Protein AF-0000000084723838 (afdb_homodimer)

InterPro domains:
  IPR000847 LysR, HTH, N-terminal domain [PF00126] (9-66)
  IPR000847 LysR, HTH, N-terminal domain [PS50931] (5-62)
  IPR005119 LysR, substrate-binding [PF03466] (92-296)
  IPR036388 Winged helix-like DNA-binding domain superfamily [G3DSA:1.10.10.10] (6-90)
  IPR036390 Winged helix DNA-binding domain superfamily [SSF46785] (5-115)
  IPR058163 LysR-type transcriptional regulator, proteobacterial-type [PTHR30537] (4-300)

Nearest PDB structures (foldseek):
  3t1b-assembly1_A  TM=6.513E-01  e=4.127E-28  Vibrio cholerae
  7trw-assembly1_A-2  TM=9.222E-01  e=1.776E-21  Yersinia pestis CO92
  3mz1-assembly1_A  TM=8.954E-01  e=2.046E-19  Sinorhizobium meliloti 1021
  3mz1-assembly2_C  TM=8.686E-01  e=3.165E-18  Sinorhizobium meliloti 1021
  5y2v-assembly1_C  TM=5.008E-01  e=2.067E-18  Synechocystis sp. PCC 6803 substr. Kazusa

Structure (mmCIF, N/CA/C/O backbone):
data_AF-0000000084723838-model_v1
#
loop_
_entity.id
_entity.type
_entity.pdbx_description
1 polymer 'Transcriptional regulator, LysR family'
#
loop_
_atom_site.group_PDB
_atom_site.id
_atom_site.type_symbol
_atom_site.label_atom_id
_atom_site.label_alt_id
_atom_site.label_comp_id
_atom_site.label_asym_id
_atom_site.label_entity_id
_atom_site.label_seq_id
_atom_site.pdbx_PDB_ins_code
_atom_site.Cartn_x
_atom_site.Cartn_y
_atom_site.Cartn_z
_atom_site.occupancy
_atom_site.B_iso_or_equiv
_atom_site.auth_seq_id
_atom_site.auth_comp_id
_atom_site.auth_asym_id
_atom_site.auth_atom_id
_atom_site.pdbx_PDB_model_num
ATOM 1 N N . MET A 1 1 ? 4.133 -41.188 24.719 1 34.5 1 MET A N 1
ATOM 2 C CA . MET A 1 1 ? 3.717 -40.125 23.828 1 34.5 1 MET A CA 1
ATOM 3 C C . MET A 1 1 ? 4.914 -39.531 23.094 1 34.5 1 MET A C 1
ATOM 5 O O . MET A 1 1 ? 5.98 -39.344 23.672 1 34.5 1 MET A O 1
ATOM 9 N N . SER A 1 2 ? 4.934 -39.719 21.906 1 41.41 2 SER A N 1
ATOM 10 C CA . SER A 1 2 ? 6.137 -39.312 21.188 1 41.41 2 SER A CA 1
ATOM 11 C C . SER A 1 2 ? 6.57 -37.906 21.562 1 41.41 2 SER A C 1
ATOM 13 O O . SER A 1 2 ? 5.73 -37.062 21.859 1 41.41 2 SER A O 1
ATOM 15 N N . LYS A 1 3 ? 7.719 -37.719 22.078 1 55.84 3 LYS A N 1
ATOM 16 C CA . LYS A 1 3 ? 8.375 -36.5 22.484 1 55.84 3 LYS A CA 1
ATOM 17 C C . LYS A 1 3 ? 8.492 -35.531 21.312 1 55.84 3 LYS A C 1
ATOM 19 O O . LYS A 1 3 ? 8.898 -34.375 21.5 1 55.84 3 LYS A O 1
ATOM 24 N N . LEU A 1 4 ? 8.078 -35.969 20.219 1 55.62 4 LEU A N 1
ATOM 25 C CA . LEU A 1 4 ? 8.188 -35.125 19.031 1 55.62 4 LEU A CA 1
ATOM 26 C C . LEU A 1 4 ? 6.965 -34.25 18.891 1 55.62 4 LEU A C 1
ATOM 28 O O . LEU A 1 4 ? 5.844 -34.656 19.188 1 55.62 4 LEU A O 1
ATOM 32 N N . PRO A 1 5 ? 7.238 -33.031 18.594 1 62.19 5 PRO A N 1
ATOM 33 C CA . PRO A 1 5 ? 6.07 -32.188 18.328 1 62.19 5 PRO A CA 1
ATOM 34 C C . PRO A 1 5 ? 5.125 -32.781 17.297 1 62.19 5 PRO A C 1
ATOM 36 O O . PRO A 1 5 ? 5.547 -33.594 16.469 1 62.19 5 PRO A O 1
ATOM 39 N N . ASP A 1 6 ? 3.865 -32.625 17.5 1 75.62 6 ASP A N 1
ATOM 40 C CA . ASP A 1 6 ? 2.852 -33.125 16.578 1 75.62 6 ASP A CA 1
ATOM 41 C C . ASP A 1 6 ? 2.867 -32.375 15.258 1 75.62 6 ASP A C 1
ATOM 43 O O . ASP A 1 6 ? 1.945 -31.609 14.961 1 75.62 6 ASP A O 1
ATOM 47 N N . PHE A 1 7 ? 3.85 -32.719 14.422 1 74.31 7 PHE A N 1
ATOM 48 C CA . PHE A 1 7 ? 4.035 -32.031 13.148 1 74.31 7 PHE A CA 1
ATOM 49 C C . PHE A 1 7 ? 2.834 -32.25 12.234 1 74.31 7 PHE A C 1
ATOM 51 O O . PHE A 1 7 ? 2.402 -31.312 11.531 1 74.31 7 PHE A O 1
ATOM 58 N N . GLU A 1 8 ? 2.396 -33.406 12.305 1 76.81 8 GLU A N 1
ATOM 59 C CA . GLU A 1 8 ? 1.246 -33.75 11.461 1 76.81 8 GLU A CA 1
ATOM 60 C C . GLU A 1 8 ? 0.014 -32.938 11.883 1 76.81 8 GLU A C 1
ATOM 62 O O . GLU A 1 8 ? -0.711 -32.406 11.047 1 76.81 8 GLU A O 1
ATOM 67 N N . GLY A 1 9 ? -0.14 -32.906 13.164 1 83.12 9 GLY A N 1
ATOM 68 C CA . GLY A 1 9 ? -1.238 -32.094 13.672 1 83.12 9 GLY A CA 1
ATOM 69 C C . GLY A 1 9 ? -1.115 -30.641 13.32 1 83.12 9 GLY A C 1
ATOM 70 O O . GLY A 1 9 ? -2.1 -30 12.938 1 83.12 9 GLY A O 1
ATOM 71 N N . LEU A 1 10 ? 0.065 -30.141 13.398 1 80 10 LEU A N 1
ATOM 72 C CA . LEU A 1 10 ? 0.323 -28.75 13.055 1 80 10 LEU A CA 1
ATOM 73 C C . LEU A 1 10 ? 0.057 -28.5 11.57 1 80 10 LEU A C 1
ATOM 75 O O . LEU A 1 10 ? -0.521 -27.484 11.203 1 80 10 LEU A O 1
ATOM 79 N N . ALA A 1 11 ? 0.495 -29.422 10.766 1 80.94 11 ALA A N 1
ATOM 80 C CA . ALA A 1 11 ? 0.275 -29.312 9.32 1 80.94 11 ALA A CA 1
ATOM 81 C C . ALA A 1 11 ? -1.215 -29.312 8.992 1 80.94 11 ALA A C 1
ATOM 83 O O . ALA A 1 11 ? -1.687 -28.5 8.203 1 80.94 11 ALA A O 1
ATOM 84 N N . MET A 1 12 ? -1.892 -30.219 9.594 1 85.88 12 MET A N 1
ATOM 85 C CA . MET A 1 12 ? -3.326 -30.344 9.359 1 85.88 12 MET A CA 1
ATOM 86 C C . MET A 1 12 ? -4.066 -29.094 9.844 1 85.88 12 MET A C 1
ATOM 88 O O . MET A 1 12 ? -4.93 -28.562 9.141 1 85.88 12 MET A O 1
ATOM 92 N N . PHE A 1 13 ? -3.639 -28.594 10.984 1 87.38 13 PHE A N 1
ATOM 93 C CA . PHE A 1 13 ? -4.23 -27.375 11.531 1 87.38 13 PHE A CA 1
ATOM 94 C C . PHE A 1 13 ? -3.963 -26.188 10.609 1 87.38 13 PHE A C 1
ATOM 96 O O . PHE A 1 13 ? -4.875 -25.422 10.312 1 87.38 13 PHE A O 1
ATOM 103 N N . ALA A 1 14 ? -2.742 -26.094 10.242 1 83.75 14 ALA A N 1
ATOM 104 C CA . ALA A 1 14 ? -2.369 -25 9.359 1 83.75 14 ALA A CA 1
ATOM 105 C C . ALA A 1 14 ? -3.217 -25.016 8.086 1 83.75 14 ALA A C 1
ATOM 107 O O . ALA A 1 14 ? -3.686 -23.969 7.637 1 83.75 14 ALA A O 1
ATOM 108 N N . LYS A 1 15 ? -3.41 -26.141 7.578 1 85 15 LYS A N 1
ATOM 109 C CA . LYS A 1 15 ? -4.16 -26.266 6.332 1 85 15 LYS A CA 1
ATOM 110 C C . LYS A 1 15 ? -5.637 -25.969 6.547 1 85 15 LYS A C 1
ATOM 112 O O . LYS A 1 15 ? -6.273 -25.328 5.699 1 85 15 LYS A O 1
ATOM 117 N N . VAL A 1 16 ? -6.18 -26.422 7.645 1 85.69 16 VAL A N 1
ATOM 118 C CA . VAL A 1 16 ? -7.574 -26.125 7.957 1 85.69 16 VAL A CA 1
ATOM 119 C C . VAL A 1 16 ? -7.746 -24.609 8.156 1 85.69 16 VAL A C 1
ATOM 121 O O . VAL A 1 16 ? -8.727 -24.031 7.688 1 85.69 16 VAL A O 1
ATOM 124 N N . ALA A 1 17 ? -6.824 -24.062 8.836 1 82.62 17 ALA A N 1
ATOM 125 C CA . ALA A 1 17 ? -6.867 -22.625 9.078 1 82.62 17 ALA A CA 1
ATOM 126 C C . ALA A 1 17 ? -6.789 -21.844 7.766 1 82.62 17 ALA A C 1
ATOM 128 O O . ALA A 1 17 ? -7.477 -20.828 7.598 1 82.62 17 ALA A O 1
ATOM 129 N N . GLU A 1 18 ? -5.945 -22.312 6.922 1 77.31 18 GLU A N 1
ATOM 130 C CA . GLU A 1 18 ? -5.754 -21.703 5.613 1 77.31 18 GLU A CA 1
ATOM 131 C C . GLU A 1 18 ? -7.012 -21.828 4.758 1 77.31 18 GLU A C 1
ATOM 133 O O . GLU A 1 18 ? -7.461 -20.844 4.16 1 77.31 18 GLU A O 1
ATOM 138 N N . GLU A 1 19 ? -7.594 -23.047 4.762 1 73.62 19 GLU A N 1
ATOM 139 C CA . GLU A 1 19 ? -8.734 -23.359 3.908 1 73.62 19 GLU A CA 1
ATOM 140 C C . GLU A 1 19 ? -10.047 -22.969 4.57 1 73.62 19 GLU A C 1
ATOM 142 O O . GLU A 1 19 ? -11.094 -22.938 3.916 1 73.62 19 GLU A O 1
ATOM 147 N N . ARG A 1 20 ? -9.977 -22.75 5.805 1 75.88 20 ARG A N 1
ATOM 148 C CA . ARG A 1 20 ? -11.117 -22.406 6.656 1 75.88 20 ARG A CA 1
ATOM 149 C C . ARG A 1 20 ? -12.211 -23.469 6.551 1 75.88 20 ARG A C 1
ATOM 151 O O . ARG A 1 20 ? -13.398 -23.156 6.594 1 75.88 20 ARG A O 1
ATOM 158 N N . SER A 1 21 ? -11.789 -24.594 6.215 1 81.56 21 SER A N 1
ATOM 159 C CA . SER A 1 21 ? -12.68 -25.734 6.07 1 81.56 21 SER A CA 1
ATOM 160 C C . SER A 1 21 ? -11.93 -27.047 6.273 1 81.56 21 SER A C 1
ATOM 162 O O . SER A 1 21 ? -10.859 -27.25 5.691 1 81.56 21 SER A O 1
ATOM 164 N N . PHE A 1 22 ? -12.508 -27.922 7.059 1 85.88 22 PHE A N 1
ATOM 165 C CA . PHE A 1 22 ? -11.914 -29.25 7.258 1 85.88 22 PHE A CA 1
ATOM 166 C C . PHE A 1 22 ? -11.992 -30.078 5.98 1 85.88 22 PHE A C 1
ATOM 168 O O . PHE A 1 22 ? -11.031 -30.766 5.625 1 85.88 22 PHE A O 1
ATOM 175 N N . ALA A 1 23 ? -13.125 -29.875 5.324 1 85.25 23 ALA A N 1
ATOM 176 C CA . ALA A 1 23 ? -13.312 -30.625 4.09 1 85.25 23 ALA A CA 1
ATOM 177 C C . ALA A 1 23 ? -12.344 -30.156 3.006 1 85.25 23 ALA A C 1
ATOM 179 O O . ALA A 1 23 ? -11.727 -30.984 2.318 1 85.25 23 ALA A O 1
ATOM 180 N N . ALA A 1 24 ? -12.211 -28.891 2.932 1 81.5 24 ALA A N 1
ATOM 181 C CA . ALA A 1 24 ? -11.305 -28.328 1.931 1 81.5 24 ALA A CA 1
ATOM 182 C C . ALA A 1 24 ? -9.852 -28.656 2.244 1 81.5 24 ALA A C 1
ATOM 184 O O . ALA A 1 24 ? -9.078 -29 1.344 1 81.5 24 ALA A O 1
ATOM 185 N N . ALA A 1 25 ? -9.562 -28.609 3.459 1 85.81 25 ALA A N 1
ATOM 186 C CA . ALA A 1 25 ? -8.219 -28.969 3.891 1 85.81 25 ALA A CA 1
ATOM 187 C C . ALA A 1 25 ? -7.93 -30.438 3.6 1 85.81 25 ALA A C 1
ATOM 189 O O . ALA A 1 25 ? -6.852 -30.781 3.104 1 85.81 25 ALA A O 1
ATOM 190 N N . ALA A 1 26 ? -8.836 -31.266 3.859 1 84.94 26 ALA A N 1
ATOM 191 C CA . ALA A 1 26 ? -8.688 -32.688 3.604 1 84.94 26 ALA A CA 1
ATOM 192 C C . ALA A 1 26 ? -8.453 -32.969 2.121 1 84.94 26 ALA A C 1
ATOM 194 O O . ALA A 1 26 ? -7.547 -33.719 1.758 1 84.94 26 ALA A O 1
ATOM 195 N N . ARG A 1 27 ? -9.195 -32.312 1.343 1 80.5 27 ARG A N 1
ATOM 196 C CA . ARG A 1 27 ? -9.055 -32.438 -0.103 1 80.5 27 ARG A CA 1
ATOM 197 C C . ARG A 1 27 ? -7.676 -31.969 -0.562 1 80.5 27 ARG A C 1
ATOM 199 O O . ARG A 1 27 ? -7.008 -32.656 -1.338 1 80.5 27 ARG A O 1
ATOM 206 N N . ALA A 1 28 ? -7.27 -30.938 0.01 1 78.75 28 ALA A N 1
ATOM 207 C CA . ALA A 1 28 ? -5.992 -30.344 -0.377 1 78.75 28 ALA A CA 1
ATOM 208 C C . ALA A 1 28 ? -4.824 -31.234 0.045 1 78.75 28 ALA A C 1
ATOM 210 O O . ALA A 1 28 ? -3.799 -31.281 -0.639 1 78.75 28 ALA A O 1
ATOM 211 N N . MET A 1 29 ? -5.008 -31.938 1.078 1 79.31 29 MET A N 1
ATOM 212 C CA . MET A 1 29 ? -3.928 -32.75 1.645 1 79.31 29 MET A CA 1
ATOM 213 C C . MET A 1 29 ? -4.027 -34.188 1.185 1 79.31 29 MET A C 1
ATOM 215 O O . MET A 1 29 ? -3.133 -35 1.449 1 79.31 29 MET A O 1
ATOM 219 N N . GLY A 1 30 ? -5.145 -34.469 0.504 1 82.25 30 GLY A N 1
ATOM 220 C CA . GLY A 1 30 ? -5.363 -35.844 0.097 1 82.25 30 GLY A CA 1
ATOM 221 C C . GLY A 1 30 ? -5.652 -36.75 1.263 1 82.25 30 GLY A C 1
ATOM 222 O O . GLY A 1 30 ? -5.188 -37.906 1.284 1 82.25 30 GLY A O 1
ATOM 223 N N . LEU A 1 31 ? -6.293 -36.219 2.234 1 83.81 31 LEU A N 1
ATOM 224 C CA . LEU A 1 31 ? -6.648 -37 3.43 1 83.81 31 LEU A CA 1
ATOM 225 C C . LEU A 1 31 ? -8.156 -37 3.646 1 83.81 31 LEU A C 1
ATOM 227 O O . LEU A 1 31 ? -8.883 -36.219 2.988 1 83.81 31 LEU A O 1
ATOM 231 N N . SER A 1 32 ? -8.617 -37.875 4.387 1 86.44 32 SER A N 1
ATOM 232 C CA . SER A 1 32 ? -10.023 -37.844 4.77 1 86.44 32 SER A CA 1
ATOM 233 C C . SER A 1 32 ? -10.305 -36.75 5.785 1 86.44 32 SER A C 1
ATOM 235 O O . SER A 1 32 ? -9.422 -36.344 6.555 1 86.44 32 SER A O 1
ATOM 237 N N . VAL A 1 33 ? -11.492 -36.312 5.77 1 89.56 33 VAL A N 1
ATOM 238 C CA . VAL A 1 33 ? -11.922 -35.312 6.738 1 89.56 33 VAL A CA 1
ATOM 239 C C . VAL A 1 33 ? -11.742 -35.844 8.156 1 89.56 33 VAL A C 1
ATOM 241 O O . VAL A 1 33 ? -11.344 -35.094 9.062 1 89.56 33 VAL A O 1
ATOM 244 N N . ALA A 1 34 ? -12 -37.062 8.297 1 89.25 34 ALA A N 1
ATOM 245 C CA . ALA A 1 34 ? -11.859 -37.719 9.602 1 89.25 34 ALA A CA 1
ATOM 246 C C . ALA A 1 34 ? -10.414 -37.656 10.086 1 89.25 34 ALA A C 1
ATOM 248 O O . ALA A 1 34 ? -10.156 -37.406 11.258 1 89.25 34 ALA A O 1
ATOM 249 N N . THR A 1 35 ? -9.516 -37.969 9.211 1 85.62 35 THR A N 1
ATOM 250 C CA . THR A 1 35 ? -8.094 -37.938 9.531 1 85.62 35 THR A CA 1
ATOM 251 C C . THR A 1 35 ? -7.656 -36.531 9.93 1 85.62 35 THR A C 1
ATOM 253 O O . THR A 1 35 ? -6.953 -36.344 10.93 1 85.62 35 THR A O 1
ATOM 256 N N . VAL A 1 36 ? -8.094 -35.531 9.172 1 90.88 36 VAL A N 1
ATOM 257 C CA . VAL A 1 36 ? -7.742 -34.156 9.445 1 90.88 36 VAL A CA 1
ATOM 258 C C . VAL A 1 36 ? -8.352 -33.719 10.773 1 90.88 36 VAL A C 1
ATOM 260 O O . VAL A 1 36 ? -7.684 -33.094 11.602 1 90.88 36 VAL A O 1
ATOM 263 N N . SER A 1 37 ? -9.562 -34.062 11 1 90.19 37 SER A N 1
ATOM 264 C CA . SER A 1 37 ? -10.266 -33.688 12.227 1 90.19 37 SER A CA 1
ATOM 265 C C . SER A 1 37 ? -9.586 -34.312 13.445 1 90.19 37 SER A C 1
ATOM 267 O O . SER A 1 37 ? -9.375 -33.625 14.453 1 90.19 37 SER A O 1
ATOM 269 N N . ARG A 1 38 ? -9.211 -35.5 13.305 1 88 38 ARG A N 1
ATOM 270 C CA . ARG A 1 38 ? -8.523 -36.188 14.406 1 88 38 ARG A CA 1
ATOM 271 C C . ARG A 1 38 ? -7.168 -35.562 14.68 1 88 38 ARG A C 1
ATOM 273 O O . ARG A 1 38 ? -6.762 -35.438 15.836 1 88 38 ARG A O 1
ATOM 280 N N . GLY A 1 39 ? -6.516 -35.344 13.586 1 88.62 39 GLY A N 1
ATOM 281 C CA . GLY A 1 39 ? -5.223 -34.688 13.727 1 88.62 39 GLY A CA 1
ATOM 282 C C . GLY A 1 39 ? -5.301 -33.344 14.453 1 88.62 39 GLY A C 1
ATOM 283 O O . GLY A 1 39 ? -4.484 -33.062 15.328 1 88.62 39 GLY A O 1
ATOM 284 N N . VAL A 1 40 ? -6.289 -32.531 14.148 1 89.81 40 VAL A N 1
ATOM 285 C CA . VAL A 1 40 ? -6.473 -31.234 14.773 1 89.81 40 VAL A CA 1
ATOM 286 C C . VAL A 1 40 ? -6.871 -31.406 16.234 1 89.81 40 VAL A C 1
ATOM 288 O O . VAL A 1 40 ? -6.371 -30.703 17.109 1 89.81 40 VAL A O 1
ATOM 291 N N . SER A 1 41 ? -7.723 -32.344 16.453 1 89.69 41 SER A N 1
ATOM 292 C CA . SER A 1 41 ? -8.148 -32.625 17.828 1 89.69 41 SER A CA 1
ATOM 293 C C . SER A 1 41 ? -6.969 -33.094 18.688 1 89.69 41 SER A C 1
ATOM 295 O O . SER A 1 41 ? -6.84 -32.688 19.844 1 89.69 41 SER A O 1
ATOM 297 N N . ARG A 1 42 ? -6.219 -33.938 18.109 1 84.38 42 ARG A N 1
ATOM 298 C CA . ARG A 1 42 ? -5.016 -34.406 18.781 1 84.38 42 ARG A CA 1
ATOM 299 C C . ARG A 1 42 ? -4.09 -33.25 19.125 1 84.38 42 ARG A C 1
ATOM 301 O O . ARG A 1 42 ? -3.545 -33.188 20.234 1 84.38 42 ARG A O 1
ATOM 308 N N . LEU A 1 43 ? -3.934 -32.375 18.203 1 86.06 43 LEU A N 1
ATOM 309 C CA . LEU A 1 43 ? -3.1 -31.219 18.422 1 86.06 43 LEU A CA 1
ATOM 310 C C . LEU A 1 43 ? -3.666 -30.344 19.547 1 86.06 43 LEU A C 1
ATOM 312 O O . LEU A 1 43 ? -2.92 -29.859 20.391 1 86.06 43 LEU A O 1
ATOM 316 N N . GLU A 1 44 ? -4.953 -30.109 19.531 1 89.44 44 GLU A N 1
ATOM 317 C CA . GLU A 1 44 ? -5.617 -29.328 20.562 1 89.44 44 GLU A CA 1
ATOM 318 C C . GLU A 1 44 ? -5.414 -29.953 21.938 1 89.44 44 GLU A C 1
ATOM 320 O O . GLU A 1 44 ? -5.164 -29.25 22.922 1 89.44 44 GLU A O 1
ATOM 325 N N . GLU A 1 45 ? -5.535 -31.25 21.953 1 84.25 45 GLU A N 1
ATOM 326 C CA . GLU A 1 45 ? -5.32 -31.969 23.203 1 84.25 45 GLU A CA 1
ATOM 327 C C . GLU A 1 45 ? -3.889 -31.797 23.703 1 84.25 45 GLU A C 1
ATOM 329 O O . GLU A 1 45 ? -3.664 -31.562 24.891 1 84.25 45 GLU A O 1
ATOM 334 N N . ARG A 1 46 ? -3.037 -31.906 22.766 1 79.81 46 ARG A N 1
ATOM 335 C CA . ARG A 1 46 ? -1.628 -31.766 23.125 1 79.81 46 ARG A CA 1
ATOM 336 C C . ARG A 1 46 ? -1.324 -30.359 23.641 1 79.81 46 ARG A C 1
ATOM 338 O O . ARG A 1 46 ? -0.563 -30.188 24.594 1 79.81 46 ARG A O 1
ATOM 345 N N . LEU A 1 47 ? -1.914 -29.359 22.969 1 81.5 47 LEU A N 1
ATOM 346 C CA . LEU A 1 47 ? -1.66 -27.969 23.297 1 81.5 47 LEU A CA 1
ATOM 347 C C . LEU A 1 47 ? -2.496 -27.531 24.5 1 81.5 47 LEU A C 1
ATOM 349 O O . LEU A 1 47 ? -2.219 -26.5 25.125 1 81.5 47 LEU A O 1
ATOM 353 N N . GLY A 1 48 ? -3.51 -28.328 24.812 1 83.12 48 GLY A N 1
ATOM 354 C CA . GLY A 1 48 ? -4.363 -28.062 25.969 1 83.12 48 GLY A CA 1
ATOM 355 C C . GLY A 1 48 ? -5.344 -26.922 25.719 1 83.12 48 GLY A C 1
ATOM 356 O O . GLY A 1 48 ? -5.809 -26.281 26.672 1 83.12 48 GLY A O 1
ATOM 357 N N . ALA A 1 49 ? -5.512 -26.578 24.5 1 84.06 49 ALA A N 1
ATOM 358 C CA . ALA A 1 49 ? -6.426 -25.5 24.156 1 84.06 49 ALA A CA 1
ATOM 359 C C . ALA A 1 49 ? -7.086 -25.75 22.797 1 84.06 49 ALA A C 1
ATOM 361 O O . ALA A 1 49 ? -6.531 -26.469 21.953 1 84.06 49 ALA A O 1
ATOM 362 N N . ARG A 1 50 ? -8.227 -25.172 22.656 1 87.25 50 ARG A N 1
ATOM 363 C CA . ARG A 1 50 ? -8.922 -25.234 21.375 1 87.25 50 ARG A CA 1
ATOM 364 C C . ARG A 1 50 ? -8.344 -24.234 20.375 1 87.25 50 ARG A C 1
ATOM 366 O O . ARG A 1 50 ? -7.984 -23.125 20.75 1 87.25 50 ARG A O 1
ATOM 373 N N . LEU A 1 51 ? -8.266 -24.766 19.156 1 88.25 51 LEU A N 1
ATOM 374 C CA . LEU A 1 51 ? -7.742 -23.906 18.094 1 88.25 51 LEU A CA 1
ATOM 375 C C . LEU A 1 51 ? -8.875 -23.312 17.266 1 88.25 51 LEU A C 1
ATOM 377 O O . LEU A 1 51 ? -8.719 -22.25 16.672 1 88.25 51 LEU A O 1
ATOM 381 N N . PHE A 1 52 ? -9.977 -24 17.234 1 88 52 PHE A N 1
ATOM 382 C CA . PHE A 1 52 ? -11.172 -23.547 16.531 1 88 52 PHE A CA 1
ATOM 383 C C . PHE A 1 52 ? -12.359 -23.469 17.484 1 88 52 PHE A C 1
ATOM 385 O O . PHE A 1 52 ? -12.445 -24.234 18.438 1 88 52 PHE A O 1
ATOM 392 N N . ASN A 1 53 ? -13.156 -22.312 17.25 1 77.81 53 ASN A N 1
ATOM 393 C CA . ASN A 1 53 ? -14.422 -22.234 17.969 1 77.81 53 ASN A CA 1
ATOM 394 C C . ASN A 1 53 ? -15.477 -23.141 17.328 1 77.81 53 ASN A C 1
ATOM 396 O O . ASN A 1 53 ? -15.641 -23.141 16.109 1 77.81 53 ASN A O 1
ATOM 400 N N . ARG A 1 54 ? -15.883 -24.125 18 1 61.59 54 ARG A N 1
ATOM 401 C CA . ARG A 1 54 ? -16.828 -25.109 17.5 1 61.59 54 ARG A CA 1
ATOM 402 C C . ARG A 1 54 ? -18.25 -24.547 17.484 1 61.59 54 ARG A C 1
ATOM 404 O O . ARG A 1 54 ? -19.172 -25.172 16.938 1 61.59 54 ARG A O 1
ATOM 411 N N . THR A 1 55 ? -18.578 -23.625 18.109 1 53.34 55 THR A N 1
ATOM 412 C CA . THR A 1 55 ? -20 -23.328 18.281 1 53.34 55 THR A CA 1
ATOM 413 C C . THR A 1 55 ? -20.562 -22.688 17.016 1 53.34 55 THR A C 1
ATOM 415 O O . THR A 1 55 ? -21.781 -22.578 16.859 1 53.34 55 THR A O 1
ATOM 418 N N . SER A 1 56 ? -19.859 -21.953 16.328 1 52.31 56 SER A N 1
ATOM 419 C CA . SER A 1 56 ? -20.5 -21.141 15.305 1 52.31 56 SER A CA 1
ATOM 420 C C . SER A 1 56 ? -20.688 -21.938 14.016 1 52.31 56 SER A C 1
ATOM 422 O O . SER A 1 56 ? -19.969 -22.906 13.766 1 52.31 56 SER A O 1
ATOM 424 N N . ARG A 1 57 ? -21.703 -21.641 13.227 1 54.97 57 ARG A N 1
ATOM 425 C CA . ARG A 1 57 ? -22.016 -22.109 11.883 1 54.97 57 ARG A CA 1
ATOM 426 C C . ARG A 1 57 ? -20.828 -21.938 10.938 1 54.97 57 ARG A C 1
ATOM 428 O O . ARG A 1 57 ? -20.828 -22.484 9.836 1 54.97 57 ARG A O 1
ATOM 435 N N . LYS A 1 58 ? -19.922 -21.172 11.328 1 60.88 58 LYS A N 1
ATOM 436 C CA . LYS A 1 58 ? -18.719 -20.984 10.516 1 60.88 58 LYS A CA 1
ATOM 437 C C . LYS A 1 58 ? -17.453 -21.266 11.328 1 60.88 58 LYS A C 1
ATOM 439 O O . LYS A 1 58 ? -17.375 -20.922 12.508 1 60.88 58 LYS A O 1
ATOM 444 N N . LEU A 1 59 ? -16.531 -22.156 10.828 1 70.75 59 LEU A N 1
ATOM 445 C CA . LEU A 1 59 ? -15.234 -22.484 11.422 1 70.75 59 LEU A CA 1
ATOM 446 C C . LEU A 1 59 ? -14.398 -21.234 11.656 1 70.75 59 LEU A C 1
ATOM 448 O O . LEU A 1 59 ? -14.117 -20.484 10.719 1 70.75 59 LEU A O 1
ATOM 452 N N . ALA A 1 60 ? -14.32 -20.797 12.961 1 78.38 60 ALA A N 1
ATOM 453 C CA . ALA A 1 60 ? -13.523 -19.625 13.305 1 78.38 60 ALA A CA 1
ATOM 454 C C . ALA A 1 60 ? -12.383 -20 14.258 1 78.38 60 ALA A C 1
ATOM 456 O O . ALA A 1 60 ? -12.555 -20.859 15.133 1 78.38 60 ALA A O 1
ATOM 457 N N . LEU A 1 61 ? -11.203 -19.438 14 1 80.69 61 LEU A N 1
ATOM 458 C CA . LEU A 1 61 ? -10.055 -19.641 14.875 1 80.69 61 LEU A CA 1
ATOM 459 C C . LEU A 1 61 ? -10.297 -19 16.25 1 80.69 61 LEU A C 1
ATOM 461 O O . LEU A 1 61 ? -10.898 -17.938 16.328 1 80.69 61 LEU A O 1
ATOM 465 N N . THR A 1 62 ? -9.875 -19.656 17.312 1 79.06 62 THR A N 1
ATOM 466 C CA . THR A 1 62 ? -9.75 -19.016 18.609 1 79.06 62 THR A CA 1
ATOM 467 C C . THR A 1 62 ? -8.602 -18.016 18.609 1 79.06 62 THR A C 1
ATOM 469 O O . THR A 1 62 ? -7.824 -17.953 17.656 1 79.06 62 THR A O 1
ATOM 472 N N . GLU A 1 63 ? -8.547 -17.219 19.641 1 73.94 63 GLU A N 1
ATOM 473 C CA . GLU A 1 63 ? -7.402 -16.312 19.766 1 73.94 63 GLU A CA 1
ATOM 474 C C . GLU A 1 63 ? -6.09 -17.094 19.797 1 73.94 63 GLU A C 1
ATOM 476 O O . GLU A 1 63 ? -5.121 -16.703 19.125 1 73.94 63 GLU A O 1
ATOM 481 N N . PHE A 1 64 ? -6.105 -18.125 20.562 1 74.94 64 PHE A N 1
ATOM 482 C CA . PHE A 1 64 ? -4.953 -19.016 20.609 1 74.94 64 PHE A CA 1
ATOM 483 C C . PHE A 1 64 ? -4.711 -19.656 19.25 1 74.94 64 PHE A C 1
ATOM 485 O O . PHE A 1 64 ? -3.566 -19.766 18.797 1 74.94 64 PHE A O 1
ATOM 492 N N . GLY A 1 65 ? -5.754 -19.984 18.609 1 80.12 65 GLY A N 1
ATOM 493 C CA . GLY A 1 65 ? -5.672 -20.562 17.266 1 80.12 65 GLY A CA 1
ATOM 494 C C . GLY A 1 65 ? -5.035 -19.625 16.25 1 80.12 65 GLY A C 1
ATOM 495 O O . GLY A 1 65 ? -4.258 -20.062 15.406 1 80.12 65 GLY A O 1
ATOM 496 N N . ARG A 1 66 ? -5.312 -18.406 16.406 1 78.62 66 ARG A N 1
ATOM 497 C CA . ARG A 1 66 ? -4.742 -17.422 15.492 1 78.62 66 ARG A CA 1
ATOM 498 C C . ARG A 1 66 ? -3.227 -17.344 15.648 1 78.62 66 ARG A C 1
ATOM 500 O O . ARG A 1 66 ? -2.498 -17.281 14.656 1 78.62 66 ARG A O 1
ATOM 507 N N . THR A 1 67 ? -2.799 -17.391 16.859 1 72.62 67 THR A N 1
ATOM 508 C CA . THR A 1 67 ? -1.371 -17.344 17.156 1 72.62 67 THR A CA 1
ATOM 509 C C . THR A 1 67 ? -0.672 -18.609 16.625 1 72.62 67 THR A C 1
ATOM 511 O O . THR A 1 67 ? 0.393 -18.516 16.016 1 72.62 67 THR A O 1
ATOM 514 N N . VAL A 1 68 ? -1.316 -19.656 16.844 1 77.44 68 VAL A N 1
ATOM 515 C CA . VAL A 1 68 ? -0.725 -20.938 16.453 1 77.44 68 VAL A CA 1
ATOM 516 C C . VAL A 1 68 ? -0.759 -21.078 14.938 1 77.44 68 VAL A C 1
ATOM 518 O O . VAL A 1 68 ? 0.162 -21.641 14.344 1 77.44 68 VAL A O 1
ATOM 521 N N . ALA A 1 69 ? -1.825 -20.5 14.367 1 80.25 69 ALA A N 1
ATOM 522 C CA . ALA A 1 69 ? -1.996 -20.641 12.922 1 80.25 69 ALA A CA 1
ATOM 523 C C . ALA A 1 69 ? -0.828 -20.016 12.164 1 80.25 69 ALA A C 1
ATOM 525 O O . ALA A 1 69 ? -0.333 -20.594 11.188 1 80.25 69 ALA A O 1
ATOM 526 N N . GLU A 1 70 ? -0.437 -19 12.656 1 72.81 70 GLU A N 1
ATOM 527 C CA . GLU A 1 70 ? 0.699 -18.328 12.016 1 72.81 70 GLU A CA 1
ATOM 528 C C . GLU A 1 70 ? 1.951 -19.203 12.086 1 72.81 70 GLU A C 1
ATOM 530 O O . GLU A 1 70 ? 2.641 -19.391 11.086 1 72.81 70 GLU A O 1
ATOM 535 N N . SER A 1 71 ? 2.182 -19.703 13.242 1 72 71 SER A N 1
ATOM 536 C CA . SER A 1 71 ? 3.354 -20.547 13.445 1 72 71 SER A CA 1
ATOM 537 C C . SER A 1 71 ? 3.232 -21.859 12.688 1 72 71 SER A C 1
ATOM 539 O O . SER A 1 71 ? 4.199 -22.328 12.07 1 72 71 SER A O 1
ATOM 541 N N . ALA A 1 72 ? 2.08 -22.406 12.734 1 74.12 72 ALA A N 1
ATOM 542 C CA . ALA A 1 72 ? 1.839 -23.672 12.047 1 74.12 72 ALA A CA 1
ATOM 543 C C . ALA A 1 72 ? 2.006 -23.531 10.539 1 74.12 72 ALA A C 1
ATOM 545 O O . ALA A 1 72 ? 2.586 -24.391 9.883 1 74.12 72 ALA A O 1
ATOM 546 N N . SER A 1 73 ? 1.503 -22.469 10.094 1 73.88 73 SER A N 1
ATOM 547 C CA . SER A 1 73 ? 1.638 -22.203 8.664 1 73.88 73 SER A CA 1
ATOM 548 C C . SER A 1 73 ? 3.102 -22.062 8.258 1 73.88 73 SER A C 1
ATOM 550 O O . SER A 1 73 ? 3.514 -22.562 7.215 1 73.88 73 SER A O 1
ATOM 552 N N . ARG A 1 74 ? 3.826 -21.516 9.125 1 67.5 74 ARG A N 1
ATOM 553 C CA . ARG A 1 74 ? 5.258 -21.375 8.875 1 67.5 74 ARG A CA 1
ATOM 554 C C . ARG A 1 74 ? 5.945 -22.734 8.852 1 67.5 74 ARG A C 1
ATOM 556 O O . ARG A 1 74 ? 6.754 -23.016 7.965 1 67.5 74 ARG A O 1
ATOM 563 N N . ILE A 1 75 ? 5.648 -23.469 9.797 1 63.72 75 ILE A N 1
ATOM 564 C CA . ILE A 1 75 ? 6.238 -24.797 9.898 1 63.72 75 ILE A CA 1
ATOM 565 C C . ILE A 1 75 ? 5.875 -25.625 8.664 1 63.72 75 ILE A C 1
ATOM 567 O O . ILE A 1 75 ? 6.727 -26.312 8.102 1 63.72 75 ILE A O 1
ATOM 571 N N . TYR A 1 76 ? 4.652 -25.578 8.336 1 64.25 76 TYR A N 1
ATOM 572 C CA . TYR A 1 76 ? 4.191 -26.297 7.156 1 64.25 76 TYR A CA 1
ATOM 573 C C . TYR A 1 76 ? 4.969 -25.859 5.918 1 64.25 76 TYR A C 1
ATOM 575 O O . TYR A 1 76 ? 5.441 -26.688 5.148 1 64.25 76 TYR A O 1
ATOM 583 N N . ARG A 1 77 ? 5.125 -24.719 5.844 1 63.38 77 ARG A N 1
ATOM 584 C CA . ARG A 1 77 ? 5.82 -24.156 4.688 1 63.38 77 ARG A CA 1
ATOM 585 C C . ARG A 1 77 ? 7.293 -24.562 4.691 1 63.38 77 ARG A C 1
ATOM 587 O O . ARG A 1 77 ? 7.855 -24.891 3.645 1 63.38 77 ARG A O 1
ATOM 594 N N . ASP A 1 78 ? 7.855 -24.484 5.832 1 60.44 78 ASP A N 1
ATOM 595 C CA . ASP A 1 78 ? 9.25 -24.906 5.977 1 60.44 78 ASP A CA 1
ATOM 596 C C . ASP A 1 78 ? 9.422 -26.359 5.555 1 60.44 78 ASP A C 1
ATOM 598 O O . ASP A 1 78 ? 10.383 -26.703 4.863 1 60.44 78 ASP A O 1
ATOM 602 N N . ALA A 1 79 ? 8.523 -27.094 6.004 1 59.78 79 ALA A N 1
ATOM 603 C CA . ALA A 1 79 ? 8.57 -28.516 5.656 1 59.78 79 ALA A CA 1
ATOM 604 C C . ALA A 1 79 ? 8.43 -28.703 4.148 1 59.78 79 ALA A C 1
ATOM 606 O O . ALA A 1 79 ? 9.156 -29.5 3.551 1 59.78 79 ALA A O 1
ATOM 607 N N . GLU A 1 80 ? 7.469 -27.984 3.58 1 59.78 80 GLU A N 1
ATOM 608 C CA . GLU A 1 80 ? 7.285 -28.047 2.133 1 59.78 80 GLU A CA 1
ATOM 609 C C . GLU A 1 80 ? 8.555 -27.625 1.396 1 59.78 80 GLU A C 1
ATOM 611 O O . GLU A 1 80 ? 8.922 -28.234 0.393 1 59.78 80 GLU A O 1
ATOM 616 N N . GLN A 1 81 ? 9.086 -26.703 1.945 1 57.22 81 GLN A N 1
ATOM 617 C CA . GLN A 1 81 ? 10.305 -26.188 1.337 1 57.22 81 GLN A CA 1
ATOM 618 C C . GLN A 1 81 ? 11.422 -27.234 1.37 1 57.22 81 GLN A C 1
ATOM 620 O O . GLN A 1 81 ? 12.164 -27.391 0.4 1 57.22 81 GLN A O 1
ATOM 625 N N . VAL A 1 82 ? 11.539 -27.891 2.412 1 55.44 82 VAL A N 1
ATOM 626 C CA . VAL A 1 82 ? 12.547 -28.922 2.551 1 55.44 82 VAL A CA 1
ATOM 627 C C . VAL A 1 82 ? 12.281 -30.047 1.546 1 55.44 82 VAL A C 1
ATOM 629 O O . VAL A 1 82 ? 13.203 -30.531 0.882 1 55.44 82 VAL A O 1
ATOM 632 N N . GLU A 1 83 ? 11.047 -30.406 1.499 1 55.47 83 GLU A N 1
ATOM 633 C CA . GLU A 1 83 ? 10.703 -31.469 0.555 1 55.47 83 GLU A CA 1
ATOM 634 C C . GLU A 1 83 ? 10.945 -31.016 -0.884 1 55.47 83 GLU A C 1
ATOM 636 O O . GLU A 1 83 ? 11.445 -31.797 -1.702 1 55.47 83 GLU A O 1
ATOM 641 N N . ASP A 1 84 ? 10.5 -29.812 -1.076 1 53.5 84 ASP A N 1
ATOM 642 C CA . ASP A 1 84 ? 10.688 -29.266 -2.414 1 53.5 84 ASP A CA 1
ATOM 643 C C . ASP A 1 84 ? 12.172 -29.172 -2.768 1 53.5 84 ASP A C 1
ATOM 645 O O . ASP A 1 84 ? 12.562 -29.453 -3.904 1 53.5 84 ASP A O 1
ATOM 649 N N . SER A 1 85 ? 12.82 -28.719 -1.825 1 52.81 85 SER A N 1
ATOM 650 C CA . SER A 1 85 ? 14.258 -28.656 -2.059 1 52.81 85 SER A CA 1
ATOM 651 C C . SER A 1 85 ? 14.836 -30.031 -2.365 1 52.81 85 SER A C 1
ATOM 653 O O . SER A 1 85 ? 15.75 -30.156 -3.182 1 52.81 85 SER A O 1
ATOM 655 N N . ALA A 1 86 ? 14.297 -30.953 -1.648 1 50.12 86 ALA A N 1
ATOM 656 C CA . ALA A 1 86 ? 14.758 -32.312 -1.901 1 50.12 86 ALA A CA 1
ATOM 657 C C . ALA A 1 86 ? 14.336 -32.781 -3.291 1 50.12 86 ALA A C 1
ATOM 659 O O . ALA A 1 86 ? 15.078 -33.5 -3.959 1 50.12 86 ALA A O 1
ATOM 660 N N . ARG A 1 87 ? 13.094 -32.469 -3.604 1 48.97 87 ARG A N 1
ATOM 661 C CA . ARG A 1 87 ? 12.594 -32.844 -4.922 1 48.97 87 ARG A CA 1
ATOM 662 C C . ARG A 1 87 ? 13.266 -32.031 -6.016 1 48.97 87 ARG A C 1
ATOM 664 O O . ARG A 1 87 ? 13.453 -32.5 -7.137 1 48.97 87 ARG A O 1
ATOM 671 N N . GLU A 1 88 ? 13.266 -30.75 -5.719 1 48.72 88 GLU A N 1
ATOM 672 C CA . GLU A 1 88 ? 13.734 -29.797 -6.719 1 48.72 88 GLU A CA 1
ATOM 673 C C . GLU A 1 88 ? 15.156 -30.109 -7.168 1 48.72 88 GLU A C 1
ATOM 675 O O . GLU A 1 88 ? 15.727 -29.406 -7.992 1 48.72 88 GLU A O 1
ATOM 680 N N . LEU A 1 89 ? 15.773 -30.984 -6.41 1 44.47 89 LEU A N 1
ATOM 681 C CA . LEU A 1 89 ? 16.938 -31.266 -7.234 1 44.47 89 LEU A CA 1
ATOM 682 C C . LEU A 1 89 ? 16.531 -31.5 -8.688 1 44.47 89 LEU A C 1
ATOM 684 O O . LEU A 1 89 ? 17.391 -31.672 -9.555 1 44.47 89 LEU A O 1
ATOM 688 N N . SER A 1 90 ? 15.289 -31.891 -8.93 1 48.97 90 SER A N 1
ATOM 689 C CA . SER A 1 90 ? 14.93 -31.984 -10.344 1 48.97 90 SER A CA 1
ATOM 690 C C . SER A 1 90 ? 14.797 -30.594 -10.961 1 48.97 90 SER A C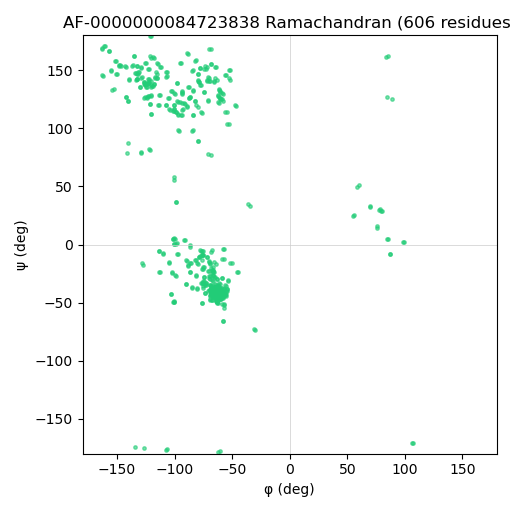 1
ATOM 692 O O . SER A 1 90 ? 14.539 -29.609 -10.258 1 48.97 90 SER A O 1
ATOM 694 N N . SER A 1 91 ? 15.234 -30.234 -12.273 1 63.34 91 SER A N 1
ATOM 695 C CA . SER A 1 91 ? 15.703 -29.188 -13.164 1 63.34 91 SER A CA 1
ATOM 696 C C . SER A 1 91 ? 14.617 -28.156 -13.438 1 63.34 91 SER A C 1
ATOM 698 O O . SER A 1 91 ? 14.906 -26.969 -13.633 1 63.34 91 SER A O 1
ATOM 700 N N . ARG A 1 92 ? 13.266 -28.391 -13.297 1 81.06 92 ARG A N 1
ATOM 701 C CA . ARG A 1 92 ? 12.32 -27.406 -13.789 1 81.06 92 ARG A CA 1
ATOM 702 C C . ARG A 1 92 ? 11.688 -26.625 -12.641 1 81.06 92 ARG A C 1
ATOM 704 O O . ARG A 1 92 ? 11.102 -27.234 -11.734 1 81.06 92 ARG A O 1
ATOM 711 N N . PRO A 1 93 ? 11.688 -25.266 -12.555 1 90.06 93 PRO A N 1
ATOM 712 C CA . PRO A 1 93 ? 11.094 -24.438 -11.508 1 90.06 93 PRO A CA 1
ATOM 713 C C . PRO A 1 93 ? 9.578 -24.625 -11.398 1 90.06 93 PRO A C 1
ATOM 715 O O . PRO A 1 93 ? 8.875 -24.562 -12.406 1 90.06 93 PRO A O 1
ATOM 718 N N . ARG A 1 94 ? 9.086 -24.922 -10.18 1 90.75 94 ARG A N 1
ATOM 719 C CA . ARG A 1 94 ? 7.656 -25.078 -9.953 1 90.75 94 ARG A CA 1
ATOM 720 C C . ARG A 1 94 ? 7.285 -24.719 -8.516 1 90.75 94 ARG A C 1
ATOM 722 O O . ARG A 1 94 ? 8.141 -24.719 -7.629 1 90.75 94 ARG A O 1
ATO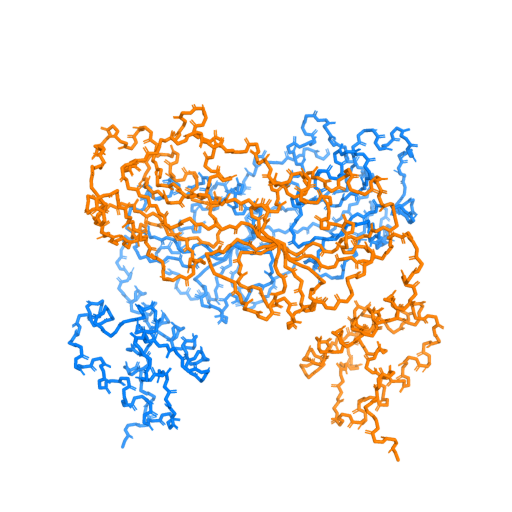M 729 N N . GLY A 1 95 ? 5.922 -24.359 -8.305 1 91.06 95 GLY A N 1
ATOM 730 C CA . GLY A 1 95 ? 5.414 -24.094 -6.965 1 91.06 95 GLY A CA 1
ATOM 731 C C . GLY A 1 95 ? 5.164 -22.625 -6.703 1 91.06 95 GLY A C 1
ATOM 732 O O . GLY A 1 95 ? 5.223 -21.797 -7.625 1 91.06 95 GLY A O 1
ATOM 733 N N . VAL A 1 96 ? 4.883 -22.328 -5.422 1 92.19 96 VAL A N 1
ATOM 734 C CA . VAL A 1 96 ? 4.504 -20.984 -5.035 1 92.19 96 VAL A CA 1
ATOM 735 C C . VAL A 1 96 ? 5.707 -20.25 -4.445 1 92.19 96 VAL A C 1
ATOM 737 O O . VAL A 1 96 ? 6.453 -20.828 -3.641 1 92.19 96 VAL A O 1
ATOM 740 N N . ILE A 1 97 ? 5.941 -19.109 -4.922 1 94.38 97 ILE A N 1
ATOM 741 C CA . ILE A 1 97 ? 6.941 -18.219 -4.324 1 94.38 97 ILE A CA 1
ATOM 742 C C . ILE A 1 97 ? 6.25 -17.109 -3.533 1 94.38 97 ILE A C 1
ATOM 744 O O . ILE A 1 97 ? 5.508 -16.312 -4.098 1 94.38 97 ILE A O 1
ATOM 748 N N . ARG A 1 98 ? 6.461 -17.109 -2.254 1 95.19 98 ARG A N 1
ATOM 749 C CA . ARG A 1 98 ? 6.02 -15.977 -1.436 1 95.19 98 ARG A CA 1
ATOM 750 C C . ARG A 1 98 ? 7.051 -14.852 -1.456 1 95.19 98 ARG A C 1
ATOM 752 O O . ARG A 1 98 ? 8.141 -14.992 -0.898 1 95.19 98 ARG A O 1
ATOM 759 N N . LEU A 1 99 ? 6.688 -13.758 -2.074 1 97.69 99 LEU A N 1
ATOM 760 C CA . LEU A 1 99 ? 7.617 -12.672 -2.359 1 97.69 99 LEU A CA 1
ATOM 761 C C . LEU A 1 99 ? 7.148 -11.367 -1.711 1 97.69 99 LEU A C 1
ATOM 763 O O . LEU A 1 99 ? 6.035 -10.914 -1.964 1 97.69 99 LEU A O 1
ATOM 767 N N . ALA A 1 100 ? 7.938 -10.766 -0.844 1 97.56 100 ALA A N 1
ATOM 768 C CA . ALA A 1 100 ? 7.664 -9.445 -0.272 1 97.56 100 ALA A CA 1
ATOM 769 C C . ALA A 1 100 ? 8.344 -8.344 -1.077 1 97.56 100 ALA A C 1
ATOM 771 O O . ALA A 1 100 ? 9.523 -8.461 -1.421 1 97.56 100 ALA A O 1
ATOM 772 N N . VAL A 1 101 ? 7.59 -7.32 -1.443 1 98 101 VAL A N 1
ATOM 773 C CA . VAL A 1 101 ? 8.094 -6.23 -2.271 1 98 101 VAL A CA 1
ATOM 774 C C . VAL A 1 101 ? 7.551 -4.898 -1.766 1 98 101 VAL A C 1
ATOM 776 O O . VAL A 1 101 ? 6.379 -4.805 -1.389 1 98 101 VAL A O 1
ATOM 779 N N . PRO A 1 102 ? 8.414 -3.781 -1.789 1 96.5 102 PRO A N 1
ATOM 780 C CA . PRO A 1 102 ? 7.848 -2.469 -1.467 1 96.5 102 PRO A CA 1
ATOM 781 C C . PRO A 1 102 ? 6.66 -2.102 -2.355 1 96.5 102 PRO A C 1
ATOM 783 O O . PRO A 1 102 ? 6.664 -2.406 -3.551 1 96.5 102 PRO A O 1
ATOM 786 N N . MET A 1 103 ? 5.711 -1.412 -1.822 1 96.69 103 MET A N 1
ATOM 787 C CA . MET A 1 103 ? 4.406 -1.178 -2.436 1 96.69 103 MET A CA 1
ATOM 788 C C . MET A 1 103 ? 4.559 -0.503 -3.795 1 96.69 103 MET A C 1
ATOM 790 O O . MET A 1 103 ? 4.297 -1.118 -4.832 1 96.69 103 MET A O 1
ATOM 794 N N . SER A 1 104 ? 5.047 0.712 -3.85 1 97.56 104 SER A N 1
ATOM 795 C CA . SER A 1 104 ? 5.109 1.496 -5.078 1 97.56 104 SER A CA 1
ATOM 796 C C . SER A 1 104 ? 6.055 0.861 -6.094 1 97.56 104 SER A C 1
ATOM 798 O O . SER A 1 104 ? 5.754 0.822 -7.289 1 97.56 104 SER A O 1
ATOM 800 N N . PHE A 1 105 ? 7.191 0.333 -5.609 1 97.31 105 PHE A N 1
ATOM 801 C CA . PHE A 1 105 ? 8.133 -0.328 -6.508 1 97.31 105 PHE A CA 1
ATOM 802 C C . PHE A 1 105 ? 7.5 -1.569 -7.129 1 97.31 105 PHE A C 1
ATOM 804 O O . PHE A 1 105 ? 7.645 -1.808 -8.328 1 97.31 105 PHE A O 1
ATOM 811 N N . GLY A 1 106 ? 6.848 -2.311 -6.305 1 98.25 106 GLY A N 1
ATOM 812 C CA . GLY A 1 106 ? 6.195 -3.527 -6.766 1 98.25 106 GLY A CA 1
ATOM 813 C C . GLY A 1 106 ? 5.141 -3.277 -7.824 1 98.25 106 GLY A C 1
ATOM 814 O O . GLY A 1 106 ? 5.098 -3.967 -8.844 1 98.25 106 GLY A O 1
ATOM 815 N N . VAL A 1 107 ? 4.293 -2.303 -7.566 1 98.12 107 VAL A N 1
ATOM 816 C CA . VAL A 1 107 ? 3.195 -2.018 -8.484 1 98.12 107 VAL A CA 1
ATOM 817 C C . VAL A 1 107 ? 3.746 -1.44 -9.789 1 98.12 107 VAL A C 1
ATOM 819 O O . VAL A 1 107 ? 3.32 -1.831 -10.875 1 98.12 107 VAL A O 1
ATOM 822 N N . ARG A 1 108 ? 4.773 -0.684 -9.75 1 96.75 108 ARG A N 1
ATOM 823 C CA . ARG A 1 108 ? 5.25 0.065 -10.914 1 96.75 108 ARG A CA 1
ATOM 824 C C . ARG A 1 108 ? 6.25 -0.754 -11.719 1 96.75 108 ARG A C 1
ATOM 826 O O . ARG A 1 108 ? 6.301 -0.645 -12.945 1 96.75 108 ARG A O 1
ATOM 833 N N . TRP A 1 109 ? 7.051 -1.58 -10.977 1 97.25 109 TRP A N 1
ATOM 834 C CA . TRP A 1 109 ? 8.234 -2.068 -11.68 1 97.25 109 TRP A CA 1
ATOM 835 C C . TRP A 1 109 ? 8.328 -3.588 -11.594 1 97.25 109 TRP A C 1
ATOM 837 O O . TRP A 1 109 ? 9.062 -4.215 -12.359 1 97.25 109 TRP A O 1
ATOM 847 N N . VAL A 1 110 ? 7.637 -4.215 -10.688 1 98.5 110 VAL A N 1
ATOM 848 C CA . VAL A 1 110 ? 7.711 -5.668 -10.57 1 98.5 110 VAL A CA 1
ATOM 849 C C . VAL A 1 110 ? 6.496 -6.305 -11.242 1 98.5 110 VAL A C 1
ATOM 851 O O . VAL A 1 110 ? 6.637 -7.18 -12.094 1 98.5 110 VAL A O 1
ATOM 854 N N . ALA A 1 111 ? 5.293 -5.82 -10.93 1 98.62 111 ALA A N 1
ATOM 855 C CA . ALA A 1 111 ? 4.047 -6.395 -11.438 1 98.62 111 ALA A CA 1
ATOM 856 C C . ALA A 1 111 ? 4.035 -6.418 -12.961 1 98.62 111 ALA A C 1
ATOM 858 O O . ALA A 1 111 ? 3.658 -7.426 -13.57 1 98.62 111 ALA A O 1
ATOM 859 N N . PRO A 1 112 ? 4.547 -5.434 -13.633 1 98.31 112 PRO A N 1
ATOM 860 C CA . PRO A 1 112 ? 4.523 -5.43 -15.102 1 98.31 112 PRO A CA 1
ATOM 861 C C . PRO A 1 112 ? 5.449 -6.48 -15.711 1 98.31 112 PRO A C 1
ATOM 863 O O . PRO A 1 112 ? 5.324 -6.805 -16.891 1 98.31 112 PRO A O 1
ATOM 866 N N . LEU A 1 113 ? 6.348 -6.984 -14.914 1 98.25 113 LEU A N 1
ATOM 867 C CA . LEU A 1 113 ? 7.289 -7.988 -15.406 1 98.25 113 LEU A CA 1
ATOM 868 C C . LEU A 1 113 ? 6.715 -9.391 -15.258 1 98.25 113 LEU A C 1
ATOM 870 O O . LEU A 1 113 ? 7.188 -10.328 -15.898 1 98.25 113 LEU A O 1
ATOM 874 N N . LEU A 1 114 ? 5.707 -9.555 -14.445 1 98.62 114 LEU A N 1
ATOM 875 C CA . LEU A 1 114 ? 5.262 -10.875 -14.008 1 98.62 114 LEU A CA 1
ATOM 876 C C . LEU A 1 114 ? 4.641 -11.648 -15.172 1 98.62 114 LEU A C 1
ATOM 878 O O . LEU A 1 114 ? 4.801 -12.867 -15.273 1 98.62 114 LEU A O 1
ATOM 882 N N . PRO A 1 115 ? 3.906 -10.969 -16.125 1 98.44 115 PRO A N 1
ATOM 883 C CA . PRO A 1 115 ? 3.377 -11.734 -17.266 1 98.44 115 PRO A CA 1
ATOM 884 C C . PRO A 1 115 ? 4.465 -12.484 -18.016 1 98.44 115 PRO A C 1
ATOM 886 O O . PRO A 1 115 ? 4.289 -13.656 -18.359 1 98.44 115 PRO A O 1
ATOM 889 N N . GLU A 1 116 ? 5.566 -11.82 -18.25 1 98.19 116 GLU A N 1
ATOM 890 C CA . GLU A 1 116 ? 6.684 -12.461 -18.953 1 98.19 116 GLU A CA 1
ATOM 891 C C . GLU A 1 116 ? 7.27 -13.594 -18.125 1 98.19 116 GLU A C 1
ATOM 893 O O . GLU A 1 116 ? 7.617 -14.648 -18.656 1 98.19 116 GLU A O 1
ATOM 898 N N . PHE A 1 117 ? 7.375 -13.398 -16.859 1 98.5 117 PHE A N 1
ATOM 899 C CA . PHE A 1 117 ? 7.879 -14.438 -15.961 1 98.5 117 PHE A CA 1
ATOM 900 C C . PHE A 1 117 ? 6.98 -15.664 -15.992 1 98.5 117 PHE A C 1
ATOM 902 O O . PHE A 1 117 ? 7.465 -16.797 -16.078 1 98.5 117 PHE A O 1
ATOM 909 N N . PHE A 1 118 ? 5.641 -15.422 -15.938 1 97.88 118 PHE A N 1
ATOM 910 C CA . PHE A 1 118 ? 4.676 -16.516 -15.898 1 97.88 118 PHE A CA 1
ATOM 911 C C . PHE A 1 118 ? 4.68 -17.281 -17.219 1 97.88 118 PHE A C 1
ATOM 913 O O . PHE A 1 118 ? 4.449 -18.5 -17.234 1 97.88 118 PHE A O 1
ATOM 920 N N . ARG A 1 119 ? 4.973 -16.609 -18.328 1 96.94 119 ARG A N 1
ATOM 921 C CA . ARG A 1 119 ? 5.102 -17.297 -19.609 1 96.94 119 ARG A CA 1
ATOM 922 C C . ARG A 1 119 ? 6.344 -18.188 -19.641 1 96.94 119 ARG A C 1
ATOM 924 O O . ARG A 1 119 ? 6.309 -19.297 -20.172 1 96.94 119 ARG A O 1
ATOM 931 N N . ALA A 1 120 ? 7.402 -17.703 -19.062 1 96.31 120 ALA A N 1
ATOM 932 C CA . ALA A 1 120 ? 8.664 -18.422 -19.031 1 96.31 120 ALA A CA 1
ATOM 933 C C . ALA A 1 120 ? 8.609 -19.609 -18.062 1 96.31 120 ALA A C 1
ATOM 935 O O . ALA A 1 120 ? 9.219 -20.641 -18.312 1 96.31 120 ALA A O 1
ATOM 936 N N . TYR A 1 121 ? 7.887 -19.422 -16.984 1 96.38 121 TYR A N 1
ATOM 937 C CA . TYR A 1 121 ? 7.797 -20.438 -15.961 1 96.38 121 TYR A CA 1
ATOM 938 C C . TYR A 1 121 ? 6.344 -20.734 -15.602 1 96.38 121 TYR A C 1
ATOM 940 O O . TYR A 1 121 ? 5.887 -20.375 -14.508 1 96.38 121 TYR A O 1
ATOM 948 N N . PRO A 1 122 ? 5.66 -21.5 -16.391 1 94.5 122 PRO A N 1
ATOM 949 C CA . PRO A 1 122 ? 4.207 -21.672 -16.281 1 94.5 122 PRO A CA 1
ATOM 950 C C . PRO A 1 122 ? 3.801 -22.453 -15.031 1 94.5 122 PRO A C 1
ATOM 952 O O . PRO A 1 122 ? 2.633 -22.422 -14.641 1 94.5 122 PRO A O 1
ATOM 955 N N . GLU A 1 123 ? 4.723 -23.125 -14.391 1 93.44 123 GLU A N 1
ATOM 956 C CA . GLU A 1 123 ? 4.375 -23.953 -13.234 1 93.44 123 GLU A CA 1
ATOM 957 C C . GLU A 1 123 ? 4.695 -23.219 -11.93 1 93.44 123 GLU A C 1
ATOM 959 O O . GLU A 1 123 ? 4.551 -23.797 -10.844 1 93.44 123 GLU A O 1
ATOM 964 N N . VAL A 1 124 ? 5.113 -21.969 -12.047 1 95.06 124 VAL A N 1
ATOM 965 C CA . VAL A 1 124 ? 5.418 -21.156 -10.875 1 95.06 124 VAL A CA 1
ATOM 966 C C . VAL A 1 124 ? 4.273 -20.172 -10.609 1 95.06 124 VAL A C 1
ATOM 968 O O . VAL A 1 124 ? 3.73 -19.578 -11.539 1 95.06 124 VAL A O 1
ATOM 971 N N . SER A 1 125 ? 3.867 -20.141 -9.383 1 96.44 125 SER A N 1
ATOM 972 C CA . SER A 1 125 ? 2.938 -19.094 -8.945 1 96.44 125 SER A CA 1
ATOM 973 C C . SER A 1 125 ? 3.584 -18.172 -7.918 1 96.44 125 SER A C 1
ATOM 975 O O . SER A 1 125 ? 4.574 -18.547 -7.281 1 96.44 125 SER A O 1
ATOM 977 N N . VAL A 1 126 ? 3.082 -16.984 -7.84 1 97.81 126 VAL A N 1
ATOM 978 C CA . VAL A 1 126 ? 3.658 -15.977 -6.949 1 97.81 126 VAL A CA 1
ATOM 979 C C . VAL A 1 126 ? 2.586 -15.461 -5.992 1 97.81 126 VAL A C 1
ATOM 981 O O . VAL A 1 126 ? 1.48 -15.117 -6.418 1 97.81 126 VAL A O 1
ATOM 984 N N . ASP A 1 127 ? 2.855 -15.516 -4.73 1 96.31 127 ASP A N 1
ATOM 985 C CA . ASP A 1 127 ? 2.133 -14.789 -3.693 1 96.31 127 ASP A CA 1
ATOM 986 C C . ASP A 1 127 ? 2.85 -13.484 -3.33 1 96.31 127 ASP A C 1
ATOM 988 O O . ASP A 1 127 ? 3.793 -13.492 -2.535 1 96.31 127 ASP A O 1
ATOM 992 N N . LEU A 1 128 ? 2.369 -12.398 -3.924 1 98.06 128 LEU A N 1
ATOM 993 C CA . LEU A 1 128 ? 3.062 -11.117 -3.887 1 98.06 128 LEU A CA 1
ATOM 994 C C . LEU A 1 128 ? 2.559 -10.258 -2.73 1 98.06 128 LEU A C 1
ATOM 996 O O . LEU A 1 128 ? 1.429 -9.766 -2.768 1 98.06 128 LEU A O 1
ATOM 1000 N N . HIS A 1 129 ? 3.391 -10.055 -1.763 1 96.88 129 HIS A N 1
ATOM 1001 C CA . HIS A 1 129 ? 3.082 -9.227 -0.604 1 96.88 129 HIS A CA 1
ATOM 1002 C C . HIS A 1 129 ? 3.664 -7.824 -0.759 1 96.88 129 HIS A C 1
ATOM 1004 O O . HIS A 1 129 ? 4.883 -7.641 -0.701 1 96.88 129 HIS A O 1
ATOM 1010 N N . LEU A 1 130 ? 2.768 -6.875 -0.865 1 97.31 130 LEU A N 1
ATOM 1011 C CA . LEU A 1 130 ? 3.166 -5.492 -1.106 1 97.31 130 LEU A CA 1
ATOM 1012 C C . LEU A 1 130 ? 2.975 -4.645 0.147 1 97.31 130 LEU A C 1
ATOM 1014 O O . LEU A 1 130 ? 1.853 -4.504 0.638 1 97.31 130 LEU A O 1
ATOM 1018 N N . SER A 1 131 ? 4.07 -4.07 0.619 1 93.69 131 SER A N 1
ATOM 1019 C CA . SER A 1 131 ? 3.998 -3.238 1.817 1 93.69 131 SER A CA 1
ATOM 1020 C C . SER A 1 131 ? 5.227 -2.344 1.946 1 93.69 131 SER A C 1
ATOM 1022 O O . SER A 1 131 ? 6.336 -2.752 1.603 1 93.69 131 SER A O 1
ATOM 1024 N N . ASP A 1 132 ? 4.992 -1.145 2.477 1 91.19 132 ASP A N 1
ATOM 1025 C CA . ASP A 1 132 ? 6.117 -0.265 2.777 1 91.19 132 ASP A CA 1
ATOM 1026 C C . ASP A 1 132 ? 6.648 -0.511 4.188 1 91.19 132 ASP A C 1
ATOM 1028 O O . ASP A 1 132 ? 7.738 -0.055 4.539 1 91.19 132 ASP A O 1
ATOM 1032 N N . ALA A 1 133 ? 5.887 -1.19 4.938 1 84.38 133 ALA A N 1
ATOM 1033 C CA . ALA A 1 133 ? 6.32 -1.481 6.301 1 84.38 133 ALA A CA 1
ATOM 1034 C C . ALA A 1 133 ? 7.504 -2.445 6.309 1 84.38 133 ALA A C 1
ATOM 1036 O O . ALA A 1 133 ? 7.738 -3.152 5.328 1 84.38 133 ALA A O 1
ATOM 1037 N N . THR A 1 134 ? 8.266 -2.355 7.41 1 79.25 134 THR A N 1
ATOM 1038 C CA . THR A 1 134 ? 9.367 -3.301 7.566 1 79.25 134 THR A CA 1
ATOM 1039 C C . THR A 1 134 ? 8.844 -4.734 7.605 1 79.25 134 THR A C 1
ATOM 1041 O O . THR A 1 134 ? 7.852 -5.023 8.273 1 79.25 134 THR A O 1
ATOM 1044 N N . VAL A 1 135 ? 9.508 -5.547 6.805 1 82 135 VAL A N 1
ATOM 1045 C CA . VAL A 1 135 ? 9.07 -6.934 6.691 1 82 135 VAL A CA 1
ATOM 1046 C C . VAL A 1 135 ? 10.133 -7.859 7.277 1 82 135 VAL A C 1
ATOM 1048 O O . VAL A 1 135 ? 11.328 -7.688 7.016 1 82 135 VAL A O 1
ATOM 1051 N N . ASP A 1 136 ? 9.664 -8.727 8.18 1 82.75 136 ASP A N 1
ATOM 1052 C CA . ASP A 1 136 ? 10.516 -9.805 8.656 1 82.75 136 ASP A CA 1
ATOM 1053 C C . ASP A 1 136 ? 10.477 -11 7.707 1 82.75 136 ASP A C 1
ATOM 1055 O O . ASP A 1 136 ? 9.633 -11.883 7.852 1 82.75 136 ASP A O 1
ATOM 1059 N N . VAL A 1 137 ? 11.461 -11.039 6.906 1 85.94 137 VAL A N 1
ATOM 1060 C CA . VAL A 1 137 ? 11.477 -12.016 5.824 1 85.94 137 VAL A CA 1
ATOM 1061 C C . VAL A 1 137 ? 11.438 -13.43 6.406 1 85.94 137 VAL A C 1
ATOM 1063 O O . VAL A 1 137 ? 10.664 -14.273 5.953 1 85.94 137 VAL A O 1
ATOM 1066 N N . VAL A 1 138 ? 12.242 -13.656 7.422 1 79.12 138 VAL A N 1
ATOM 1067 C CA . VAL A 1 138 ? 12.352 -14.984 8.016 1 79.12 138 VAL A CA 1
ATOM 1068 C C . VAL A 1 138 ? 11.125 -15.266 8.883 1 79.12 138 VAL A C 1
ATOM 1070 O O . VAL A 1 138 ? 10.445 -16.281 8.688 1 79.12 138 VAL A O 1
ATOM 1073 N N . GLY A 1 139 ? 10.812 -14.328 9.75 1 78.06 139 GLY A N 1
ATOM 1074 C CA . GLY A 1 139 ? 9.727 -14.531 10.695 1 78.06 139 GLY A CA 1
ATOM 1075 C C . GLY A 1 139 ? 8.367 -14.648 10.031 1 78.06 139 GLY A C 1
ATOM 1076 O O . GLY A 1 139 ? 7.484 -15.352 10.531 1 78.06 139 GLY A O 1
ATOM 1077 N N . GLN A 1 140 ? 8.234 -14.023 8.875 1 83.69 140 GLN A N 1
ATOM 1078 C CA . GLN A 1 140 ? 6.934 -13.992 8.211 1 83.69 140 GLN A CA 1
ATOM 1079 C C . GLN A 1 140 ? 6.855 -15.055 7.113 1 83.69 140 GLN A C 1
ATOM 1081 O O . GLN A 1 140 ? 5.852 -15.141 6.402 1 83.69 140 GLN A O 1
ATOM 1086 N N . GLY A 1 141 ? 7.914 -15.812 6.934 1 82.19 141 GLY A N 1
ATOM 1087 C CA . GLY A 1 141 ? 7.891 -17 6.086 1 82.19 141 GLY A CA 1
ATOM 1088 C C . GLY A 1 141 ? 7.965 -16.672 4.605 1 82.19 141 GLY A C 1
ATOM 1089 O O . GLY A 1 141 ? 7.379 -17.375 3.779 1 82.19 141 GLY A O 1
ATOM 1090 N N . PHE A 1 142 ? 8.602 -15.625 4.27 1 91.25 142 PHE A N 1
ATOM 1091 C CA . PHE A 1 142 ? 8.797 -15.312 2.859 1 91.25 142 PHE A CA 1
ATOM 1092 C C . PHE A 1 142 ? 9.938 -16.125 2.275 1 91.25 142 PHE A C 1
ATOM 1094 O O . PHE A 1 142 ? 10.93 -16.406 2.959 1 91.25 142 PHE A O 1
ATOM 1101 N N . ASP A 1 143 ? 9.711 -16.547 1.031 1 90.19 143 ASP A N 1
ATOM 1102 C CA . ASP A 1 143 ? 10.773 -17.25 0.319 1 90.19 143 ASP A CA 1
ATOM 1103 C C . ASP A 1 143 ? 11.852 -16.281 -0.164 1 90.19 143 ASP A C 1
ATOM 1105 O O . ASP A 1 143 ? 13.023 -16.641 -0.273 1 90.19 143 ASP A O 1
ATOM 1109 N N . ALA A 1 144 ? 11.43 -15.094 -0.493 1 94.88 144 ALA A N 1
ATOM 1110 C CA . ALA A 1 144 ? 12.305 -14.023 -0.972 1 94.88 144 ALA A CA 1
ATOM 1111 C C . ALA A 1 144 ? 11.672 -12.656 -0.745 1 94.88 144 ALA A C 1
ATOM 1113 O O . ALA A 1 144 ? 10.477 -12.555 -0.442 1 94.88 144 ALA A O 1
ATOM 1114 N N . ALA A 1 145 ? 12.508 -11.656 -0.894 1 96.75 145 ALA A N 1
ATOM 1115 C CA . ALA A 1 145 ? 12.016 -10.281 -0.808 1 96.75 145 ALA A CA 1
ATOM 1116 C C . ALA A 1 145 ? 12.859 -9.344 -1.666 1 96.75 145 ALA A C 1
ATOM 1118 O O . ALA A 1 145 ? 14.031 -9.617 -1.926 1 96.75 145 ALA A O 1
ATOM 1119 N N . LEU A 1 146 ? 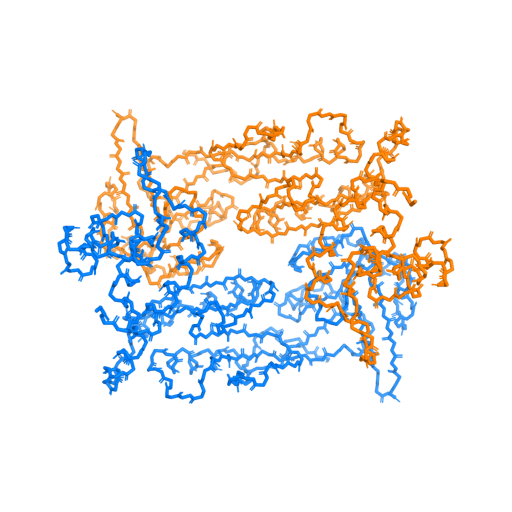12.203 -8.359 -2.199 1 97.19 146 LEU A N 1
ATOM 1120 C CA . LEU A 1 146 ? 12.914 -7.164 -2.641 1 97.19 146 LEU A CA 1
ATOM 1121 C C . LEU A 1 146 ? 12.93 -6.105 -1.545 1 97.19 146 LEU A C 1
ATOM 1123 O O . LEU A 1 146 ? 11.883 -5.793 -0.967 1 97.19 146 LEU A O 1
ATOM 1127 N N . ARG A 1 147 ? 14.125 -5.574 -1.308 1 94.75 147 ARG A N 1
ATOM 1128 C CA . ARG A 1 147 ? 14.273 -4.555 -0.273 1 94.75 147 ARG A CA 1
ATOM 1129 C C . ARG A 1 147 ? 15.031 -3.342 -0.802 1 94.75 147 ARG A C 1
ATOM 1131 O O . ARG A 1 147 ? 16 -3.484 -1.543 1 94.75 147 ARG A O 1
ATOM 1138 N N . ILE A 1 148 ? 14.516 -2.242 -0.479 1 93.19 148 ILE A N 1
ATOM 1139 C CA . ILE A 1 148 ? 15.242 -0.989 -0.676 1 93.19 148 ILE A CA 1
ATOM 1140 C C . ILE A 1 148 ? 15.852 -0.531 0.646 1 93.19 148 ILE A C 1
ATOM 1142 O O . ILE A 1 148 ? 15.133 -0.215 1.595 1 93.19 148 ILE A O 1
ATOM 1146 N N . ALA A 1 149 ? 17.156 -0.512 0.702 1 89.31 149 ALA A N 1
ATOM 1147 C CA . ALA A 1 149 ? 17.797 -0.264 1.99 1 89.31 149 ALA A CA 1
ATOM 1148 C C . ALA A 1 149 ? 19.188 0.321 1.804 1 89.31 149 ALA A C 1
ATOM 1150 O O . ALA A 1 149 ? 19.812 0.118 0.764 1 89.31 149 ALA A O 1
ATOM 1151 N N . VAL A 1 150 ? 19.547 1.124 2.791 1 85.12 150 VAL A N 1
ATOM 1152 C CA . VAL A 1 150 ? 20.938 1.563 2.871 1 85.12 150 VAL A CA 1
ATOM 1153 C C . VAL A 1 150 ? 21.797 0.467 3.506 1 85.12 150 VAL A C 1
ATOM 1155 O O . VAL A 1 150 ? 22.906 0.206 3.059 1 85.12 150 VAL A O 1
ATOM 1158 N N . GLN A 1 151 ? 21.203 -0.184 4.484 1 82.5 151 GLN A N 1
ATOM 1159 C CA . GLN A 1 151 ? 21.828 -1.31 5.164 1 82.5 151 GLN A CA 1
ATOM 1160 C C . GLN A 1 151 ? 20.859 -2.482 5.309 1 82.5 151 GLN A C 1
ATOM 1162 O O . GLN A 1 151 ? 19.672 -2.281 5.527 1 82.5 151 GLN A O 1
ATOM 1167 N N . LEU A 1 152 ? 21.453 -3.719 5.137 1 83.69 152 LEU A N 1
ATOM 1168 C CA . LEU A 1 152 ? 20.625 -4.918 5.262 1 83.69 152 LEU A CA 1
ATOM 1169 C C . LEU A 1 152 ? 21.016 -5.723 6.492 1 83.69 152 LEU A C 1
ATOM 1171 O O . LEU A 1 152 ? 22.141 -5.625 6.969 1 83.69 152 LEU A O 1
ATOM 1175 N N . ASP A 1 153 ? 20.031 -6.43 6.957 1 79.62 153 ASP A N 1
ATOM 1176 C CA . ASP A 1 153 ? 20.312 -7.41 8.008 1 79.62 153 ASP A CA 1
ATOM 1177 C C . ASP A 1 153 ? 21.344 -8.43 7.543 1 79.62 153 ASP A C 1
ATOM 1179 O O . ASP A 1 153 ? 21.188 -9.047 6.484 1 79.62 153 ASP A O 1
ATOM 1183 N N . PRO A 1 154 ? 22.297 -8.625 8.312 1 78.69 154 PRO A N 1
ATOM 1184 C CA . PRO A 1 154 ? 23.375 -9.547 7.914 1 78.69 154 PRO A CA 1
ATOM 1185 C C . PRO A 1 154 ? 22.891 -10.992 7.816 1 78.69 154 PRO A C 1
ATOM 1187 O O . PRO A 1 154 ? 23.562 -11.828 7.195 1 78.69 154 PRO A O 1
ATOM 1190 N N . SER A 1 155 ? 21.844 -11.305 8.484 1 78.56 155 SER A N 1
ATOM 1191 C CA . SER A 1 155 ? 21.359 -12.68 8.477 1 78.56 155 SER A CA 1
ATOM 1192 C C . SER A 1 155 ? 20.75 -13.031 7.125 1 78.56 155 SER A C 1
ATOM 1194 O O . SER A 1 155 ? 20.5 -14.211 6.84 1 78.56 155 SER A O 1
ATOM 1196 N N . LEU A 1 156 ? 20.562 -12.086 6.336 1 85.19 156 LEU A N 1
ATOM 1197 C CA . LEU A 1 156 ? 19.953 -12.297 5.027 1 85.19 156 LEU A CA 1
ATOM 1198 C C . LEU A 1 156 ? 21.016 -12.398 3.941 1 85.19 156 LEU A C 1
ATOM 1200 O O . LEU A 1 156 ? 22.078 -11.766 4.035 1 85.19 156 LEU A O 1
ATOM 1204 N N . VAL A 1 157 ? 20.797 -13.336 3.021 1 89.12 157 VAL A N 1
ATOM 1205 C CA . VAL A 1 157 ? 21.594 -13.375 1.808 1 89.12 157 VAL A CA 1
ATOM 1206 C C . VAL A 1 157 ? 21.047 -12.383 0.787 1 89.12 157 VAL A C 1
ATOM 1208 O O . VAL A 1 157 ? 19.875 -12.453 0.41 1 89.12 157 VAL A O 1
ATOM 1211 N N . ALA A 1 158 ? 21.953 -11.508 0.377 1 92.69 158 ALA A N 1
ATOM 1212 C CA . ALA A 1 158 ? 21.453 -10.406 -0.446 1 92.69 158 ALA A CA 1
ATOM 1213 C C . ALA A 1 158 ? 22.234 -10.312 -1.754 1 92.69 158 ALA A C 1
ATOM 1215 O O . ALA A 1 158 ? 23.453 -10.508 -1.775 1 92.69 158 ALA A O 1
ATOM 1216 N N . ARG A 1 159 ? 21.516 -10.078 -2.814 1 92.69 159 ARG A N 1
ATOM 1217 C CA . ARG A 1 159 ? 22.062 -9.672 -4.105 1 92.69 159 ARG A CA 1
ATOM 1218 C C . ARG A 1 159 ? 21.625 -8.266 -4.477 1 92.69 159 ARG A C 1
ATOM 1220 O O . ARG A 1 159 ? 20.422 -7.992 -4.586 1 92.69 159 ARG A O 1
ATOM 1227 N N . ARG A 1 160 ? 22.578 -7.43 -4.641 1 94.31 160 ARG A N 1
ATOM 1228 C CA . ARG A 1 160 ? 22.25 -6.07 -5.055 1 94.31 160 ARG A CA 1
ATOM 1229 C C . ARG A 1 160 ? 21.859 -6.027 -6.527 1 94.31 160 ARG A C 1
ATOM 1231 O O . ARG A 1 160 ? 22.562 -6.582 -7.379 1 94.31 160 ARG A O 1
ATOM 1238 N N . LEU A 1 161 ? 20.766 -5.387 -6.801 1 96.44 161 LEU A N 1
ATOM 1239 C CA . LEU A 1 161 ? 20.266 -5.305 -8.172 1 96.44 161 LEU A CA 1
ATOM 1240 C C . LEU A 1 161 ? 20.625 -3.959 -8.797 1 96.44 161 LEU A C 1
ATOM 1242 O O . LEU A 1 161 ? 21.109 -3.904 -9.93 1 96.44 161 LEU A O 1
ATOM 1246 N N . CYS A 1 162 ? 20.359 -2.859 -8.102 1 94.38 162 CYS A N 1
ATOM 1247 C CA . CYS A 1 162 ? 20.703 -1.524 -8.594 1 94.38 162 CYS A CA 1
ATOM 1248 C C . CYS A 1 162 ? 20.672 -0.507 -7.457 1 94.38 162 CYS A C 1
ATOM 1250 O O . CYS A 1 162 ? 20.219 -0.815 -6.352 1 94.38 162 CYS A O 1
ATOM 1252 N N . ALA A 1 163 ? 21.188 0.646 -7.766 1 92.38 163 ALA A N 1
ATOM 1253 C CA . ALA A 1 163 ? 21.125 1.752 -6.812 1 92.38 163 ALA A CA 1
ATOM 1254 C C . ALA A 1 163 ? 19.75 2.416 -6.832 1 92.38 163 ALA A C 1
ATOM 1256 O O . ALA A 1 163 ? 19.078 2.424 -7.859 1 92.38 163 ALA A O 1
ATOM 1257 N N . VAL A 1 164 ? 19.344 2.865 -5.742 1 92.56 164 VAL A N 1
ATOM 1258 C CA . VAL A 1 164 ? 18.109 3.633 -5.629 1 92.56 164 VAL A CA 1
ATOM 1259 C C . VAL A 1 164 ? 18.406 5.02 -5.07 1 92.56 164 VAL A C 1
ATOM 1261 O O . VAL A 1 164 ? 18.781 5.16 -3.9 1 92.56 164 VAL A O 1
ATOM 1264 N N . SER A 1 165 ? 18.219 5.992 -5.918 1 91.88 165 SER A N 1
ATOM 1265 C CA . SER A 1 165 ? 18.469 7.379 -5.523 1 91.88 165 SER A CA 1
ATOM 1266 C C . SER A 1 165 ? 17.172 8.055 -5.062 1 91.88 165 SER A C 1
ATOM 1268 O O . SER A 1 165 ? 16.078 7.594 -5.387 1 91.88 165 SER A O 1
ATOM 1270 N N . ARG A 1 166 ? 17.375 9.039 -4.281 1 92.81 166 ARG A N 1
ATOM 1271 C CA . ARG A 1 166 ? 16.281 9.891 -3.812 1 92.81 166 ARG A CA 1
ATOM 1272 C C . ARG A 1 166 ? 16.516 11.344 -4.184 1 92.81 166 ARG A C 1
ATOM 1274 O O . ARG A 1 166 ? 17.672 11.789 -4.258 1 92.81 166 ARG A O 1
ATOM 1281 N N . PHE A 1 167 ? 15.414 12.07 -4.359 1 94.44 167 PHE A N 1
ATOM 1282 C CA . PHE A 1 167 ? 15.484 13.477 -4.746 1 94.44 167 PHE A CA 1
ATOM 1283 C C . PHE A 1 167 ? 14.57 14.32 -3.869 1 94.44 167 PHE A C 1
ATOM 1285 O O . PHE A 1 167 ? 13.508 13.859 -3.445 1 94.44 167 PHE A O 1
ATOM 1292 N N . ILE A 1 168 ? 15.07 15.461 -3.592 1 96.56 168 ILE A N 1
ATOM 1293 C CA . ILE A 1 168 ? 14.172 16.484 -3.078 1 96.56 168 ILE A CA 1
ATOM 1294 C C . ILE A 1 168 ? 13.547 17.25 -4.238 1 96.56 168 ILE A C 1
ATOM 1296 O O . ILE A 1 168 ? 14.25 17.766 -5.105 1 96.56 168 ILE A O 1
ATOM 1300 N N . VAL A 1 169 ? 12.164 17.328 -4.254 1 98.06 169 VAL A N 1
ATOM 1301 C CA . VAL A 1 169 ? 11.5 17.828 -5.457 1 98.06 169 VAL A CA 1
ATOM 1302 C C . VAL A 1 169 ? 10.445 18.859 -5.074 1 98.06 169 VAL A C 1
ATOM 1304 O O . VAL A 1 169 ? 9.938 18.859 -3.953 1 98.06 169 VAL A O 1
ATOM 1307 N N . ALA A 1 170 ? 10.188 19.719 -5.969 1 98.62 170 ALA A N 1
ATOM 1308 C CA . ALA A 1 170 ? 9.117 20.703 -5.906 1 98.62 170 ALA A CA 1
ATOM 1309 C C . ALA A 1 170 ? 8.57 21.016 -7.297 1 98.62 170 ALA A C 1
ATOM 1311 O O . ALA A 1 170 ? 9.266 20.812 -8.297 1 98.62 170 ALA A O 1
ATOM 1312 N N . ALA A 1 171 ? 7.328 21.453 -7.328 1 98.81 171 ALA A N 1
ATOM 1313 C CA . ALA A 1 171 ? 6.766 21.906 -8.594 1 98.81 171 ALA A CA 1
ATOM 1314 C C . ALA A 1 171 ? 7.332 23.281 -8.984 1 98.81 171 ALA A C 1
ATOM 1316 O O . ALA A 1 171 ? 7.652 24.094 -8.109 1 98.81 171 ALA A O 1
ATOM 1317 N N . PRO A 1 172 ? 7.422 23.578 -10.258 1 98.5 172 PRO A N 1
ATOM 1318 C CA . PRO A 1 172 ? 7.852 24.906 -10.695 1 98.5 172 PRO A CA 1
ATOM 1319 C C . PRO A 1 172 ? 7.023 26.031 -10.086 1 98.5 172 PRO A C 1
ATOM 1321 O O . PRO A 1 172 ? 7.562 27.078 -9.734 1 98.5 172 PRO A O 1
ATOM 1324 N N . SER A 1 173 ? 5.77 25.812 -9.953 1 98.31 173 SER A N 1
ATOM 1325 C CA . SER A 1 173 ? 4.883 26.828 -9.375 1 98.31 173 SER A CA 1
ATOM 1326 C C . SER A 1 173 ? 5.258 27.125 -7.926 1 98.31 173 SER A C 1
ATOM 1328 O O . SER A 1 173 ? 5.16 28.266 -7.48 1 98.31 173 SER A O 1
ATOM 1330 N N . TYR A 1 174 ? 5.656 26.156 -7.219 1 98.25 174 TYR A N 1
ATOM 1331 C CA . TYR A 1 174 ? 6.129 26.359 -5.855 1 98.25 174 TYR A CA 1
ATOM 1332 C C . TYR A 1 174 ? 7.375 27.234 -5.836 1 98.25 174 TYR A C 1
ATOM 1334 O O . TYR A 1 174 ? 7.469 28.188 -5.051 1 98.25 174 TYR A O 1
ATOM 1342 N N . LEU A 1 175 ? 8.305 26.891 -6.637 1 98.06 175 LEU A N 1
ATOM 1343 C CA . LEU A 1 175 ? 9.586 27.594 -6.684 1 98.06 175 LEU A CA 1
ATOM 1344 C C . LEU A 1 175 ? 9.391 29.031 -7.133 1 98.06 175 LEU A C 1
ATOM 1346 O O . LEU A 1 175 ? 10.094 29.938 -6.66 1 98.06 175 LEU A O 1
ATOM 1350 N N . LYS A 1 176 ? 8.484 29.25 -8.031 1 97.88 176 LYS A N 1
ATOM 1351 C CA . LYS A 1 176 ? 8.172 30.594 -8.484 1 97.88 176 LYS A CA 1
ATOM 1352 C C . LYS A 1 176 ? 7.605 31.438 -7.34 1 97.88 176 LYS A C 1
ATOM 1354 O O . LYS A 1 176 ? 7.953 32.625 -7.195 1 97.88 176 LYS A O 1
ATOM 1359 N N . ARG A 1 177 ? 6.852 30.859 -6.527 1 97 177 ARG A N 1
ATOM 1360 C CA . ARG A 1 177 ? 6.148 31.562 -5.465 1 97 177 ARG A CA 1
ATOM 1361 C C . ARG A 1 177 ? 7.039 31.734 -4.234 1 97 177 ARG A C 1
ATOM 1363 O O . ARG A 1 177 ? 7.008 32.781 -3.576 1 97 177 ARG A O 1
ATOM 1370 N N . HIS A 1 178 ? 7.848 30.75 -3.92 1 96.62 178 HIS A N 1
ATOM 1371 C CA . HIS A 1 178 ? 8.531 30.734 -2.635 1 96.62 178 HIS A CA 1
ATOM 1372 C C . HIS A 1 178 ? 10.039 30.891 -2.812 1 96.62 178 HIS A C 1
ATOM 1374 O O . HIS A 1 178 ? 10.781 30.984 -1.831 1 96.62 178 HIS A O 1
ATOM 1380 N N . GLY A 1 179 ? 10.484 30.906 -4.035 1 96.81 179 GLY A N 1
ATOM 1381 C CA . GLY A 1 179 ? 11.914 30.922 -4.289 1 96.81 179 GLY A CA 1
ATOM 1382 C C . GLY A 1 179 ? 12.547 29.547 -4.262 1 96.81 179 GLY A C 1
ATOM 1383 O O . GLY A 1 179 ? 11.977 28.609 -3.707 1 96.81 179 GLY A O 1
ATOM 1384 N N . ARG A 1 180 ? 13.734 29.422 -4.836 1 96.94 180 ARG A N 1
ATOM 1385 C CA . ARG A 1 180 ? 14.477 28.172 -4.891 1 96.94 180 ARG A CA 1
ATOM 1386 C C . ARG A 1 180 ? 15.461 28.062 -3.729 1 96.94 180 ARG A C 1
ATOM 1388 O O . ARG A 1 180 ? 16.344 28.906 -3.572 1 96.94 180 ARG A O 1
ATOM 1395 N N . PRO A 1 181 ? 15.312 27 -2.926 1 96.81 181 PRO A N 1
ATOM 1396 C CA . PRO A 1 181 ? 16.281 26.797 -1.853 1 96.81 181 PRO A CA 1
ATOM 1397 C C . PRO A 1 181 ? 17.703 26.547 -2.379 1 96.81 181 PRO A C 1
ATOM 1399 O O . PRO A 1 181 ? 17.875 25.812 -3.359 1 96.81 181 PRO A O 1
ATOM 1402 N N . LYS A 1 182 ? 18.719 27.094 -1.694 1 94.38 182 LYS A N 1
ATOM 1403 C CA . LYS A 1 182 ? 20.109 26.938 -2.119 1 94.38 182 LYS A CA 1
ATOM 1404 C C . LYS A 1 182 ? 20.891 26.078 -1.126 1 94.38 182 LYS A C 1
ATOM 1406 O O . LYS A 1 182 ? 21.969 25.562 -1.449 1 94.38 182 LYS A O 1
ATOM 1411 N N . HIS A 1 183 ? 20.406 26.062 0.05 1 96.25 183 HIS A N 1
ATOM 1412 C CA . HIS A 1 183 ? 20.984 25.281 1.133 1 96.25 183 HIS A CA 1
ATOM 1413 C C . HIS A 1 183 ? 19.922 24.484 1.872 1 96.25 183 HIS A C 1
ATOM 1415 O O . HIS A 1 183 ? 18.781 24.938 2.018 1 96.25 183 HIS A O 1
ATOM 1421 N N . PRO A 1 184 ? 20.266 23.25 2.395 1 96.56 184 PRO A N 1
ATOM 1422 C CA . PRO A 1 184 ? 19.266 22.453 3.117 1 96.56 184 PRO A CA 1
ATOM 1423 C C . PRO A 1 184 ? 18.609 23.234 4.262 1 96.56 184 PRO A C 1
ATOM 1425 O O . PRO A 1 184 ? 17.422 23.031 4.547 1 96.56 184 PRO A O 1
ATOM 1428 N N . ARG A 1 185 ? 19.266 24.109 4.836 1 94.75 185 ARG A N 1
ATOM 1429 C CA . ARG A 1 185 ? 18.734 24.891 5.945 1 94.75 185 ARG A CA 1
ATOM 1430 C C . ARG A 1 185 ? 17.594 25.797 5.488 1 94.75 185 ARG A C 1
ATOM 1432 O O . ARG A 1 185 ? 16.781 26.219 6.301 1 94.75 185 ARG A O 1
ATOM 1439 N N . ASP A 1 186 ? 17.609 26.094 4.188 1 95.5 186 ASP A N 1
ATOM 1440 C CA . ASP A 1 186 ? 16.547 26.922 3.633 1 95.5 186 ASP A CA 1
ATOM 1441 C C . ASP A 1 186 ? 15.195 26.203 3.705 1 95.5 186 ASP A C 1
ATOM 1443 O O . ASP A 1 186 ? 14.141 26.812 3.525 1 95.5 186 ASP A O 1
ATOM 1447 N N . LEU A 1 187 ? 15.211 24.859 3.945 1 95.38 187 LEU A N 1
ATOM 1448 C CA . LEU A 1 187 ? 13.984 24.078 3.994 1 95.38 187 LEU A CA 1
ATOM 1449 C C . LEU A 1 187 ? 13.312 24.188 5.363 1 95.38 187 LEU A C 1
ATOM 1451 O O . LEU A 1 187 ? 12.148 23.828 5.52 1 95.38 187 LEU A O 1
ATOM 1455 N N . ASN A 1 188 ? 14.086 24.719 6.289 1 88.69 188 ASN A N 1
ATOM 1456 C CA . ASN A 1 188 ? 13.516 24.875 7.625 1 88.69 188 ASN A CA 1
ATOM 1457 C C . ASN A 1 188 ? 12.312 25.812 7.617 1 88.69 188 ASN A C 1
ATOM 1459 O O . ASN A 1 188 ? 12.391 26.922 7.078 1 88.69 188 ASN A O 1
ATOM 1463 N N . GLY A 1 189 ? 11.258 25.328 8.18 1 87.56 189 GLY A N 1
ATOM 1464 C CA . GLY A 1 189 ? 10.07 26.156 8.242 1 87.56 189 GLY A CA 1
ATOM 1465 C C . GLY A 1 189 ? 9.195 26.047 7.008 1 87.56 189 GLY A C 1
ATOM 1466 O O . GLY A 1 189 ? 8.094 26.594 6.969 1 87.56 189 GLY A O 1
ATOM 1467 N N . ARG A 1 190 ? 9.672 25.391 6.008 1 92.75 190 ARG A N 1
ATOM 1468 C CA . ARG A 1 190 ? 8.867 25.172 4.809 1 92.75 190 ARG A CA 1
ATOM 1469 C C . ARG A 1 190 ? 8.039 23.906 4.93 1 92.75 190 ARG A C 1
ATOM 1471 O O . ARG A 1 190 ? 8.234 23.109 5.852 1 92.75 190 ARG A O 1
ATOM 1478 N N . ASP A 1 191 ? 7.059 23.859 4.02 1 93.25 191 ASP A N 1
ATOM 1479 C CA . ASP A 1 191 ? 6.199 22.672 4.012 1 93.25 191 ASP A CA 1
ATOM 1480 C C . ASP A 1 191 ? 6.883 21.5 3.307 1 93.25 191 ASP A C 1
ATOM 1482 O O . ASP A 1 191 ? 6.75 21.344 2.092 1 93.25 191 ASP A O 1
ATOM 1486 N N . CYS A 1 192 ? 7.602 20.766 4.129 1 95.69 192 CYS A N 1
ATOM 1487 C CA . CYS A 1 192 ? 8.195 19.516 3.67 1 95.69 192 CYS A CA 1
ATOM 1488 C C . CYS A 1 192 ? 7.375 18.328 4.129 1 95.69 192 CYS A C 1
ATOM 1490 O O . CYS A 1 192 ? 7.215 18.094 5.332 1 95.69 192 CYS A O 1
ATOM 1492 N N . LEU A 1 193 ? 6.918 17.594 3.131 1 96.12 193 LEU A N 1
ATOM 1493 C CA . LEU A 1 193 ? 5.996 16.5 3.441 1 96.12 193 LEU A CA 1
ATOM 1494 C C . LEU A 1 193 ? 6.75 15.297 3.988 1 96.12 193 LEU A C 1
ATOM 1496 O O . LEU A 1 193 ? 7.91 15.07 3.639 1 96.12 193 LEU A O 1
ATOM 1500 N N . GLY A 1 194 ? 5.992 14.547 4.828 1 92.75 194 GLY A N 1
ATOM 1501 C CA . GLY A 1 194 ? 6.637 13.453 5.539 1 92.75 194 GLY A CA 1
ATOM 1502 C C . GLY A 1 194 ? 6.262 12.086 5 1 92.75 194 GLY A C 1
ATOM 1503 O O . GLY A 1 194 ? 5.133 11.875 4.551 1 92.75 194 GLY A O 1
ATOM 1504 N N . TYR A 1 195 ? 7.191 11.156 5.09 1 93 195 TYR A N 1
ATOM 1505 C CA . TYR A 1 195 ? 7.023 9.727 4.84 1 93 195 TYR A CA 1
ATOM 1506 C C . TYR A 1 195 ? 7.363 8.914 6.078 1 93 195 TYR A C 1
ATOM 1508 O O . TYR A 1 195 ? 8.469 9.016 6.613 1 93 195 TYR A O 1
ATOM 1516 N N . ALA A 1 196 ? 6.465 8.039 6.469 1 85.62 196 ALA A N 1
ATOM 1517 C CA . ALA A 1 196 ? 6.484 7.438 7.797 1 85.62 196 ALA A CA 1
ATOM 1518 C C . ALA A 1 196 ? 7.582 6.383 7.906 1 85.62 196 ALA A C 1
ATOM 1520 O O . ALA A 1 196 ? 8.086 6.105 9 1 85.62 196 ALA A O 1
ATOM 1521 N N . TYR A 1 197 ? 7.945 5.664 6.836 1 77.44 197 TYR A N 1
ATOM 1522 C CA . TYR A 1 197 ? 8.812 4.496 6.949 1 77.44 197 TYR A CA 1
ATOM 1523 C C . TYR A 1 197 ? 10.25 4.848 6.602 1 77.44 197 TYR A C 1
ATOM 1525 O O . TYR A 1 197 ? 11.047 3.971 6.25 1 77.44 197 TYR A O 1
ATOM 1533 N N . ARG A 1 198 ? 10.609 5.973 6.977 1 64.12 198 ARG A N 1
ATOM 1534 C CA . ARG A 1 198 ? 12.016 6.293 6.746 1 64.12 198 ARG A CA 1
ATOM 1535 C C . ARG A 1 198 ? 12.898 5.695 7.84 1 64.12 198 ARG A C 1
ATOM 1537 O O . ARG A 1 198 ? 12.492 5.633 9 1 64.12 198 ARG A O 1
ATOM 1544 N N . ALA A 1 199 ? 13.922 4.754 7.457 1 49.19 199 ALA A N 1
ATOM 1545 C CA . ALA A 1 199 ? 14.805 3.986 8.336 1 49.19 199 ALA A CA 1
ATOM 1546 C C . ALA A 1 199 ? 15.109 4.754 9.617 1 49.19 199 ALA A C 1
ATOM 1548 O O . ALA A 1 199 ? 15.102 4.184 10.703 1 49.19 199 ALA A O 1
ATOM 1549 N N . ARG A 1 200 ? 15.953 5.805 9.492 1 44 200 ARG A N 1
ATOM 1550 C CA . ARG A 1 200 ? 16.594 6.469 10.625 1 44 200 ARG A CA 1
ATOM 1551 C C . ARG A 1 200 ? 15.859 7.766 10.977 1 44 200 ARG A C 1
ATOM 1553 O O . ARG A 1 200 ? 16.469 8.836 10.977 1 44 200 ARG A O 1
ATOM 1560 N N . SER A 1 201 ? 14.609 7.691 11.273 1 55 201 SER A N 1
ATOM 1561 C CA . SER A 1 201 ? 13.898 8.875 11.758 1 55 201 SER A CA 1
ATOM 1562 C C . SER A 1 201 ? 13.414 9.734 10.594 1 55 201 SER A C 1
ATOM 1564 O O . SER A 1 201 ? 13.93 9.641 9.484 1 55 201 SER A O 1
ATOM 1566 N N . ASP A 1 202 ? 12.094 10.141 10.461 1 65.25 202 ASP A N 1
ATOM 1567 C CA . ASP A 1 202 ? 11.453 11.039 9.508 1 65.25 202 ASP A CA 1
ATOM 1568 C C . ASP A 1 202 ? 12.375 12.211 9.156 1 65.25 202 ASP A C 1
ATOM 1570 O O . ASP A 1 202 ? 11.914 13.336 8.953 1 65.25 202 ASP A O 1
ATOM 1574 N N . VAL A 1 203 ? 13.859 11.938 9.078 1 81.62 203 VAL A N 1
ATOM 1575 C CA . VAL A 1 203 ? 14.75 13.062 8.812 1 81.62 203 VAL A CA 1
ATOM 1576 C C . VAL A 1 203 ? 15.445 12.867 7.469 1 81.62 203 VAL A C 1
ATOM 1578 O O . VAL A 1 203 ? 15.758 11.734 7.086 1 81.62 203 VAL A O 1
ATOM 1581 N N . TRP A 1 204 ? 15.703 13.977 6.801 1 90.19 204 TRP A N 1
ATOM 1582 C CA . TRP A 1 204 ? 16.516 14 5.59 1 90.19 204 TRP A CA 1
ATOM 1583 C C . TRP A 1 204 ? 17.984 14.281 5.926 1 90.19 204 TRP A C 1
ATOM 1585 O O . TRP A 1 204 ? 18.312 15.352 6.453 1 90.19 204 TRP A O 1
ATOM 1595 N N . ARG A 1 205 ? 18.844 13.383 5.672 1 90 205 ARG A N 1
ATOM 1596 C CA . ARG A 1 205 ? 20.281 13.594 5.844 1 90 205 ARG A CA 1
ATOM 1597 C C . ARG A 1 205 ? 20.953 13.891 4.512 1 90 205 ARG A C 1
ATOM 1599 O O . ARG A 1 205 ? 21.031 13.023 3.637 1 90 205 ARG A O 1
ATOM 1606 N N . LEU A 1 206 ? 21.5 15.094 4.422 1 94.44 206 LEU A N 1
ATOM 1607 C CA . LEU A 1 206 ? 22.109 15.555 3.174 1 94.44 206 LEU A CA 1
ATOM 1608 C C . LEU A 1 206 ? 23.594 15.805 3.355 1 94.44 206 LEU A C 1
ATOM 1610 O O . LEU A 1 206 ? 24.031 16.234 4.426 1 94.44 206 LEU A O 1
ATOM 1614 N N . ALA A 1 207 ? 24.266 15.477 2.285 1 94.94 207 ALA A N 1
ATOM 1615 C CA . ALA A 1 207 ? 25.703 15.75 2.24 1 94.94 207 ALA A CA 1
ATOM 1616 C C . ALA A 1 207 ? 26.109 16.328 0.89 1 94.94 207 ALA A C 1
ATOM 1618 O O . ALA A 1 207 ? 25.391 16.172 -0.105 1 94.94 207 ALA A O 1
ATOM 1619 N N . ASN A 1 208 ? 27.219 17.094 0.944 1 94.25 208 ASN A N 1
ATOM 1620 C CA . ASN A 1 208 ? 27.734 17.625 -0.32 1 94.25 208 ASN A CA 1
ATOM 1621 C C . ASN A 1 208 ? 29.156 17.156 -0.584 1 94.25 208 ASN A C 1
ATOM 1623 O O . ASN A 1 208 ? 29.734 16.406 0.202 1 94.25 208 ASN A O 1
ATOM 1627 N N . ALA A 1 209 ? 29.656 17.609 -1.729 1 92.25 209 ALA A N 1
ATOM 1628 C CA . ALA A 1 209 ? 30.969 17.172 -2.182 1 92.25 209 ALA A CA 1
ATOM 1629 C C . ALA A 1 209 ? 32.062 17.672 -1.259 1 92.25 209 ALA A C 1
ATOM 1631 O O . ALA A 1 209 ? 33.156 17.078 -1.167 1 92.25 209 ALA A O 1
ATOM 1632 N N . ALA A 1 210 ? 31.844 18.734 -0.607 1 93.5 210 ALA A N 1
ATOM 1633 C CA . ALA A 1 210 ? 32.844 19.328 0.29 1 93.5 210 ALA A CA 1
ATOM 1634 C C . ALA A 1 210 ? 32.875 18.578 1.619 1 93.5 210 ALA A C 1
ATOM 1636 O O . ALA A 1 210 ? 33.781 18.828 2.439 1 93.5 210 ALA A O 1
ATOM 1637 N N . GLY A 1 211 ? 31.922 17.703 1.87 1 91.56 211 GLY A N 1
ATOM 1638 C CA . GLY A 1 211 ? 31.906 16.922 3.094 1 91.56 211 GLY A CA 1
ATOM 1639 C C . GLY A 1 211 ? 30.984 17.484 4.156 1 91.56 211 GLY A C 1
ATOM 1640 O O . GLY A 1 211 ? 30.906 16.953 5.262 1 91.56 211 GLY A O 1
ATOM 1641 N N . ASP A 1 212 ? 30.297 18.594 3.777 1 94.44 212 ASP A N 1
ATOM 1642 C CA . ASP A 1 212 ? 29.312 19.156 4.707 1 94.44 212 ASP A CA 1
ATOM 1643 C C . ASP A 1 212 ? 28.094 18.234 4.84 1 94.44 212 ASP A C 1
ATOM 1645 O O . ASP A 1 212 ? 27.656 17.641 3.857 1 94.44 212 ASP A O 1
ATOM 1649 N N . GLU A 1 213 ? 27.562 18.172 6.059 1 94.94 213 GLU A N 1
ATOM 1650 C CA . GLU A 1 213 ? 26.344 17.406 6.328 1 94.94 213 GLU A CA 1
ATOM 1651 C C . GLU A 1 213 ? 25.281 18.281 6.977 1 94.94 213 GLU A C 1
ATOM 1653 O O . GLU A 1 213 ? 25.594 19.125 7.82 1 94.94 213 GLU A O 1
ATOM 1658 N N . GLU A 1 214 ? 24.062 18.141 6.484 1 93.88 214 GLU A N 1
ATOM 1659 C CA . GLU A 1 214 ? 22.906 18.859 7.031 1 93.88 214 GLU A CA 1
ATOM 1660 C C . GLU A 1 214 ? 21.719 17.906 7.211 1 93.88 214 GLU A C 1
ATOM 1662 O O . GLU A 1 214 ? 21.562 16.938 6.469 1 93.88 214 GLU A O 1
ATOM 1667 N N . THR A 1 215 ? 20.984 18.219 8.203 1 90.75 215 THR A N 1
ATOM 1668 C CA . THR A 1 215 ? 19.781 17.422 8.453 1 90.75 215 THR A CA 1
ATOM 1669 C C . THR A 1 215 ? 18.547 18.312 8.398 1 90.75 215 THR A C 1
ATOM 1671 O O . THR A 1 215 ? 18.547 19.438 8.914 1 90.75 215 THR A O 1
ATOM 1674 N N . VAL A 1 216 ? 17.5 17.781 7.73 1 90.44 216 VAL A N 1
ATOM 1675 C CA . VAL A 1 216 ? 16.219 18.469 7.641 1 90.44 216 VAL A CA 1
ATOM 1676 C C . VAL A 1 216 ? 15.117 17.578 8.195 1 90.44 216 VAL A C 1
ATOM 1678 O O . VAL A 1 216 ? 15.023 16.391 7.832 1 90.44 216 VAL A O 1
ATOM 1681 N N . THR A 1 217 ? 14.359 18.062 9.086 1 87 217 THR A N 1
ATOM 1682 C CA . THR A 1 217 ? 13.188 17.359 9.57 1 87 217 THR A CA 1
ATOM 1683 C C . THR A 1 217 ? 11.93 17.844 8.852 1 87 217 THR A C 1
ATOM 1685 O O . THR A 1 217 ? 11.484 18.969 9.062 1 87 217 THR A O 1
ATOM 1688 N N . PRO A 1 218 ? 11.398 16.953 8.062 1 87.81 218 PRO A N 1
ATOM 1689 C CA . PRO A 1 218 ? 10.18 17.375 7.367 1 87.81 218 PRO A CA 1
ATOM 1690 C C . PRO A 1 218 ? 9.047 17.719 8.328 1 87.81 218 PRO A C 1
ATOM 1692 O O . PRO A 1 218 ? 8.867 17.062 9.352 1 87.81 218 PRO A O 1
ATOM 1695 N N . GLY A 1 219 ? 8.43 18.859 8.062 1 86.44 219 GLY A N 1
ATOM 1696 C CA . GLY A 1 219 ? 7.285 19.344 8.812 1 86.44 219 GLY A CA 1
ATOM 1697 C C . GLY A 1 219 ? 6.23 20 7.93 1 86.44 219 GLY A C 1
ATOM 1698 O O . GLY A 1 219 ? 6.43 21.109 7.43 1 86.44 219 GLY A O 1
ATOM 1699 N N . GLY A 1 220 ? 5.285 19.281 7.363 1 87.44 220 GLY A N 1
ATOM 1700 C CA . GLY A 1 220 ? 4.219 19.812 6.527 1 87.44 220 GLY A CA 1
ATOM 1701 C C . GLY A 1 220 ? 2.855 19.25 6.867 1 87.44 220 GLY A C 1
ATOM 1702 O O . GLY A 1 220 ? 2.691 18.594 7.902 1 87.44 220 GLY A O 1
ATOM 1703 N N . GLN A 1 221 ? 1.973 19.625 6.066 1 93.75 221 GLN A N 1
ATOM 1704 C CA . GLN A 1 221 ? 0.565 19.359 6.352 1 93.75 221 GLN A CA 1
ATOM 1705 C C . GLN A 1 221 ? 0.215 17.906 6.074 1 93.75 221 GLN A C 1
ATOM 1707 O O . GLN A 1 221 ? -0.877 17.438 6.418 1 93.75 221 GLN A O 1
ATOM 1712 N N . LEU A 1 222 ? 1.214 17.172 5.52 1 97.25 222 LEU A N 1
ATOM 1713 C CA . LEU A 1 222 ? 0.871 15.805 5.121 1 97.25 222 LEU A CA 1
ATOM 1714 C C . LEU A 1 222 ? 2.006 14.844 5.445 1 97.25 222 LEU A C 1
ATOM 1716 O O . LEU A 1 222 ? 3.164 15.109 5.113 1 97.25 222 LEU A O 1
ATOM 1720 N N . ARG A 1 223 ? 1.723 13.883 6.164 1 95.69 223 ARG A N 1
ATOM 1721 C CA . ARG A 1 223 ? 2.564 12.711 6.402 1 95.69 223 ARG A CA 1
ATOM 1722 C C . ARG A 1 223 ? 1.876 11.438 5.926 1 95.69 223 ARG A C 1
ATOM 1724 O O . ARG A 1 223 ? 0.671 11.266 6.129 1 95.69 223 ARG A O 1
ATOM 1731 N N . VAL A 1 224 ? 2.648 10.562 5.25 1 96.75 224 VAL A N 1
ATOM 1732 C CA . VAL A 1 224 ? 1.994 9.422 4.609 1 96.75 224 VAL A CA 1
ATOM 1733 C C . VAL A 1 224 ? 2.791 8.148 4.887 1 96.75 224 VAL A C 1
ATOM 1735 O O . VAL A 1 224 ? 3.984 8.211 5.195 1 96.75 224 VAL A O 1
AT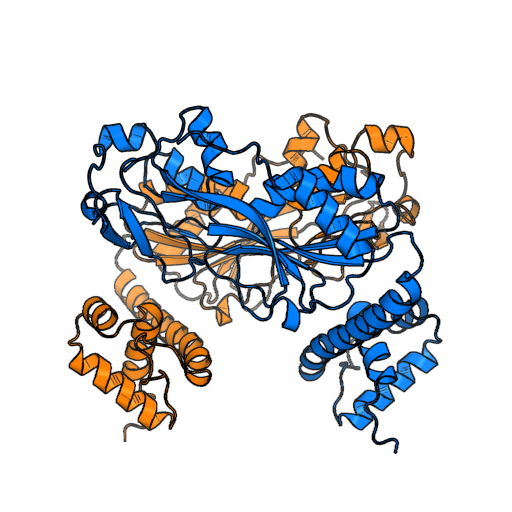OM 1738 N N . THR A 1 225 ? 2.09 7.012 4.68 1 95.06 225 THR A N 1
ATOM 1739 C CA . THR A 1 225 ? 2.762 5.719 4.754 1 95.06 225 THR A CA 1
ATOM 1740 C C . THR A 1 225 ? 3.068 5.188 3.357 1 95.06 225 THR A C 1
ATOM 1742 O O . THR A 1 225 ? 3.604 4.09 3.209 1 95.06 225 THR A O 1
ATOM 1745 N N . ASN A 1 226 ? 2.727 5.902 2.361 1 96.88 226 ASN A N 1
ATOM 1746 C CA . ASN A 1 226 ? 3.084 5.621 0.976 1 96.88 226 ASN A CA 1
ATOM 1747 C C . ASN A 1 226 ? 3.385 6.902 0.203 1 96.88 226 ASN A C 1
ATOM 1749 O O . ASN A 1 226 ? 2.539 7.793 0.115 1 96.88 226 ASN A O 1
ATOM 1753 N N . ALA A 1 227 ? 4.504 6.965 -0.412 1 96.38 227 ALA A N 1
ATOM 1754 C CA . ALA A 1 227 ? 5.043 8.203 -0.966 1 96.38 227 ALA A CA 1
ATOM 1755 C C . ALA A 1 227 ? 4.238 8.656 -2.182 1 96.38 227 ALA A C 1
ATOM 1757 O O . ALA A 1 227 ? 4.227 9.844 -2.52 1 96.38 227 ALA A O 1
ATOM 1758 N N . ASP A 1 228 ? 3.549 7.773 -2.836 1 98.06 228 ASP A N 1
ATOM 1759 C CA . ASP A 1 228 ? 2.727 8.172 -3.973 1 98.06 228 ASP A CA 1
ATOM 1760 C C . ASP A 1 228 ? 1.68 9.211 -3.557 1 98.06 228 ASP A C 1
ATOM 1762 O O . ASP A 1 228 ? 1.288 10.062 -4.355 1 98.06 228 ASP A O 1
ATOM 1766 N N . ALA A 1 229 ? 1.29 9.133 -2.336 1 98.5 229 ALA A N 1
ATOM 1767 C CA . ALA A 1 229 ? 0.23 10.016 -1.852 1 98.5 229 ALA A CA 1
ATOM 1768 C C . ALA A 1 229 ? 0.755 11.43 -1.619 1 98.5 229 ALA A C 1
ATOM 1770 O O . ALA A 1 229 ? -0.025 12.367 -1.415 1 98.5 229 ALA A O 1
ATOM 1771 N N . LEU A 1 230 ? 2.023 11.664 -1.68 1 98.25 230 LEU A N 1
ATOM 1772 C CA . LEU A 1 230 ? 2.609 12.992 -1.533 1 98.25 230 LEU A CA 1
ATOM 1773 C C . LEU A 1 230 ? 2.525 13.773 -2.842 1 98.25 230 LEU A C 1
ATOM 1775 O O . LEU A 1 230 ? 2.494 15 -2.834 1 98.25 230 LEU A O 1
ATOM 1779 N N . VAL A 1 231 ? 2.492 13.078 -3.932 1 98.62 231 VAL A N 1
ATOM 1780 C CA . VAL A 1 231 ? 2.77 13.617 -5.258 1 98.62 231 VAL A CA 1
ATOM 1781 C C . VAL A 1 231 ? 1.737 14.688 -5.609 1 98.62 231 VAL A C 1
ATOM 1783 O O . VAL A 1 231 ? 2.098 15.797 -6.016 1 98.62 231 VAL A O 1
ATOM 1786 N N . PRO A 1 232 ? 0.409 14.484 -5.379 1 98.75 232 PRO A N 1
ATOM 1787 C CA . PRO A 1 232 ? -0.559 15.516 -5.773 1 98.75 232 PRO A CA 1
ATOM 1788 C C . PRO A 1 232 ? -0.337 16.844 -5.051 1 98.75 232 PRO A C 1
ATOM 1790 O O . PRO A 1 232 ? -0.458 17.906 -5.66 1 98.75 232 PRO A O 1
ATOM 1793 N N . THR A 1 233 ? 0 16.75 -3.809 1 98.69 233 THR A N 1
ATOM 1794 C CA . THR A 1 233 ? 0.219 17.969 -3.033 1 98.69 233 THR A CA 1
ATOM 1795 C C . THR A 1 233 ? 1.454 18.703 -3.531 1 98.69 233 THR A C 1
ATOM 1797 O O . THR A 1 233 ? 1.453 19.938 -3.611 1 98.69 233 THR A O 1
ATOM 1800 N N . VAL A 1 234 ? 2.508 17.953 -3.924 1 98.69 234 VAL A N 1
ATOM 1801 C CA . VAL A 1 234 ? 3.725 18.547 -4.457 1 98.69 234 VAL A CA 1
ATOM 1802 C C . VAL A 1 234 ? 3.447 19.156 -5.832 1 98.69 234 VAL A C 1
ATOM 1804 O O . VAL A 1 234 ? 3.836 20.281 -6.113 1 98.69 234 VAL A O 1
ATOM 1807 N N . LEU A 1 235 ? 2.738 18.453 -6.645 1 98.75 235 LEU A N 1
ATOM 1808 C CA . LEU A 1 235 ? 2.414 18.906 -7.996 1 98.75 235 LEU A CA 1
ATOM 1809 C C . LEU A 1 235 ? 1.565 20.172 -7.953 1 98.75 235 LEU A C 1
ATOM 1811 O O . LEU A 1 235 ? 1.671 21.031 -8.836 1 98.75 235 LEU A O 1
ATOM 1815 N N . ALA A 1 236 ? 0.807 20.297 -6.926 1 98.56 236 ALA A N 1
ATOM 1816 C CA . ALA A 1 236 ? -0.085 21.453 -6.777 1 98.56 236 ALA A CA 1
ATOM 1817 C C . ALA A 1 236 ? 0.687 22.688 -6.332 1 98.56 236 ALA A C 1
ATOM 1819 O O . ALA A 1 236 ? 0.112 23.781 -6.207 1 98.56 236 ALA A O 1
ATOM 1820 N N . GLY A 1 237 ? 1.915 22.516 -6.062 1 98.25 237 GLY A N 1
ATOM 1821 C CA . GLY A 1 237 ? 2.756 23.641 -5.68 1 98.25 237 GLY A CA 1
ATOM 1822 C C . GLY A 1 237 ? 2.594 24.047 -4.227 1 98.25 237 GLY A C 1
ATOM 1823 O O . GLY A 1 237 ? 2.771 25.219 -3.875 1 98.25 237 GLY A O 1
ATOM 1824 N N . LEU A 1 238 ? 2.248 23.062 -3.404 1 97.81 238 LEU A N 1
ATOM 1825 C CA . LEU A 1 238 ? 1.943 23.422 -2.021 1 97.81 238 LEU A CA 1
ATOM 1826 C C . LEU A 1 238 ? 3.088 23.016 -1.096 1 97.81 238 LEU A C 1
ATOM 1828 O O . LEU A 1 238 ? 3.141 23.453 0.056 1 97.81 238 LEU A O 1
ATOM 1832 N N . ALA A 1 239 ? 3.977 22.172 -1.596 1 98.38 239 ALA A N 1
ATOM 1833 C CA . ALA A 1 239 ? 4.961 21.625 -0.661 1 98.38 239 ALA A CA 1
ATOM 1834 C C . ALA A 1 239 ? 6.172 21.062 -1.401 1 98.38 239 ALA A C 1
ATOM 1836 O O . ALA A 1 239 ? 6.203 21.047 -2.635 1 98.38 239 ALA A O 1
ATOM 1837 N N . ILE A 1 240 ? 7.168 20.734 -0.633 1 98.06 240 ILE A N 1
ATOM 1838 C CA . ILE A 1 240 ? 8.383 20.031 -1.035 1 98.06 240 ILE A CA 1
ATOM 1839 C C . ILE A 1 240 ? 8.344 18.594 -0.505 1 98.06 240 ILE A C 1
ATOM 1841 O O . ILE A 1 240 ? 7.785 18.328 0.562 1 98.06 240 ILE A O 1
ATOM 1845 N N . ALA A 1 241 ? 8.875 17.672 -1.26 1 97.12 241 ALA A N 1
ATOM 1846 C CA . ALA A 1 241 ? 8.922 16.297 -0.788 1 97.12 241 ALA A CA 1
ATOM 1847 C C . ALA A 1 241 ? 10.219 15.617 -1.213 1 97.12 241 ALA A C 1
ATOM 1849 O O . ALA A 1 241 ? 10.906 16.078 -2.125 1 97.12 241 ALA A O 1
ATOM 1850 N N . GLU A 1 242 ? 10.648 14.617 -0.436 1 95.38 242 GLU A N 1
ATOM 1851 C CA . GLU A 1 242 ? 11.664 13.656 -0.858 1 95.38 242 GLU A CA 1
ATOM 1852 C C . GLU A 1 242 ? 11.023 12.438 -1.508 1 95.38 242 GLU A C 1
ATOM 1854 O O . GLU A 1 242 ? 10.164 11.789 -0.911 1 95.38 242 GLU A O 1
ATOM 1859 N N . LEU A 1 243 ? 11.383 12.148 -2.76 1 95.88 243 LEU A N 1
ATOM 1860 C CA . LEU A 1 243 ? 10.852 11.008 -3.492 1 95.88 243 LEU A CA 1
ATOM 1861 C C . LEU A 1 243 ? 11.977 10.133 -4.043 1 95.88 243 LEU A C 1
ATOM 1863 O O . LEU A 1 243 ? 12.992 10.656 -4.52 1 95.88 243 LEU A O 1
ATOM 1867 N N . PRO A 1 244 ? 11.75 8.812 -3.949 1 94.88 244 PRO A N 1
ATOM 1868 C CA . PRO A 1 244 ? 12.695 7.977 -4.691 1 94.88 244 PRO A CA 1
ATOM 1869 C C . PRO A 1 244 ? 12.617 8.195 -6.199 1 94.88 244 PRO A C 1
ATOM 1871 O O . PRO A 1 244 ? 11.555 8.531 -6.727 1 94.88 244 PRO A O 1
ATOM 1874 N N . GLU A 1 245 ? 13.734 7.953 -6.84 1 94.62 245 GLU A N 1
ATOM 1875 C CA . GLU A 1 245 ? 13.867 8.164 -8.281 1 94.62 245 GLU A CA 1
ATOM 1876 C C . GLU A 1 245 ? 12.805 7.383 -9.047 1 94.62 245 GLU A C 1
ATOM 1878 O O . GLU A 1 245 ? 12.25 7.879 -10.031 1 94.62 245 GLU A O 1
ATOM 1883 N N . PHE A 1 246 ? 12.461 6.211 -8.562 1 95.44 246 PHE A N 1
ATOM 1884 C CA . PHE A 1 246 ? 11.562 5.336 -9.312 1 95.44 246 PHE A CA 1
ATOM 1885 C C . PHE A 1 246 ? 10.125 5.836 -9.234 1 95.44 246 PHE A C 1
ATOM 1887 O O . PHE A 1 246 ? 9.25 5.324 -9.938 1 95.44 246 PHE A O 1
ATOM 1894 N N . ILE A 1 247 ? 9.875 6.828 -8.383 1 96.88 247 ILE A N 1
ATOM 1895 C CA . ILE A 1 247 ? 8.594 7.531 -8.367 1 96.88 247 ILE A CA 1
ATOM 1896 C C . ILE A 1 247 ? 8.742 8.891 -9.055 1 96.88 247 ILE A C 1
ATOM 1898 O O . ILE A 1 247 ? 7.945 9.242 -9.922 1 96.88 247 ILE A O 1
ATOM 1902 N N . ALA A 1 248 ? 9.789 9.633 -8.82 1 96.81 248 ALA A N 1
ATOM 1903 C CA . ALA A 1 248 ? 9.969 11.023 -9.211 1 96.81 248 ALA A CA 1
ATOM 1904 C C . ALA A 1 248 ? 10.242 11.148 -10.703 1 96.81 248 ALA A C 1
ATOM 1906 O O . ALA A 1 248 ? 9.922 12.172 -11.32 1 96.81 248 ALA A O 1
ATOM 1907 N N . SER A 1 249 ? 10.812 10.141 -11.297 1 94.81 249 SER A N 1
ATOM 1908 C CA . SER A 1 249 ? 11.367 10.219 -12.641 1 94.81 249 SER A CA 1
ATOM 1909 C C . SER A 1 249 ? 10.312 10.648 -13.648 1 94.81 249 SER A C 1
ATOM 1911 O O . SER A 1 249 ? 10.578 11.469 -14.531 1 94.81 249 SER A O 1
ATOM 1913 N N . GLU A 1 250 ? 9.117 10.125 -13.492 1 93.56 250 GLU A N 1
ATOM 1914 C CA . GLU A 1 250 ? 8.047 10.453 -14.43 1 93.56 250 GLU A CA 1
ATOM 1915 C C . GLU A 1 250 ? 7.73 11.945 -14.414 1 93.56 250 GLU A C 1
ATOM 1917 O O . GLU A 1 250 ? 7.508 12.547 -15.461 1 93.56 250 GLU A O 1
ATOM 1922 N N . TYR A 1 251 ? 7.77 12.523 -13.32 1 96.56 251 TYR A N 1
ATOM 1923 C CA . TYR A 1 251 ? 7.379 13.922 -13.164 1 96.56 251 TYR A CA 1
ATOM 1924 C C . TYR A 1 251 ? 8.555 14.852 -13.445 1 96.56 251 TYR A C 1
ATOM 1926 O O . TYR A 1 251 ? 8.359 16.016 -13.812 1 96.56 251 TYR A O 1
ATOM 1934 N N . LEU A 1 252 ? 9.766 14.297 -13.281 1 96 252 LEU A N 1
ATOM 1935 C CA . LEU A 1 252 ? 10.961 15.062 -13.633 1 96 252 LEU A CA 1
ATOM 1936 C C . LEU A 1 252 ? 11.133 15.125 -15.148 1 96 252 LEU A C 1
ATOM 1938 O O . LEU A 1 252 ? 11.484 16.188 -15.688 1 96 252 LEU A O 1
ATOM 1942 N N . ARG A 1 253 ? 10.797 14.094 -15.773 1 94.44 253 ARG A N 1
ATOM 1943 C CA . ARG A 1 253 ? 10.977 13.984 -17.219 1 94.44 253 ARG A CA 1
ATOM 1944 C C . ARG A 1 253 ? 10.094 14.977 -17.953 1 94.44 253 ARG A C 1
ATOM 1946 O O . ARG A 1 253 ? 10.508 15.578 -18.953 1 94.44 253 ARG A O 1
ATOM 1953 N N . ASP A 1 254 ? 8.898 15.188 -17.469 1 94.5 254 ASP A N 1
ATOM 1954 C CA . ASP A 1 254 ? 7.992 16.062 -18.203 1 94.5 254 ASP A CA 1
ATOM 1955 C C . ASP A 1 254 ? 7.938 17.453 -17.562 1 94.5 254 ASP A C 1
ATOM 1957 O O . ASP A 1 254 ? 7.102 18.281 -17.938 1 94.5 254 ASP A O 1
ATOM 1961 N N . GLY A 1 255 ? 8.742 17.656 -16.578 1 95.69 255 GLY A N 1
ATOM 1962 C CA . GLY A 1 255 ? 8.953 19 -16.047 1 95.69 255 GLY A CA 1
ATOM 1963 C C . GLY A 1 255 ? 7.914 19.391 -15.008 1 95.69 255 GLY A C 1
ATOM 1964 O O . GLY A 1 255 ? 7.918 20.516 -14.516 1 95.69 255 GLY A O 1
ATOM 1965 N N . ARG A 1 256 ? 7.059 18.516 -14.648 1 98.06 256 ARG A N 1
ATOM 1966 C CA . ARG A 1 256 ? 6.039 18.828 -13.656 1 98.06 256 ARG A CA 1
ATOM 1967 C C . ARG A 1 256 ? 6.656 19 -12.266 1 98.06 256 ARG A C 1
ATOM 1969 O O . ARG A 1 256 ? 6.086 19.656 -11.398 1 98.06 256 ARG A O 1
ATOM 1976 N N . LEU A 1 257 ? 7.812 18.297 -12.086 1 98.25 257 LEU A N 1
ATOM 1977 C CA . LEU A 1 257 ? 8.617 18.484 -10.891 1 98.25 257 LEU A CA 1
ATOM 1978 C C . LEU A 1 257 ? 10.055 18.859 -11.25 1 98.25 257 LEU A C 1
ATOM 1980 O O . LEU A 1 257 ? 10.516 18.562 -12.359 1 98.25 257 LEU A O 1
ATOM 1984 N N . GLU A 1 258 ? 10.641 19.469 -10.344 1 97.75 258 GLU A N 1
ATOM 1985 C CA . GLU A 1 258 ? 12.062 19.797 -10.438 1 97.75 258 GLU A CA 1
ATOM 1986 C C . GLU A 1 258 ? 12.812 19.359 -9.188 1 97.75 258 GLU A C 1
ATOM 1988 O O . GLU A 1 258 ? 12.297 19.469 -8.07 1 97.75 258 GLU A O 1
ATOM 1993 N N . THR A 1 259 ? 14.062 18.891 -9.445 1 96.94 259 THR A N 1
ATOM 1994 C CA . THR A 1 259 ? 14.938 18.609 -8.312 1 96.94 259 THR A CA 1
ATOM 1995 C C . THR A 1 259 ? 15.508 19.891 -7.73 1 96.94 259 THR A C 1
ATOM 1997 O O . THR A 1 259 ? 15.883 20.812 -8.477 1 96.94 259 THR A O 1
ATOM 2000 N N . ILE A 1 260 ? 15.523 19.969 -6.465 1 97.06 260 ILE A N 1
ATOM 2001 C CA . ILE A 1 260 ? 16.156 21.109 -5.801 1 97.06 260 ILE A CA 1
ATOM 2002 C C . ILE A 1 260 ? 17.312 20.625 -4.941 1 97.06 260 ILE A C 1
ATOM 2004 O O . ILE A 1 260 ? 17.438 19.422 -4.664 1 97.06 260 ILE A O 1
ATOM 2008 N N . LEU A 1 261 ? 18.266 21.594 -4.594 1 96.25 261 LEU A N 1
ATOM 2009 C CA . LEU A 1 261 ? 19.453 21.281 -3.814 1 96.25 261 LEU A CA 1
ATOM 2010 C C . LEU A 1 261 ? 20.312 20.25 -4.535 1 96.25 261 LEU A C 1
ATOM 2012 O O . LEU A 1 261 ? 20.734 19.25 -3.941 1 96.25 261 LEU A O 1
ATOM 2016 N N . ARG A 1 262 ? 20.578 20.516 -5.707 1 92.88 262 ARG A N 1
ATOM 2017 C CA . ARG A 1 262 ? 21.25 19.562 -6.59 1 92.88 262 ARG A CA 1
ATOM 2018 C C . ARG A 1 262 ? 22.688 19.344 -6.148 1 92.88 262 ARG A C 1
ATOM 2020 O O . ARG A 1 262 ? 23.312 18.344 -6.527 1 92.88 262 ARG A O 1
ATOM 2027 N N . ASP A 1 263 ? 23.234 20.266 -5.375 1 93.81 263 ASP A N 1
ATOM 2028 C CA . ASP A 1 263 ? 24.609 20.125 -4.895 1 93.81 263 ASP A CA 1
ATOM 2029 C C . ASP A 1 263 ? 24.656 19.312 -3.605 1 93.81 263 ASP A C 1
ATOM 2031 O O . ASP A 1 263 ? 25.734 19.141 -3.025 1 93.81 263 ASP A O 1
ATOM 2035 N N . TRP A 1 264 ? 23.578 18.938 -3.207 1 94.56 264 TRP A N 1
ATOM 2036 C CA . TRP A 1 264 ? 23.453 18.109 -2.02 1 94.56 264 TRP A CA 1
ATOM 2037 C C . TRP A 1 264 ? 22.891 16.734 -2.377 1 94.56 264 TRP A C 1
ATOM 2039 O O . TRP A 1 264 ? 22.078 16.625 -3.299 1 94.56 264 TRP A O 1
ATOM 2049 N N . THR A 1 265 ? 23.406 15.75 -1.672 1 91.25 265 THR A N 1
ATOM 2050 C CA . THR A 1 265 ? 22.938 14.398 -1.952 1 91.25 265 THR A CA 1
ATOM 2051 C C . THR A 1 265 ? 22.391 13.742 -0.687 1 91.25 265 THR A C 1
ATOM 2053 O O . THR A 1 265 ? 22.938 13.922 0.4 1 91.25 265 THR A O 1
ATOM 2056 N N . LEU A 1 266 ? 21.219 13.039 -0.945 1 90.62 266 LEU A N 1
ATOM 2057 C CA . LEU A 1 266 ? 20.719 12.164 0.104 1 90.62 266 LEU A CA 1
ATOM 2058 C C . LEU A 1 266 ? 21.453 10.828 0.097 1 90.62 266 LEU A C 1
ATOM 2060 O O . LEU A 1 266 ? 22.031 10.438 -0.918 1 90.62 266 LEU A O 1
ATOM 2064 N N . THR A 1 267 ? 21.391 10.164 1.253 1 84.88 267 THR A N 1
ATOM 2065 C CA . THR A 1 267 ? 22.031 8.852 1.305 1 84.88 267 THR A CA 1
ATOM 2066 C C . THR A 1 267 ? 21.391 7.902 0.288 1 84.88 267 THR A C 1
ATOM 2068 O O . THR A 1 267 ? 20.172 7.742 0.26 1 84.88 267 THR A O 1
ATOM 2071 N N . THR A 1 268 ? 22.266 7.348 -0.55 1 83.75 268 THR A N 1
ATOM 2072 C CA . THR A 1 268 ? 21.812 6.426 -1.585 1 83.75 268 THR A CA 1
ATOM 2073 C C . THR A 1 268 ? 21.672 5.012 -1.026 1 83.75 268 THR A C 1
ATOM 2075 O O . THR A 1 268 ? 22.547 4.527 -0.314 1 83.75 268 THR A O 1
ATOM 2078 N N . GLY A 1 269 ? 20.531 4.477 -1.364 1 89.31 269 GLY A N 1
ATOM 2079 C CA . GLY A 1 269 ? 20.344 3.07 -1.041 1 89.31 269 GLY A CA 1
ATOM 2080 C C . GLY A 1 269 ? 20.406 2.166 -2.258 1 89.31 269 GLY A C 1
ATOM 2081 O O . GLY A 1 269 ? 20.844 2.584 -3.328 1 89.31 269 GLY A O 1
ATOM 2082 N N . GLY A 1 270 ? 20.156 0.88 -1.986 1 93.12 270 GLY A N 1
ATOM 2083 C CA . GLY A 1 270 ? 20.094 -0.097 -3.062 1 93.12 270 GLY A CA 1
ATOM 2084 C C . GLY A 1 270 ? 18.844 -0.955 -3.027 1 93.12 270 GLY A C 1
ATOM 2085 O O . GLY A 1 270 ? 18.188 -1.046 -1.997 1 93.12 270 GLY A O 1
ATOM 2086 N N . LEU A 1 271 ? 18.531 -1.376 -4.219 1 96.25 271 LEU A N 1
ATOM 2087 C CA . LEU A 1 271 ? 17.547 -2.447 -4.344 1 96.25 271 LEU A CA 1
ATOM 2088 C C . LEU A 1 271 ? 18.219 -3.812 -4.238 1 96.25 271 LEU A C 1
ATOM 2090 O O . LEU A 1 271 ? 19.172 -4.102 -4.965 1 96.25 271 LEU A O 1
ATOM 2094 N N . TYR A 1 272 ? 17.688 -4.633 -3.326 1 95.75 272 TYR A N 1
ATOM 2095 C CA . TYR A 1 272 ? 18.297 -5.938 -3.084 1 95.75 272 TYR A CA 1
ATOM 2096 C C . TYR A 1 272 ? 17.25 -7.051 -3.229 1 95.75 272 TYR A C 1
ATOM 2098 O O . TYR A 1 272 ? 16.109 -6.898 -2.801 1 95.75 272 TYR A O 1
ATOM 2106 N N . PHE A 1 273 ? 17.688 -8.117 -3.859 1 96.56 273 PHE A N 1
ATOM 2107 C CA . PHE A 1 273 ? 16.984 -9.383 -3.752 1 96.56 273 PHE A CA 1
ATOM 2108 C C . PHE A 1 273 ? 17.5 -10.195 -2.566 1 96.56 273 PHE A C 1
ATOM 2110 O O . PHE A 1 273 ? 18.688 -10.539 -2.512 1 96.56 273 PHE A O 1
ATOM 2117 N N . VAL A 1 274 ? 16.594 -10.492 -1.567 1 95 274 VAL A N 1
ATOM 2118 C CA . VAL A 1 274 ? 17.047 -11.102 -0.325 1 95 274 VAL A CA 1
ATOM 2119 C C . VAL A 1 274 ? 16.328 -12.422 -0.099 1 95 274 VAL A C 1
ATOM 2121 O O . VAL A 1 274 ? 15.156 -12.562 -0.432 1 95 274 VAL A O 1
ATOM 2124 N N . THR A 1 275 ? 17.031 -13.383 0.417 1 92.94 275 THR A N 1
ATOM 2125 C CA . THR A 1 275 ? 16.484 -14.672 0.835 1 92.94 275 THR A CA 1
ATOM 2126 C C . THR A 1 275 ? 16.969 -15.023 2.242 1 92.94 275 THR A C 1
ATOM 2128 O O . THR A 1 275 ? 17.984 -14.516 2.705 1 92.94 275 THR A O 1
ATOM 2131 N N . PRO A 1 276 ? 16.172 -15.766 3.121 1 84 276 PRO A N 1
ATOM 2132 C CA . PRO A 1 276 ? 16.547 -16.109 4.492 1 84 276 PRO A CA 1
ATOM 2133 C C . PRO A 1 276 ? 17.859 -16.875 4.57 1 84 276 PRO A C 1
ATOM 2135 O O . PRO A 1 276 ? 18.609 -16.75 5.551 1 84 276 PRO A O 1
ATOM 2138 N N . SER A 1 277 ? 18.047 -17.953 3.914 1 71.69 277 SER A N 1
ATOM 2139 C CA . SER A 1 277 ? 19.25 -18.766 4.105 1 71.69 277 SER A CA 1
ATOM 2140 C C . SER A 1 277 ? 20.031 -18.906 2.809 1 71.69 277 SER A C 1
ATOM 2142 O O . SER A 1 277 ? 19.469 -18.781 1.719 1 71.69 277 SER A O 1
ATOM 2144 N N . ALA A 1 278 ? 21.453 -18.844 3.035 1 60.03 278 ALA A N 1
ATOM 2145 C CA . ALA A 1 278 ? 22.359 -19.094 1.915 1 60.03 278 ALA A CA 1
ATOM 2146 C C . ALA A 1 278 ? 22.281 -20.547 1.455 1 60.03 278 ALA A C 1
ATOM 2148 O O . ALA A 1 278 ? 22.859 -20.906 0.425 1 60.03 278 ALA A O 1
ATOM 2149 N N . ARG A 1 279 ? 21.547 -21.234 2.16 1 58.47 279 ARG A N 1
ATOM 2150 C CA . ARG A 1 279 ? 21.547 -22.625 1.688 1 58.47 279 ARG A CA 1
ATOM 2151 C C . ARG A 1 279 ? 21 -22.719 0.27 1 58.47 279 ARG A C 1
ATOM 2153 O O . ARG A 1 279 ? 20.625 -21.703 -0.328 1 58.47 279 ARG A O 1
ATOM 2160 N N . VAL A 1 280 ? 20.953 -23.922 -0.181 1 63.62 280 VAL A N 1
ATOM 2161 C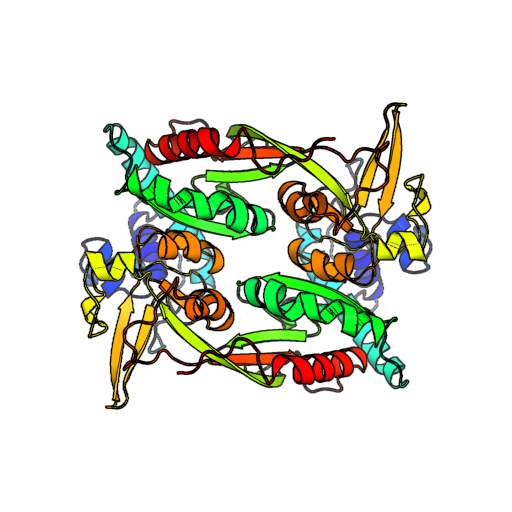 CA . VAL A 1 280 ? 20.578 -24.203 -1.562 1 63.62 280 VAL A CA 1
ATOM 2162 C C . VAL A 1 280 ? 19.219 -23.562 -1.873 1 63.62 280 VAL A C 1
ATOM 2164 O O . VAL A 1 280 ? 18.234 -23.828 -1.19 1 63.62 280 VAL A O 1
ATOM 2167 N N . ARG A 1 281 ? 19.312 -22.578 -2.791 1 76.81 281 ARG A N 1
ATOM 2168 C CA . ARG A 1 281 ? 18.094 -21.922 -3.268 1 76.81 281 ARG A CA 1
ATOM 2169 C C . ARG A 1 281 ? 17.281 -22.844 -4.156 1 76.81 281 ARG A C 1
ATOM 2171 O O . ARG A 1 281 ? 17.797 -23.375 -5.145 1 76.81 281 ARG A O 1
ATOM 2178 N N . PRO A 1 282 ? 16.078 -23.047 -3.783 1 81.5 282 PRO A N 1
ATOM 2179 C CA . PRO A 1 282 ? 15.211 -23.797 -4.699 1 81.5 282 PRO A CA 1
ATOM 2180 C C . PRO A 1 282 ? 15.219 -23.219 -6.113 1 81.5 282 PRO A C 1
ATOM 2182 O O . PRO A 1 282 ? 15.422 -22.016 -6.297 1 81.5 282 PRO A O 1
ATOM 2185 N N . ALA A 1 283 ? 15.016 -24.047 -7.102 1 86.56 283 ALA A N 1
ATOM 2186 C CA . ALA A 1 283 ? 15.078 -23.688 -8.516 1 86.56 283 ALA A CA 1
ATOM 2187 C C . ALA A 1 283 ? 14.133 -22.516 -8.82 1 86.56 283 ALA A C 1
ATOM 2189 O O . ALA A 1 283 ? 14.469 -21.641 -9.617 1 86.56 283 ALA A O 1
ATOM 2190 N N . LYS A 1 284 ? 12.914 -22.516 -8.211 1 91.69 284 LYS A N 1
ATOM 2191 C CA . LYS A 1 284 ? 11.945 -21.453 -8.477 1 91.69 284 LYS A CA 1
ATOM 2192 C C . LYS A 1 284 ? 12.461 -20.109 -7.984 1 91.69 284 LYS A C 1
ATOM 2194 O O . LYS A 1 284 ? 12.234 -19.078 -8.625 1 91.69 284 LYS A O 1
ATOM 2199 N N . ILE A 1 285 ? 13.203 -20.109 -6.891 1 93 285 ILE A N 1
ATOM 2200 C CA . ILE A 1 285 ? 13.75 -18.875 -6.336 1 93 285 ILE A CA 1
ATOM 2201 C C . ILE A 1 285 ? 14.906 -18.391 -7.203 1 93 285 ILE A C 1
ATOM 2203 O O . ILE A 1 285 ? 15.039 -17.188 -7.469 1 93 285 ILE A O 1
ATOM 2207 N N . GLU A 1 286 ? 15.742 -19.328 -7.641 1 90.44 286 GLU A N 1
ATOM 2208 C CA . GLU A 1 286 ? 16.844 -18.984 -8.531 1 90.44 286 GLU A CA 1
ATOM 2209 C C . GLU A 1 286 ? 16.328 -18.406 -9.852 1 90.44 286 GLU A C 1
ATOM 2211 O O . GLU A 1 286 ? 16.891 -17.438 -10.367 1 90.44 286 GLU A O 1
ATOM 2216 N N . ALA A 1 287 ? 15.305 -19.031 -10.359 1 94.31 287 ALA A N 1
ATOM 2217 C CA . ALA A 1 287 ? 14.703 -18.547 -11.594 1 94.31 287 ALA A CA 1
ATOM 2218 C C . ALA A 1 287 ? 14.18 -17.109 -11.43 1 94.31 287 ALA A C 1
ATOM 2220 O O . ALA A 1 287 ? 14.414 -16.25 -12.281 1 94.31 287 ALA A O 1
ATOM 2221 N N . LEU A 1 288 ? 13.508 -16.875 -10.305 1 96.69 288 LEU A N 1
ATOM 2222 C CA . LEU A 1 288 ? 12.977 -15.539 -10.039 1 96.69 288 LEU A CA 1
ATOM 2223 C C . LEU A 1 288 ? 14.109 -14.531 -9.852 1 96.69 288 LEU A C 1
ATOM 2225 O O . LEU A 1 288 ? 14.055 -13.43 -10.406 1 96.69 288 LEU A O 1
ATOM 2229 N N . ALA A 1 289 ? 15.086 -14.914 -9.102 1 95.38 289 ALA A N 1
ATOM 2230 C CA . ALA A 1 289 ? 16.234 -14.047 -8.859 1 95.38 289 ALA A CA 1
ATOM 2231 C C . ALA A 1 289 ? 16.906 -13.641 -10.164 1 95.38 289 ALA A C 1
ATOM 2233 O O . ALA A 1 289 ? 17.188 -12.461 -10.391 1 95.38 289 ALA A O 1
ATOM 2234 N N . GLY A 1 290 ? 17.219 -14.664 -10.992 1 95.88 290 GLY A N 1
ATOM 2235 C CA . GLY A 1 290 ? 17.828 -14.383 -12.281 1 95.88 290 GLY A CA 1
ATOM 2236 C C . GLY A 1 290 ? 16.984 -13.492 -13.164 1 95.88 290 GLY A C 1
ATOM 2237 O O . GLY A 1 290 ? 17.5 -12.555 -13.781 1 95.88 290 GLY A O 1
ATOM 2238 N N . PHE A 1 291 ? 15.711 -13.734 -13.219 1 97.5 291 PHE A N 1
ATOM 2239 C CA . PHE A 1 291 ? 14.781 -12.977 -14.039 1 97.5 291 PHE A CA 1
ATOM 2240 C C . PHE A 1 291 ? 14.727 -11.516 -13.594 1 97.5 291 PHE A C 1
ATOM 2242 O O . PHE A 1 291 ? 14.844 -10.609 -14.414 1 97.5 291 PHE A O 1
ATOM 2249 N N . LEU A 1 292 ? 14.547 -11.266 -12.273 1 97.81 292 LEU A N 1
ATOM 2250 C CA . LEU A 1 292 ? 14.453 -9.906 -11.75 1 97.81 292 LEU A CA 1
ATOM 2251 C C . LEU A 1 292 ? 15.773 -9.164 -11.922 1 97.81 292 LEU A C 1
ATOM 2253 O O . LEU A 1 292 ? 15.789 -7.965 -12.195 1 97.81 292 LEU A O 1
ATOM 2257 N N . ALA A 1 293 ? 16.859 -9.883 -11.766 1 96.69 293 ALA A N 1
ATOM 2258 C CA . ALA A 1 293 ? 18.156 -9.266 -11.984 1 96.69 293 ALA A CA 1
ATOM 2259 C C . ALA A 1 293 ? 18.297 -8.773 -13.422 1 96.69 293 ALA A C 1
ATOM 2261 O O . ALA A 1 293 ? 18.797 -7.668 -13.664 1 96.69 293 ALA A O 1
ATOM 2262 N N . GLU A 1 294 ? 17.891 -9.547 -14.328 1 95.75 294 GLU A N 1
ATOM 2263 C CA . GLU A 1 294 ? 17.969 -9.203 -15.742 1 95.75 294 GLU A CA 1
ATOM 2264 C C . GLU A 1 294 ? 17.172 -7.949 -16.062 1 95.75 294 GLU A C 1
ATOM 2266 O O . GLU A 1 294 ? 17.609 -7.109 -16.859 1 95.75 294 GLU A O 1
ATOM 2271 N N . HIS A 1 295 ? 16.078 -7.695 -15.414 1 96.12 295 HIS A N 1
ATOM 2272 C CA . HIS A 1 295 ? 15.133 -6.652 -15.82 1 96.12 295 HIS A CA 1
ATOM 2273 C C . HIS A 1 295 ? 15.281 -5.41 -14.945 1 96.12 295 HIS A C 1
ATOM 2275 O O . HIS A 1 295 ? 14.898 -4.312 -15.352 1 96.12 295 HIS A O 1
ATOM 2281 N N . LEU A 1 296 ? 15.812 -5.578 -13.719 1 96.12 296 LEU A N 1
ATOM 2282 C CA . LEU A 1 296 ? 15.773 -4.469 -12.773 1 96.12 296 LEU A CA 1
ATOM 2283 C C . LEU A 1 296 ? 17.172 -3.906 -12.531 1 96.12 296 LEU A C 1
ATOM 2285 O O . LEU A 1 296 ? 17.328 -2.859 -11.898 1 96.12 296 LEU A O 1
ATOM 2289 N N . SER A 1 297 ? 18.172 -4.543 -13.039 1 92.81 297 SER A N 1
ATOM 2290 C CA . SER A 1 297 ? 19.547 -4.102 -12.781 1 92.81 297 SER A CA 1
ATOM 2291 C C . SER A 1 297 ? 19.891 -2.875 -13.617 1 92.81 297 SER A C 1
ATOM 2293 O O . SER A 1 297 ? 20.875 -2.18 -13.32 1 92.81 297 SER A O 1
ATOM 2295 N N . LYS A 1 298 ? 19.203 -2.617 -14.695 1 87.56 298 LYS A N 1
ATOM 2296 C CA . LYS A 1 298 ? 19.328 -1.418 -15.516 1 87.56 298 LYS A CA 1
ATOM 2297 C C . LYS A 1 298 ? 18.016 -0.661 -15.609 1 87.56 298 LYS A C 1
ATOM 2299 O O . LYS A 1 298 ? 17.312 -0.751 -16.609 1 87.56 298 LYS A O 1
ATOM 2304 N N . PRO A 1 299 ? 17.781 0.071 -14.617 1 84.31 299 PRO A N 1
ATOM 2305 C CA . PRO A 1 299 ? 16.438 0.641 -14.5 1 84.31 299 PRO A CA 1
ATOM 2306 C C . PRO A 1 299 ? 16.156 1.7 -15.555 1 84.31 299 PRO A C 1
ATOM 2308 O O . PRO A 1 299 ? 17.016 2.516 -15.875 1 84.31 299 PRO A O 1
ATOM 2311 N N . GLU A 1 300 ? 14.938 1.712 -16.078 1 82.12 300 GLU A N 1
ATOM 2312 C CA . GLU A 1 300 ? 14.469 2.676 -17.062 1 82.12 300 GLU A CA 1
ATOM 2313 C C . GLU A 1 300 ? 14.102 4.004 -16.406 1 82.12 300 GLU A C 1
ATOM 2315 O O . GLU A 1 300 ? 13.961 5.023 -17.094 1 82.12 300 GLU A O 1
ATOM 2320 N N . TRP A 1 301 ? 14.062 3.996 -15.141 1 81.62 301 TRP A N 1
ATOM 2321 C CA . TRP A 1 301 ? 13.633 5.211 -14.453 1 81.62 301 TRP A CA 1
ATOM 2322 C C . TRP A 1 301 ? 14.828 6.102 -14.125 1 81.62 301 TRP A C 1
ATOM 2324 O O . TRP A 1 301 ? 14.664 7.16 -13.508 1 81.62 301 TRP A O 1
ATOM 2334 N N . ARG A 1 302 ? 15.883 5.73 -14.523 1 81.69 302 ARG A N 1
ATOM 2335 C CA . ARG A 1 302 ? 17.062 6.492 -14.148 1 81.69 302 ARG A CA 1
ATOM 2336 C C . ARG A 1 302 ? 17 7.918 -14.688 1 81.69 302 ARG A C 1
ATOM 2338 O O . ARG A 1 302 ? 16.703 8.125 -15.859 1 81.69 302 ARG A O 1
ATOM 2345 N N . TRP A 1 303 ? 17.094 8.805 -13.758 1 75.5 303 TRP A N 1
ATOM 2346 C CA . TRP A 1 303 ? 17.172 10.227 -14.07 1 75.5 303 TRP A CA 1
ATOM 2347 C C . TRP A 1 303 ? 18.625 10.711 -14.055 1 75.5 303 TRP A C 1
ATOM 2349 O O . TRP A 1 303 ? 19.375 10.383 -13.141 1 75.5 303 TRP A O 1
ATOM 2359 N N . PRO A 1 304 ? 18.953 11.266 -15.203 1 65.5 304 PRO A N 1
ATOM 2360 C CA . PRO A 1 304 ? 20.344 11.742 -15.242 1 65.5 304 PRO A CA 1
ATOM 2361 C C . PRO A 1 304 ? 20.641 12.773 -14.148 1 65.5 304 PRO A C 1
ATOM 2363 O O . PRO A 1 304 ? 19.766 13.57 -13.797 1 65.5 304 PRO A O 1
ATOM 2366 N N . ARG A 1 305 ? 21.609 12.516 -13.398 1 55.09 305 ARG A N 1
ATOM 2367 C CA . ARG A 1 305 ? 22.062 13.453 -12.383 1 55.09 305 ARG A CA 1
ATOM 2368 C C . ARG A 1 305 ? 22.594 14.734 -13.008 1 55.09 305 ARG A C 1
ATOM 2370 O O . ARG A 1 305 ? 23.125 14.711 -14.117 1 55.09 305 ARG A O 1
ATOM 2377 N N . MET B 1 1 ? 1.481 7.184 47.344 1 34.94 1 MET B N 1
ATOM 2378 C CA . MET B 1 1 ? 1.73 7.207 45.906 1 34.94 1 MET B CA 1
ATOM 2379 C C . MET B 1 1 ? 0.423 7.32 45.125 1 34.94 1 MET B C 1
ATOM 2381 O O . MET B 1 1 ? -0.567 6.672 45.469 1 34.94 1 MET B O 1
ATOM 2385 N N . SER B 1 2 ? 0.257 8.352 44.531 1 41.22 2 SER B N 1
ATOM 2386 C CA . SER B 1 2 ? -1.043 8.578 43.906 1 41.22 2 SER B CA 1
ATOM 2387 C C . SER B 1 2 ? -1.505 7.348 43.125 1 41.22 2 SER B C 1
ATOM 2389 O O . SER B 1 2 ? -0.685 6.617 42.594 1 41.22 2 SER B O 1
ATOM 2391 N N . LYS B 1 3 ? -2.59 6.777 43.469 1 56.31 3 LYS B N 1
ATOM 2392 C CA . LYS B 1 3 ? -3.266 5.637 42.875 1 56.31 3 LYS B CA 1
ATOM 2393 C C . LYS B 1 3 ? -3.576 5.902 41.375 1 56.31 3 LYS B C 1
ATOM 2395 O O . LYS B 1 3 ? -4.02 5.004 40.656 1 56.31 3 LYS B O 1
ATOM 2400 N N . LEU B 1 4 ? -3.26 7.066 41 1 55.69 4 LEU B N 1
ATOM 2401 C CA . LEU B 1 4 ? -3.557 7.418 39.625 1 55.69 4 LEU B CA 1
ATOM 2402 C C . LEU B 1 4 ? -2.41 7.012 38.688 1 55.69 4 LEU B C 1
ATOM 2404 O O . LEU B 1 4 ? -1.24 7.105 39.062 1 55.69 4 LEU B O 1
ATOM 2408 N N . PRO B 1 5 ? -2.787 6.449 37.594 1 61.84 5 PRO B N 1
ATOM 2409 C CA . PRO B 1 5 ? -1.713 6.16 36.656 1 61.84 5 PRO B CA 1
ATOM 2410 C C . PRO B 1 5 ? -0.851 7.383 36.344 1 61.84 5 PRO B C 1
ATOM 2412 O O . PRO B 1 5 ? -1.315 8.516 36.469 1 61.84 5 PRO B O 1
ATOM 2415 N N . ASP B 1 6 ? 0.404 7.172 36.188 1 75.5 6 ASP B N 1
ATOM 2416 C CA . ASP B 1 6 ? 1.339 8.25 35.875 1 75.5 6 ASP B CA 1
ATOM 2417 C C . ASP B 1 6 ? 1.132 8.758 34.438 1 75.5 6 ASP B C 1
ATOM 2419 O O . ASP B 1 6 ? 1.968 8.523 33.562 1 75.5 6 ASP B O 1
ATOM 2423 N N . PHE B 1 7 ? 0.076 9.57 34.281 1 73.94 7 PHE B N 1
ATOM 2424 C CA . PHE B 1 7 ? -0.292 10.078 32.969 1 73.94 7 PHE B CA 1
ATOM 2425 C C . PHE B 1 7 ? 0.809 10.977 32.406 1 73.94 7 PHE B C 1
ATOM 2427 O O . PHE B 1 7 ? 1.105 10.922 31.203 1 73.94 7 PHE B O 1
ATOM 2434 N N . GLU B 1 8 ? 1.326 11.719 33.281 1 76.88 8 GLU B N 1
ATOM 2435 C CA . GLU B 1 8 ? 2.391 12.617 32.844 1 76.88 8 GLU B CA 1
ATOM 2436 C C . GLU B 1 8 ? 3.613 11.836 32.375 1 76.88 8 GLU B C 1
ATOM 2438 O O . GLU B 1 8 ? 4.207 12.164 31.344 1 76.88 8 GLU B O 1
ATOM 2443 N N . GLY B 1 9 ? 3.906 10.859 33.156 1 82.62 9 GLY B N 1
ATOM 2444 C CA . GLY B 1 9 ? 5.008 10 32.75 1 82.62 9 GLY B CA 1
ATOM 2445 C C . GLY B 1 9 ? 4.762 9.305 31.406 1 82.62 9 GLY B C 1
ATOM 2446 O O . GLY B 1 9 ? 5.656 9.234 30.578 1 82.62 9 GLY B O 1
ATOM 2447 N N . LEU B 1 10 ? 3.568 8.867 31.234 1 79.88 10 LEU B N 1
ATOM 2448 C CA . LEU B 1 10 ? 3.191 8.211 29.984 1 79.88 10 LEU B CA 1
ATOM 2449 C C . LEU B 1 10 ? 3.273 9.188 28.812 1 79.88 10 LEU B C 1
ATOM 2451 O O . LEU B 1 10 ? 3.744 8.828 27.734 1 79.88 10 LEU B O 1
ATOM 2455 N N . ALA B 1 11 ? 2.805 10.367 29.047 1 80.94 11 ALA B N 1
ATOM 2456 C CA . ALA B 1 11 ? 2.854 11.398 28.016 1 80.94 11 ALA B CA 1
ATOM 2457 C C . ALA B 1 11 ? 4.297 11.727 27.641 1 80.94 11 ALA B C 1
ATOM 2459 O O . ALA B 1 11 ? 4.629 11.82 26.453 1 80.94 11 ALA B O 1
ATOM 2460 N N . MET B 1 12 ? 5.094 11.883 28.625 1 85.75 12 MET B N 1
ATOM 2461 C CA . MET B 1 12 ? 6.496 12.211 28.391 1 85.75 12 MET B CA 1
ATOM 2462 C C . MET B 1 12 ? 7.215 11.07 27.672 1 85.75 12 MET B C 1
ATOM 2464 O O . MET B 1 12 ? 7.961 11.305 26.734 1 85.75 12 MET B O 1
ATOM 2468 N N . PHE B 1 13 ? 6.891 9.867 28.078 1 87.25 13 PHE B N 1
ATOM 2469 C CA . PHE B 1 13 ? 7.469 8.695 27.438 1 87.25 13 PHE B CA 1
ATOM 2470 C C . PHE B 1 13 ? 7.035 8.609 25.984 1 87.25 13 PHE B C 1
ATOM 2472 O O . PHE B 1 13 ? 7.863 8.375 25.094 1 87.25 13 PHE B O 1
ATOM 2479 N N . ALA B 1 14 ? 5.781 8.758 25.812 1 83.62 14 ALA B N 1
ATOM 2480 C CA . ALA B 1 14 ? 5.25 8.703 24.453 1 83.62 14 ALA B CA 1
ATOM 2481 C C . ALA B 1 14 ? 5.953 9.719 23.547 1 83.62 14 ALA B C 1
ATOM 2483 O O . ALA B 1 14 ? 6.309 9.398 22.406 1 83.62 14 ALA B O 1
ATOM 2484 N N . LYS B 1 15 ? 6.145 10.852 24.062 1 84.94 15 LYS B N 1
ATOM 2485 C CA . LYS B 1 15 ? 6.758 11.914 23.281 1 84.94 15 LYS B CA 1
ATOM 2486 C C . LYS B 1 15 ? 8.234 11.625 23.016 1 84.94 15 LYS B C 1
ATOM 2488 O O . LYS B 1 15 ? 8.734 11.891 21.922 1 84.94 15 LYS B O 1
ATOM 2493 N N . VAL B 1 16 ? 8.914 11.102 23.984 1 85.69 16 VAL B N 1
ATOM 2494 C CA . VAL B 1 16 ? 10.312 10.734 23.797 1 85.69 16 VAL B CA 1
ATOM 2495 C C . VAL B 1 16 ? 10.422 9.617 22.766 1 85.69 16 VAL B C 1
ATOM 2497 O O . VAL B 1 16 ? 11.312 9.641 21.906 1 85.69 16 VAL B O 1
ATOM 2500 N N . ALA B 1 17 ? 9.555 8.703 22.891 1 82.44 17 ALA B N 1
ATOM 2501 C CA . ALA B 1 17 ? 9.547 7.59 21.953 1 82.44 17 ALA B CA 1
ATOM 2502 C C . ALA B 1 17 ? 9.281 8.07 20.531 1 82.44 17 ALA B C 1
ATOM 2504 O O . ALA B 1 17 ? 9.883 7.574 19.578 1 82.44 17 ALA B O 1
ATOM 2505 N N . GLU B 1 18 ? 8.375 8.969 20.453 1 77.12 18 GLU B N 1
ATOM 2506 C CA . GLU B 1 18 ? 8.008 9.555 19.156 1 77.12 18 GLU B CA 1
ATOM 2507 C C . GLU B 1 18 ? 9.164 10.344 18.562 1 77.12 18 GLU B C 1
ATOM 2509 O O . GLU B 1 18 ? 9.492 10.172 17.375 1 77.12 18 GLU B O 1
ATOM 2514 N N . GLU B 1 19 ? 9.82 11.164 19.438 1 73.44 19 GLU B N 1
ATOM 2515 C CA . GLU B 1 19 ? 10.875 12.07 19 1 73.44 19 GLU B CA 1
ATOM 2516 C C . GLU B 1 19 ? 12.227 11.375 18.969 1 73.44 19 GLU B C 1
ATOM 2518 O O . GLU B 1 19 ? 13.195 11.898 18.406 1 73.44 19 GLU B O 1
ATOM 2523 N N . ARG B 1 20 ? 12.273 10.289 19.609 1 75.81 20 ARG B N 1
ATOM 2524 C CA . ARG B 1 20 ? 13.477 9.477 19.781 1 75.81 20 ARG B CA 1
ATOM 2525 C C . ARG B 1 20 ? 14.609 10.297 20.391 1 75.81 20 ARG B C 1
ATOM 2527 O O . ARG B 1 20 ? 15.781 10.109 20.031 1 75.81 20 ARG B O 1
ATOM 2534 N N . SER B 1 21 ? 14.219 11.266 21.047 1 81.56 21 SER B N 1
ATOM 2535 C CA . SER B 1 21 ? 15.156 12.156 21.719 1 81.56 21 SER B CA 1
ATOM 2536 C C . SER B 1 21 ? 14.508 12.82 22.938 1 81.56 21 SER B C 1
ATOM 2538 O O . SER B 1 21 ? 13.391 13.344 22.844 1 81.56 21 SER B O 1
ATOM 2540 N N . PHE B 1 22 ? 15.211 12.828 24.031 1 85.94 22 PHE B N 1
ATOM 2541 C CA . PHE B 1 22 ? 14.719 13.5 25.234 1 85.94 22 PHE B CA 1
ATOM 2542 C C . PHE B 1 22 ? 14.695 15.016 25.031 1 85.94 22 PHE B C 1
ATOM 2544 O O . PHE B 1 22 ? 13.75 15.688 25.438 1 85.94 22 PHE B O 1
ATOM 2551 N N . ALA B 1 23 ? 15.734 15.445 24.328 1 85.19 23 ALA B N 1
ATOM 2552 C CA . ALA B 1 23 ? 15.828 16.891 24.094 1 85.19 23 ALA B CA 1
ATOM 2553 C C . ALA B 1 23 ? 14.727 17.359 23.156 1 85.19 23 ALA B C 1
ATOM 2555 O O . ALA B 1 23 ? 14.086 18.375 23.406 1 85.19 23 ALA B O 1
ATOM 2556 N N . ALA B 1 24 ? 14.508 16.562 22.156 1 81.25 24 ALA B N 1
ATOM 2557 C CA . ALA B 1 24 ? 13.477 16.922 21.188 1 81.25 24 ALA B CA 1
ATOM 2558 C C . ALA B 1 24 ? 12.086 16.828 21.812 1 81.25 24 ALA B C 1
ATOM 2560 O O . ALA B 1 24 ? 11.234 17.688 21.578 1 81.25 24 ALA B O 1
ATOM 2561 N N . ALA B 1 25 ? 11.938 15.852 22.578 1 85.88 25 ALA B N 1
ATOM 2562 C CA . ALA B 1 25 ? 10.664 15.695 23.281 1 85.88 25 ALA B CA 1
ATOM 2563 C C . ALA B 1 25 ? 10.43 16.859 24.25 1 85.88 25 ALA B C 1
ATOM 2565 O O . ALA B 1 25 ? 9.328 17.406 24.312 1 85.88 25 ALA B O 1
ATOM 2566 N N . ALA B 1 26 ? 11.414 17.25 24.938 1 85.12 26 ALA B N 1
ATOM 2567 C CA . ALA B 1 26 ? 11.32 18.359 25.875 1 85.12 26 ALA B CA 1
ATOM 2568 C C . ALA B 1 26 ? 10.93 19.656 25.172 1 85.12 26 ALA B C 1
ATOM 2570 O O . ALA B 1 26 ? 10.039 20.375 25.609 1 85.12 26 ALA B O 1
ATOM 2571 N N . ARG B 1 27 ? 11.547 19.844 24.078 1 80.5 27 ARG B N 1
ATOM 2572 C CA . ARG B 1 27 ? 11.25 21.031 23.281 1 80.5 27 ARG B CA 1
ATOM 2573 C C . ARG B 1 27 ? 9.812 21 22.781 1 80.5 27 ARG B C 1
ATOM 2575 O O . ARG B 1 27 ? 9.102 22 22.891 1 80.5 27 ARG B O 1
ATOM 2582 N N . ALA B 1 28 ? 9.406 19.891 22.406 1 78.62 28 ALA B N 1
ATOM 2583 C CA . ALA B 1 28 ? 8.062 19.734 21.844 1 78.62 28 ALA B CA 1
ATOM 2584 C C . ALA B 1 28 ? 7 19.922 22.922 1 78.62 28 ALA B C 1
ATOM 2586 O O . ALA B 1 28 ? 5.91 20.438 22.641 1 78.62 28 ALA B O 1
ATOM 2587 N N . MET B 1 29 ? 7.344 19.609 24.094 1 79.12 29 MET B N 1
ATOM 2588 C CA . MET B 1 29 ? 6.379 19.656 25.203 1 79.12 29 MET B CA 1
ATOM 2589 C C . MET B 1 29 ? 6.516 20.953 25.984 1 79.12 29 MET B C 1
ATOM 2591 O O . MET B 1 29 ? 5.699 21.219 26.875 1 79.12 29 MET B O 1
ATOM 2595 N N . GLY B 1 30 ? 7.562 21.688 25.625 1 82.06 30 GLY B N 1
ATOM 2596 C CA . GLY B 1 30 ? 7.812 22.891 26.391 1 82.06 30 GLY B CA 1
ATOM 2597 C C . GLY B 1 30 ? 8.281 22.625 27.812 1 82.06 30 GLY B C 1
ATOM 2598 O O . GLY B 1 30 ? 7.887 23.328 28.75 1 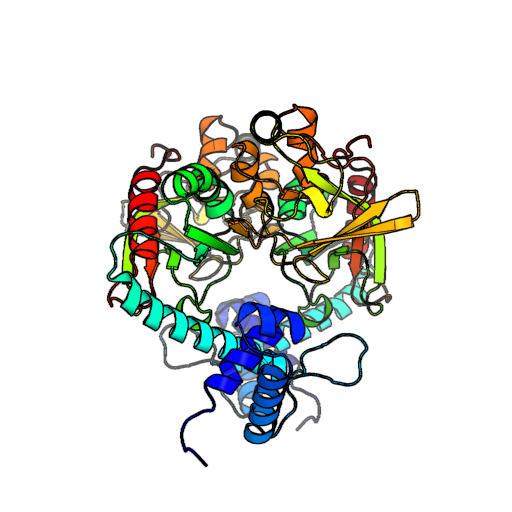82.06 30 GLY B O 1
ATOM 2599 N N . LEU B 1 31 ? 8.984 21.562 27.953 1 83.75 31 LEU B N 1
ATOM 2600 C CA . LEU B 1 31 ? 9.516 21.172 29.25 1 83.75 31 LEU B CA 1
ATOM 2601 C C . LEU B 1 31 ? 11.031 21.078 29.219 1 83.75 31 LEU B C 1
ATOM 2603 O O . LEU B 1 31 ? 11.641 21.125 28.141 1 83.75 31 LEU B O 1
ATOM 2607 N N . SER B 1 32 ? 11.625 21.125 30.312 1 86.44 32 SER B N 1
ATOM 2608 C CA . SER B 1 32 ? 13.062 20.875 30.375 1 86.44 32 SER B CA 1
ATOM 2609 C C . SER B 1 32 ? 13.383 19.406 30.156 1 86.44 32 SER B C 1
ATOM 2611 O O . SER B 1 32 ? 12.57 18.531 30.469 1 86.44 32 SER B O 1
ATOM 2613 N N . VAL B 1 33 ? 14.539 19.188 29.672 1 89.56 33 VAL B N 1
ATOM 2614 C CA . VAL B 1 33 ? 15.008 17.812 29.484 1 89.56 33 VAL B CA 1
ATOM 2615 C C . VAL B 1 33 ? 15.023 17.078 30.828 1 89.56 33 VAL B C 1
ATOM 2617 O O . VAL B 1 33 ? 14.688 15.898 30.891 1 89.56 33 VAL B O 1
ATOM 2620 N N . ALA B 1 34 ? 15.375 17.797 31.828 1 89.19 34 ALA B N 1
ATOM 2621 C CA . ALA B 1 34 ? 15.414 17.219 33.156 1 89.19 34 ALA B CA 1
ATOM 2622 C C . ALA B 1 34 ? 14.031 16.75 33.594 1 89.19 34 ALA B C 1
ATOM 2624 O O . ALA B 1 34 ? 13.883 15.672 34.188 1 89.19 34 ALA B O 1
ATOM 2625 N N . THR B 1 35 ? 13.047 17.562 33.375 1 85.88 35 THR B N 1
ATOM 2626 C CA . THR B 1 35 ? 11.672 17.234 33.719 1 85.88 35 THR B CA 1
ATOM 2627 C C . THR B 1 35 ? 11.203 16 32.969 1 85.88 35 THR B C 1
ATOM 2629 O O . THR B 1 35 ? 10.602 15.102 33.562 1 85.88 35 THR B O 1
ATOM 2632 N N . VAL B 1 36 ? 11.5 15.953 31.688 1 90.81 36 VAL B N 1
ATOM 2633 C CA . VAL B 1 36 ? 11.102 14.82 30.844 1 90.81 36 VAL B CA 1
ATOM 2634 C C . VAL B 1 36 ? 11.828 13.562 31.297 1 90.81 36 VAL B C 1
ATOM 2636 O O . VAL B 1 36 ? 11.219 12.492 31.422 1 90.81 36 VAL B O 1
ATOM 2639 N N . SER B 1 37 ? 13.07 13.672 31.547 1 90.19 37 SER B N 1
ATOM 2640 C CA . SER B 1 37 ? 13.891 12.547 31.984 1 90.19 37 SER B CA 1
ATOM 2641 C C . SER B 1 37 ? 13.383 11.977 33.312 1 90.19 37 SER B C 1
ATOM 2643 O O . SER B 1 37 ? 13.258 10.758 33.469 1 90.19 37 SER B O 1
ATOM 2645 N N . ARG B 1 38 ? 13.07 12.852 34.188 1 87.88 38 ARG B N 1
ATOM 2646 C CA . ARG B 1 38 ? 12.555 12.43 35.469 1 87.88 38 ARG B CA 1
ATOM 2647 C C . ARG B 1 38 ? 11.195 11.75 35.344 1 87.88 38 ARG B C 1
ATOM 2649 O O . ARG B 1 38 ? 10.914 10.773 36.031 1 87.88 38 ARG B O 1
ATOM 2656 N N . GLY B 1 39 ? 10.414 12.391 34.531 1 88.62 39 GLY B N 1
ATOM 2657 C CA . GLY B 1 39 ? 9.109 11.805 34.281 1 88.62 39 GLY B CA 1
ATOM 2658 C C . GLY B 1 39 ? 9.188 10.391 33.719 1 88.62 39 GLY B C 1
ATOM 2659 O O . GLY B 1 39 ? 8.461 9.5 34.156 1 88.62 39 GLY B O 1
ATOM 2660 N N . VAL B 1 40 ? 10.094 10.148 32.781 1 89.69 40 VAL B N 1
ATOM 2661 C CA . VAL B 1 40 ? 10.266 8.836 32.188 1 89.69 40 VAL B CA 1
ATOM 2662 C C . VAL B 1 40 ? 10.836 7.855 33.219 1 89.69 40 VAL B C 1
ATOM 2664 O O . VAL B 1 40 ? 10.398 6.707 33.281 1 89.69 40 VAL B O 1
ATOM 2667 N N . SER B 1 41 ? 11.758 8.336 33.969 1 89.69 41 SER B N 1
ATOM 2668 C CA . SER B 1 41 ? 12.344 7.504 35 1 89.69 41 SER B CA 1
ATOM 2669 C C . SER B 1 41 ? 11.305 7.094 36.031 1 89.69 41 SER B C 1
ATOM 2671 O O . SER B 1 41 ? 11.281 5.941 36.469 1 89.69 41 SER B O 1
ATOM 2673 N N . ARG B 1 42 ? 10.547 8.055 36.406 1 84.44 42 ARG B N 1
ATOM 2674 C CA . ARG B 1 42 ? 9.461 7.781 37.344 1 84.44 42 ARG B CA 1
ATOM 2675 C C . ARG B 1 42 ? 8.516 6.723 36.781 1 84.44 42 ARG B C 1
ATOM 2677 O O . ARG B 1 42 ? 8.086 5.82 37.5 1 84.44 42 ARG B O 1
ATOM 2684 N N . LEU B 1 43 ? 8.195 6.859 35.562 1 85.88 43 LEU B N 1
ATOM 2685 C CA . LEU B 1 43 ? 7.32 5.895 34.906 1 85.88 43 LEU B CA 1
ATOM 2686 C C . LEU B 1 43 ? 7.957 4.508 34.906 1 85.88 43 LEU B C 1
ATOM 2688 O O . LEU B 1 43 ? 7.281 3.51 35.156 1 85.88 43 LEU B O 1
ATOM 2692 N N . GLU B 1 44 ? 9.219 4.43 34.562 1 89.25 44 GLU B N 1
ATOM 2693 C CA . GLU B 1 44 ? 9.945 3.164 34.562 1 89.25 44 GLU B CA 1
ATOM 2694 C C . GLU B 1 44 ? 9.938 2.518 35.938 1 89.25 44 GLU B C 1
ATOM 2696 O O . GLU B 1 44 ? 9.758 1.305 36.062 1 89.25 44 GLU B O 1
ATOM 2701 N N . GLU B 1 45 ? 10.141 3.346 36.906 1 84.19 45 GLU B N 1
ATOM 2702 C CA . GLU B 1 45 ? 10.109 2.857 38.281 1 84.19 45 GLU B CA 1
ATOM 2703 C C . GLU B 1 45 ? 8.734 2.299 38.625 1 84.19 45 GLU B C 1
ATOM 2705 O O . GLU B 1 45 ? 8.625 1.23 39.25 1 84.19 45 GLU B O 1
ATOM 2710 N N . ARG B 1 46 ? 7.785 3.033 38.219 1 79.62 46 ARG B N 1
ATOM 2711 C CA . ARG B 1 46 ? 6.418 2.609 38.5 1 79.62 46 ARG B CA 1
ATOM 2712 C C . ARG B 1 46 ? 6.094 1.298 37.781 1 79.62 46 ARG B C 1
ATOM 2714 O O . ARG B 1 46 ? 5.43 0.427 38.375 1 79.62 46 ARG B O 1
ATOM 2721 N N . LEU B 1 47 ? 6.543 1.191 36.531 1 81.44 47 LEU B N 1
ATOM 2722 C CA . LEU B 1 47 ? 6.246 0.017 35.719 1 81.44 47 LEU B CA 1
ATOM 2723 C C . LEU B 1 47 ? 7.184 -1.135 36.094 1 81.44 47 LEU B C 1
ATOM 2725 O O . LEU B 1 47 ? 6.918 -2.287 35.719 1 81.44 47 LEU B O 1
ATOM 2729 N N . GLY B 1 48 ? 8.281 -0.808 36.781 1 82.88 48 GLY B N 1
ATOM 2730 C CA . GLY B 1 48 ? 9.234 -1.813 37.188 1 82.88 48 GLY B CA 1
ATOM 2731 C C . GLY B 1 48 ? 10.125 -2.318 36.062 1 82.88 48 GLY B C 1
ATOM 2732 O O . GLY B 1 48 ? 10.648 -3.43 36.156 1 82.88 48 GLY B O 1
ATOM 2733 N N . ALA B 1 49 ? 10.125 -1.613 35 1 83.81 49 ALA B N 1
ATOM 2734 C CA . ALA B 1 49 ? 10.938 -2.004 33.844 1 83.81 49 ALA B CA 1
ATOM 2735 C C . ALA B 1 49 ? 11.453 -0.78 33.094 1 83.81 49 ALA B C 1
ATOM 2737 O O . ALA B 1 49 ? 10.844 0.291 33.156 1 83.81 49 ALA B O 1
ATOM 2738 N N . ARG B 1 50 ? 12.547 -0.987 32.438 1 87.12 50 ARG B N 1
ATOM 2739 C CA . ARG B 1 50 ? 13.094 0.066 31.594 1 87.12 50 ARG B CA 1
ATOM 2740 C C . ARG B 1 50 ? 12.352 0.139 30.266 1 87.12 50 ARG B C 1
ATOM 2742 O O . ARG B 1 50 ? 11.977 -0.891 29.703 1 87.12 50 ARG B O 1
ATOM 2749 N N . LEU B 1 51 ? 12.156 1.389 29.891 1 88.19 51 LEU B N 1
ATOM 2750 C CA . LEU B 1 51 ? 11.469 1.612 28.625 1 88.19 51 LEU B CA 1
ATOM 2751 C C . LEU B 1 51 ? 12.469 1.908 27.516 1 88.19 51 LEU B C 1
ATOM 2753 O O . LEU B 1 51 ? 12.188 1.666 26.344 1 88.19 51 LEU B O 1
ATOM 2757 N N . PHE B 1 52 ? 13.594 2.445 27.875 1 87.94 52 PHE B N 1
ATOM 2758 C CA . PHE B 1 52 ? 14.672 2.736 26.938 1 87.94 52 PHE B CA 1
ATOM 2759 C C . PHE B 1 52 ? 15.953 2.02 27.359 1 87.94 52 PHE B C 1
ATOM 2761 O O . PHE B 1 52 ? 16.203 1.807 28.547 1 87.94 52 PHE B O 1
ATOM 2768 N N . ASN B 1 53 ? 16.641 1.475 26.234 1 77.88 53 ASN B N 1
ATOM 2769 C CA . ASN B 1 53 ? 17.984 0.943 26.5 1 77.88 53 ASN B CA 1
ATOM 2770 C C . ASN B 1 53 ? 19.016 2.059 26.656 1 77.88 53 ASN B C 1
ATOM 2772 O O . ASN B 1 53 ? 19.047 2.998 25.859 1 77.88 53 ASN B O 1
ATOM 2776 N N . ARG B 1 54 ? 19.531 2.223 27.781 1 61.66 54 ARG B N 1
ATOM 2777 C CA . ARG B 1 54 ? 20.484 3.285 28.094 1 61.66 54 ARG B CA 1
ATOM 2778 C C . ARG B 1 54 ? 21.844 2.992 27.5 1 61.66 54 ARG B C 1
ATOM 2780 O O . ARG B 1 54 ? 22.734 3.848 27.516 1 61.66 54 ARG B O 1
ATOM 2787 N N . THR B 1 55 ? 22.188 1.932 27.172 1 53.09 55 THR B N 1
ATOM 2788 C CA . THR B 1 55 ? 23.594 1.686 26.891 1 53.09 55 THR B CA 1
ATOM 2789 C C . THR B 1 55 ? 23.984 2.254 25.531 1 53.09 55 THR B C 1
ATOM 2791 O O . THR B 1 55 ? 25.156 2.34 25.203 1 53.09 55 THR B O 1
ATOM 2794 N N . SER B 1 56 ? 23.156 2.264 24.625 1 51.94 56 SER B N 1
ATOM 2795 C CA . SER B 1 56 ? 23.641 2.541 23.281 1 51.94 56 SER B CA 1
ATOM 2796 C C . SER B 1 56 ? 23.734 4.043 23.031 1 51.94 56 SER B C 1
ATOM 2798 O O . SER B 1 56 ? 23.062 4.832 23.688 1 51.94 56 SER B O 1
ATOM 2800 N N . ARG B 1 57 ? 24.656 4.492 22.203 1 54.91 57 ARG B N 1
ATOM 2801 C CA . ARG B 1 57 ? 24.859 5.824 21.641 1 54.91 57 ARG B CA 1
ATOM 2802 C C . ARG B 1 57 ? 23.578 6.371 21.031 1 54.91 57 ARG B C 1
ATOM 2804 O O . ARG B 1 57 ? 23.484 7.562 20.719 1 54.91 57 ARG B O 1
ATOM 2811 N N . LYS B 1 58 ? 22.656 5.555 20.812 1 61.03 58 LYS B N 1
ATOM 2812 C CA . LYS B 1 58 ? 21.359 5.984 20.266 1 61.03 58 LYS B CA 1
ATOM 2813 C C . LYS B 1 58 ? 20.219 5.496 21.141 1 61.03 58 LYS B C 1
ATOM 2815 O O . LYS B 1 58 ? 20.25 4.375 21.656 1 61.03 58 LYS B O 1
ATOM 2820 N N . LEU B 1 59 ? 19.297 6.406 21.625 1 70.62 59 LEU B N 1
ATOM 2821 C CA . LEU B 1 59 ? 18.094 6.117 22.391 1 70.62 59 LEU B CA 1
ATOM 2822 C C . LEU B 1 59 ? 17.219 5.086 21.688 1 70.62 59 LEU B C 1
ATOM 2824 O O . LEU B 1 59 ? 16.797 5.301 20.547 1 70.62 59 LEU B O 1
ATOM 2828 N N . ALA B 1 60 ? 17.266 3.816 22.219 1 78.31 60 ALA B N 1
ATOM 2829 C CA . ALA B 1 60 ? 16.438 2.762 21.641 1 78.31 60 ALA B CA 1
ATOM 2830 C C . ALA B 1 60 ? 15.445 2.225 22.656 1 78.31 60 ALA B C 1
ATOM 2832 O O . ALA B 1 60 ? 15.758 2.119 23.844 1 78.31 60 ALA B O 1
ATOM 2833 N N . LEU B 1 61 ? 14.195 2 22.203 1 80.75 61 LEU B N 1
ATOM 2834 C CA . LEU B 1 61 ? 13.164 1.409 23.047 1 80.75 61 LEU B CA 1
ATOM 2835 C C . LEU B 1 61 ? 13.516 -0.029 23.406 1 80.75 61 LEU B C 1
ATOM 2837 O O . LEU B 1 61 ? 14.062 -0.768 22.594 1 80.75 61 LEU B O 1
ATOM 2841 N N . THR B 1 62 ? 13.266 -0.43 24.641 1 79.06 62 THR B N 1
ATOM 2842 C CA . THR B 1 62 ? 13.25 -1.843 25.016 1 79.06 62 THR B CA 1
ATOM 2843 C C . THR B 1 62 ? 12.055 -2.551 24.375 1 79.06 62 THR B C 1
ATOM 2845 O O . THR B 1 62 ? 11.18 -1.904 23.812 1 79.06 62 THR B O 1
ATOM 2848 N N . GLU B 1 63 ? 12.07 -3.857 24.438 1 73.94 63 GLU B N 1
ATOM 2849 C CA . GLU B 1 63 ? 10.898 -4.598 23.969 1 73.94 63 GLU B CA 1
ATOM 2850 C C . GLU B 1 63 ? 9.641 -4.172 24.719 1 73.94 63 GLU B C 1
ATOM 2852 O O . GLU B 1 63 ? 8.586 -3.967 24.109 1 73.94 63 GLU B O 1
ATOM 2857 N N . PHE B 1 64 ? 9.805 -4.094 26 1 75 64 PHE B N 1
ATOM 2858 C CA . PHE B 1 64 ? 8.711 -3.604 26.844 1 75 64 PHE B CA 1
ATOM 2859 C C . PHE B 1 64 ? 8.359 -2.166 26.469 1 75 64 PHE B C 1
ATOM 2861 O O . PHE B 1 64 ? 7.18 -1.812 26.406 1 75 64 PHE B O 1
ATOM 2868 N N . GLY B 1 65 ? 9.344 -1.419 26.188 1 79.81 65 GLY B N 1
ATOM 2869 C CA . GLY B 1 65 ? 9.148 -0.037 25.781 1 79.81 65 GLY B CA 1
ATOM 2870 C C . GLY B 1 65 ? 8.359 0.101 24.5 1 79.81 65 GLY B C 1
ATOM 2871 O O . GLY B 1 65 ? 7.52 0.997 24.375 1 79.81 65 GLY B O 1
ATOM 2872 N N . ARG B 1 66 ? 8.57 -0.806 23.641 1 78.56 66 ARG B N 1
ATOM 2873 C CA . ARG B 1 66 ? 7.852 -0.771 22.375 1 78.56 66 ARG B CA 1
ATOM 2874 C C . ARG B 1 66 ? 6.359 -1.014 22.578 1 78.56 66 ARG B C 1
ATOM 2876 O O . ARG B 1 66 ? 5.523 -0.329 21.984 1 78.56 66 ARG B O 1
ATOM 2883 N N . THR B 1 67 ? 6.07 -1.905 23.438 1 72.19 67 THR B N 1
ATOM 2884 C CA . THR B 1 67 ? 4.684 -2.225 23.766 1 72.19 67 THR B CA 1
ATOM 2885 C C . THR B 1 67 ? 4.004 -1.048 24.453 1 72.19 67 THR B C 1
ATOM 2887 O O . THR B 1 67 ? 2.875 -0.686 24.109 1 72.19 67 THR B O 1
ATOM 2890 N N . VAL B 1 68 ? 4.719 -0.507 25.312 1 77.25 68 VAL B N 1
ATOM 2891 C CA . VAL B 1 68 ? 4.164 0.586 26.109 1 77.25 68 VAL B CA 1
ATOM 2892 C C . VAL B 1 68 ? 4.039 1.839 25.25 1 77.25 68 VAL B C 1
ATOM 2894 O O . VAL B 1 68 ? 3.094 2.615 25.391 1 77.25 68 VAL B O 1
ATOM 2897 N N . ALA B 1 69 ? 5 1.956 24.312 1 79.94 69 ALA B N 1
ATOM 2898 C CA . ALA B 1 69 ? 5.02 3.154 23.484 1 79.94 69 ALA B CA 1
ATOM 2899 C C . ALA B 1 69 ? 3.742 3.268 22.656 1 79.94 69 ALA B C 1
ATOM 2901 O O . ALA B 1 69 ? 3.176 4.355 22.516 1 79.94 69 ALA B O 1
ATOM 2902 N N . GLU B 1 70 ? 3.346 2.217 22.234 1 72.69 70 GLU B N 1
ATOM 2903 C CA . GLU B 1 70 ? 2.109 2.217 21.469 1 72.69 70 GLU B CA 1
ATOM 2904 C C . GLU B 1 70 ? 0.923 2.666 22.312 1 72.69 70 GLU B C 1
ATOM 2906 O O . GLU B 1 70 ? 0.136 3.514 21.891 1 72.69 70 GLU B O 1
ATOM 2911 N N . SER B 1 71 ? 0.859 2.105 23.469 1 71.88 71 SER B N 1
ATOM 2912 C CA . SER B 1 71 ? -0.234 2.438 24.375 1 71.88 71 SER B CA 1
ATOM 2913 C C . SER B 1 71 ? -0.125 3.877 24.859 1 71.88 71 SER B C 1
ATOM 2915 O O . SER B 1 71 ? -1.127 4.59 24.938 1 71.88 71 SER B O 1
ATOM 2917 N N . ALA B 1 72 ? 1.053 4.246 25.172 1 74 72 ALA B N 1
ATOM 2918 C CA . ALA B 1 72 ? 1.284 5.602 25.672 1 74 72 ALA B CA 1
ATOM 2919 C C . ALA B 1 72 ? 0.938 6.641 24.609 1 74 72 ALA B C 1
ATOM 2921 O O . ALA B 1 72 ? 0.336 7.672 24.906 1 74 72 ALA B O 1
ATOM 2922 N N . SER B 1 73 ? 1.322 6.324 23.469 1 73.81 73 SER B N 1
ATOM 2923 C CA . SER B 1 73 ? 1.01 7.227 22.359 1 73.81 73 SER B CA 1
ATOM 2924 C C . SER B 1 73 ? -0.497 7.371 22.172 1 73.81 73 SER B C 1
ATOM 2926 O O . SER B 1 73 ? -0.996 8.469 21.938 1 73.81 73 SER B O 1
ATOM 2928 N N . ARG B 1 74 ? -1.146 6.328 22.391 1 67.44 74 ARG B N 1
ATOM 2929 C CA . ARG B 1 74 ? -2.602 6.352 22.281 1 67.44 74 ARG B CA 1
ATOM 2930 C C . ARG B 1 74 ? -3.211 7.219 23.391 1 67.44 74 ARG B C 1
ATOM 2932 O O . ARG B 1 74 ? -4.098 8.031 23.125 1 67.44 74 ARG B O 1
ATOM 2939 N N . ILE B 1 75 ? -2.764 6.992 24.516 1 63.53 75 ILE B N 1
ATOM 2940 C CA . ILE B 1 75 ? -3.262 7.746 25.656 1 63.53 75 ILE B CA 1
ATOM 2941 C C . ILE B 1 75 ? -3 9.234 25.453 1 63.53 75 ILE B C 1
ATOM 2943 O O . ILE B 1 75 ? -3.871 10.07 25.719 1 63.53 75 ILE B O 1
ATOM 2947 N N . TYR B 1 76 ? -1.821 9.5 25.047 1 64.06 76 TYR B N 1
ATOM 2948 C CA . TYR B 1 76 ? -1.462 10.891 24.781 1 64.06 76 TYR B CA 1
ATOM 2949 C C . TYR B 1 76 ? -2.398 11.508 23.75 1 64.06 76 TYR B C 1
ATOM 2951 O O . TYR B 1 76 ? -2.908 12.617 23.953 1 64.06 76 TYR B O 1
ATOM 2959 N N . ARG B 1 77 ? -2.627 10.82 22.859 1 63.16 77 ARG B N 1
ATOM 2960 C CA . ARG B 1 77 ? -3.484 11.305 21.781 1 63.16 77 ARG B CA 1
ATOM 2961 C C . ARG B 1 77 ? -4.918 11.484 22.266 1 63.16 77 ARG B C 1
ATOM 2963 O O . ARG B 1 77 ? -5.582 12.461 21.906 1 63.16 77 ARG B O 1
ATOM 2970 N N . ASP B 1 78 ? -5.355 10.539 23 1 60.28 78 ASP B N 1
ATOM 2971 C CA . ASP B 1 78 ? -6.691 10.633 23.578 1 60.28 78 ASP B CA 1
ATOM 2972 C C . ASP B 1 78 ? -6.832 11.891 24.438 1 60.28 78 ASP B C 1
ATOM 2974 O O . ASP B 1 78 ? -7.848 12.586 24.375 1 60.28 78 ASP B O 1
ATOM 2978 N N . ALA B 1 79 ? -5.848 12.07 25.172 1 59.56 79 ALA B N 1
ATOM 2979 C CA . ALA B 1 79 ? -5.855 13.25 26.031 1 59.56 79 ALA B CA 1
ATOM 2980 C C . ALA B 1 79 ? -5.879 14.531 25.188 1 59.56 79 ALA B C 1
ATOM 2982 O O . ALA B 1 79 ? -6.621 15.469 25.5 1 59.56 79 ALA B O 1
ATOM 2983 N N . GLU B 1 80 ? -5.027 14.539 24.156 1 59.5 80 GLU B N 1
ATOM 2984 C CA . GLU B 1 80 ? -5.012 15.68 23.266 1 59.5 80 GLU B CA 1
ATOM 2985 C C . GLU B 1 80 ? -6.379 15.906 22.625 1 59.5 80 GLU B C 1
ATOM 2987 O O . GLU B 1 80 ? -6.832 17.047 22.484 1 59.5 80 GLU B O 1
ATOM 2992 N N . GLN B 1 81 ? -6.898 14.867 22.344 1 57.19 81 GLN B N 1
ATOM 2993 C CA . GLN B 1 81 ? -8.211 14.938 21.703 1 57.19 81 GLN B CA 1
ATOM 2994 C C . GLN B 1 81 ? -9.25 15.531 22.641 1 57.19 81 GLN B C 1
ATOM 2996 O O . GLN B 1 81 ? -10.094 16.328 22.234 1 57.19 81 GLN B O 1
ATOM 3001 N N . VAL B 1 82 ? -9.227 15.148 23.828 1 55.25 82 VAL B N 1
ATOM 3002 C CA . VAL B 1 82 ? -10.156 15.672 24.828 1 55.25 82 VAL B CA 1
ATOM 3003 C C . VAL B 1 82 ? -9.938 17.172 25 1 55.25 82 VAL B C 1
ATOM 3005 O O . VAL B 1 82 ? -10.906 17.938 25.047 1 55.25 82 VAL B O 1
ATOM 3008 N N . GLU B 1 83 ? -8.695 17.5 25.109 1 55.41 83 GLU B N 1
ATOM 3009 C CA . GLU B 1 83 ? -8.398 18.922 25.266 1 55.41 83 GLU B CA 1
ATOM 3010 C C . GLU B 1 83 ? -8.828 19.719 24.031 1 55.41 83 GLU B C 1
ATOM 3012 O O . GLU B 1 83 ? -9.367 20.828 24.156 1 55.41 83 GLU B O 1
ATOM 3017 N N . ASP B 1 84 ? -8.484 19.094 22.953 1 53.25 84 ASP B N 1
ATOM 3018 C CA . ASP B 1 84 ? -8.859 19.734 21.688 1 53.25 84 ASP B CA 1
ATOM 3019 C C . ASP B 1 84 ? -10.375 19.875 21.578 1 53.25 84 ASP B C 1
ATOM 3021 O O . ASP B 1 84 ? -10.875 20.906 21.109 1 53.25 84 ASP B O 1
ATOM 3025 N N . SER B 1 85 ? -10.922 18.859 21.922 1 52.5 85 SER B N 1
ATOM 3026 C CA . SER B 1 85 ? -12.383 18.922 21.891 1 52.5 85 SER B CA 1
ATOM 3027 C C . SER B 1 85 ? -12.914 20.016 22.812 1 52.5 85 SER B C 1
ATOM 3029 O O . SER B 1 85 ? -13.906 20.672 22.5 1 52.5 85 SER B O 1
ATOM 3031 N N . ALA B 1 86 ? -12.25 20.078 23.922 1 50.03 86 ALA B N 1
ATOM 3032 C CA . ALA B 1 86 ? -12.648 21.125 24.844 1 50.03 86 ALA B CA 1
ATOM 3033 C C . ALA B 1 86 ? -12.367 22.516 24.266 1 50.03 86 ALA B C 1
ATOM 3035 O O . ALA B 1 86 ? -13.141 23.453 24.484 1 50.03 86 ALA B O 1
ATOM 3036 N N . ARG B 1 87 ? -11.188 22.594 23.688 1 48.84 87 ARG B N 1
ATOM 3037 C CA . ARG B 1 87 ? -10.828 23.875 23.078 1 48.84 87 ARG B CA 1
ATOM 3038 C C . ARG B 1 87 ? -11.672 24.156 21.844 1 48.84 87 ARG B C 1
ATOM 3040 O O . ARG B 1 87 ? -11.945 25.312 21.516 1 48.84 87 ARG B O 1
ATOM 3047 N N . GLU B 1 88 ? -11.727 23.125 21.062 1 48.59 88 GLU B N 1
ATOM 3048 C CA . GLU B 1 88 ? -12.359 23.266 19.75 1 48.59 88 GLU B CA 1
ATOM 3049 C C . GLU B 1 88 ? -13.805 23.719 19.875 1 48.59 88 GLU B C 1
ATOM 3051 O O . GLU B 1 88 ? -14.508 23.859 18.875 1 48.59 88 GLU B O 1
ATOM 3056 N N . LEU B 1 89 ? -14.289 23.656 21.078 1 44.53 89 LEU B N 1
ATOM 3057 C CA . LEU B 1 89 ? -15.531 24.391 20.906 1 44.53 89 LEU B CA 1
ATOM 3058 C C . LEU B 1 89 ? -15.297 25.672 20.109 1 44.53 89 LEU B C 1
ATOM 3060 O O . LEU B 1 89 ? -16.25 26.391 19.781 1 44.53 89 LEU B O 1
ATOM 3064 N N . SER B 1 90 ? -14.062 26.219 20.094 1 48.41 90 SER B N 1
ATOM 3065 C CA . SER B 1 90 ? -13.867 27.359 19.219 1 48.41 90 SER B CA 1
ATOM 3066 C C . SER B 1 90 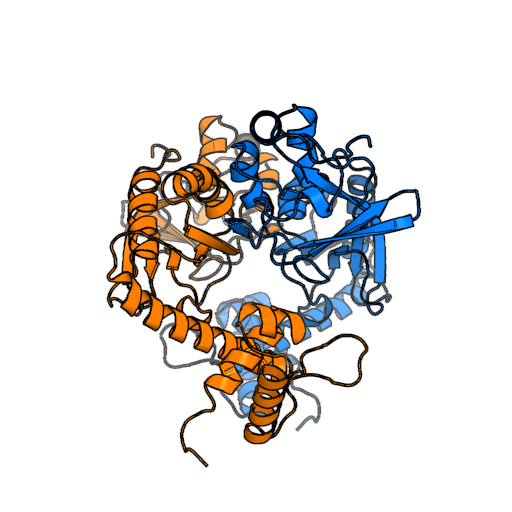? -13.867 26.938 17.75 1 48.41 90 SER B C 1
ATOM 3068 O O . SER B 1 90 ? -13.586 25.781 17.438 1 48.41 90 SER B O 1
ATOM 3070 N N . SER B 1 91 ? -14.461 27.688 16.672 1 62.91 91 SER B N 1
ATOM 3071 C CA . SER B 1 91 ? -15.094 27.656 15.352 1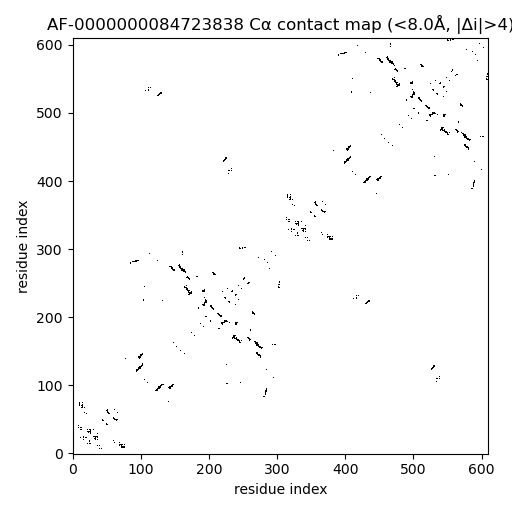 62.91 91 SER B CA 1
ATOM 3072 C C . SER B 1 91 ? -14.094 27.219 14.273 1 62.91 91 SER B C 1
ATOM 3074 O O . SER B 1 91 ? -14.477 26.625 13.266 1 62.91 91 SER B O 1
ATOM 3076 N N . ARG B 1 92 ? -12.727 27.359 14.367 1 79.44 92 ARG B N 1
ATOM 3077 C CA . ARG B 1 92 ? -11.906 27.125 13.188 1 79.44 92 ARG B CA 1
ATOM 3078 C C . ARG B 1 92 ? -11.18 25.781 13.281 1 79.44 92 ARG B C 1
ATOM 3080 O O . ARG B 1 92 ? -10.445 25.531 14.242 1 79.44 92 ARG B O 1
ATOM 3087 N N . PRO B 1 93 ? -11.258 24.812 12.305 1 90 93 PRO B N 1
ATOM 3088 C CA . PRO B 1 93 ? -10.594 23.516 12.281 1 90 93 PRO B CA 1
ATOM 3089 C C . PRO B 1 93 ? -9.07 23.625 12.312 1 90 93 PRO B C 1
ATOM 3091 O O . PRO B 1 93 ? -8.484 24.391 11.539 1 90 93 PRO B O 1
ATOM 3094 N N . ARG B 1 94 ? -8.422 22.922 13.281 1 90.69 94 ARG B N 1
ATOM 3095 C CA . ARG B 1 94 ? -6.961 22.938 13.375 1 90.69 94 ARG B CA 1
ATOM 3096 C C . ARG B 1 94 ? -6.445 21.625 13.969 1 90.69 94 ARG B C 1
ATOM 3098 O O . ARG B 1 94 ? -7.191 20.906 14.641 1 90.69 94 ARG B O 1
ATOM 3105 N N . GLY B 1 95 ? -5.09 21.312 13.68 1 91.25 95 GLY B N 1
ATOM 3106 C CA . GLY B 1 95 ? -4.445 20.141 14.266 1 91.25 95 GLY B CA 1
ATOM 3107 C C . GLY B 1 95 ? -4.246 19.016 13.281 1 91.25 95 GLY B C 1
ATOM 3108 O O . GLY B 1 95 ? -4.453 19.188 12.078 1 91.25 95 GLY B O 1
ATOM 3109 N N . VAL B 1 96 ? -3.838 17.859 13.844 1 92.38 96 VAL B N 1
ATOM 3110 C CA . VAL B 1 96 ? -3.492 16.719 13.016 1 92.38 96 VAL B CA 1
ATOM 3111 C C . VAL B 1 96 ? -4.656 15.727 12.984 1 92.38 96 VAL B C 1
ATOM 3113 O O . VAL B 1 96 ? -5.262 15.438 14.016 1 92.38 96 VAL B O 1
ATOM 3116 N N . ILE B 1 97 ? -5.004 15.336 11.836 1 94.56 97 ILE B N 1
ATOM 3117 C CA . ILE B 1 97 ? -5.973 14.258 11.672 1 94.56 97 ILE B CA 1
ATOM 3118 C C . ILE B 1 97 ? -5.254 12.977 11.258 1 94.56 97 ILE B C 1
ATOM 3120 O O . ILE B 1 97 ? -4.633 12.922 10.195 1 94.56 97 ILE B O 1
ATOM 3124 N N . ARG B 1 98 ? -5.312 11.984 12.086 1 95.25 98 ARG B N 1
ATOM 3125 C CA . ARG B 1 98 ? -4.844 10.656 11.703 1 95.25 98 ARG B CA 1
ATOM 3126 C C . ARG B 1 98 ? -5.926 9.883 10.961 1 95.25 98 ARG B C 1
ATOM 3128 O O . ARG B 1 98 ? -6.938 9.492 11.547 1 95.25 98 ARG B O 1
ATOM 3135 N N . LEU B 1 99 ? -5.695 9.656 9.688 1 97.75 99 LEU B N 1
ATOM 3136 C CA . LEU B 1 99 ? -6.711 9.117 8.789 1 97.75 99 LEU B CA 1
ATOM 3137 C C . LEU B 1 99 ? -6.242 7.809 8.164 1 97.75 99 LEU B C 1
ATOM 3139 O O . LEU B 1 99 ? -5.188 7.766 7.523 1 97.75 99 LEU B O 1
ATOM 3143 N N . ALA B 1 100 ? -6.957 6.719 8.352 1 97.56 100 ALA B N 1
ATOM 3144 C CA . ALA B 1 100 ? -6.688 5.449 7.684 1 97.56 100 ALA B CA 1
ATOM 3145 C C . ALA B 1 100 ? -7.52 5.305 6.41 1 97.56 100 ALA B C 1
ATOM 3147 O O . ALA B 1 100 ? -8.719 5.574 6.418 1 97.56 100 ALA B O 1
ATOM 3148 N N . VAL B 1 101 ? -6.871 4.961 5.32 1 98 101 VAL B N 1
ATOM 3149 C CA . VAL B 1 101 ? -7.535 4.855 4.023 1 98 101 VAL B CA 1
ATOM 3150 C C . VAL B 1 101 ? -7.004 3.639 3.27 1 98 101 VAL B C 1
ATOM 3152 O O . VAL B 1 101 ? -5.805 3.354 3.301 1 98 101 VAL B O 1
ATOM 3155 N N . PRO B 1 102 ? -7.922 2.895 2.496 1 96.44 102 PRO B N 1
ATOM 3156 C CA . PRO B 1 102 ? -7.395 1.831 1.636 1 96.44 102 PRO B CA 1
ATOM 3157 C C . PRO B 1 102 ? -6.344 2.336 0.648 1 96.44 102 PRO B C 1
ATOM 3159 O O . PRO B 1 102 ? -6.469 3.443 0.122 1 96.44 102 PRO B O 1
ATOM 3162 N N . MET B 1 103 ? -5.379 1.527 0.352 1 96.69 103 MET B N 1
ATOM 3163 C CA . MET B 1 103 ? -4.172 1.915 -0.373 1 96.69 103 MET B CA 1
ATOM 3164 C C . MET B 1 103 ? -4.523 2.504 -1.735 1 96.69 103 MET B C 1
ATOM 3166 O O . MET B 1 103 ? -4.359 3.705 -1.957 1 96.69 103 MET B O 1
ATOM 3170 N N . SER B 1 104 ? -5.078 1.736 -2.637 1 97.5 104 SER B N 1
ATOM 3171 C CA . SER B 1 104 ? -5.332 2.162 -4.012 1 97.5 104 SER B CA 1
ATOM 3172 C C . SER B 1 104 ? -6.352 3.293 -4.059 1 97.5 104 SER B C 1
ATOM 3174 O O . SER B 1 104 ? -6.195 4.246 -4.828 1 97.5 104 SER B O 1
ATOM 3176 N N . PHE B 1 105 ? -7.391 3.193 -3.211 1 97.25 105 PHE B N 1
ATOM 3177 C CA . PHE B 1 105 ? -8.391 4.254 -3.166 1 97.25 105 PHE B CA 1
ATOM 3178 C C . PHE B 1 105 ? -7.773 5.562 -2.691 1 97.25 105 PHE B C 1
ATOM 3180 O O . PHE B 1 105 ? -8.047 6.625 -3.26 1 97.25 105 PHE B O 1
ATOM 3187 N N . GLY B 1 106 ? -6.984 5.453 -1.678 1 98.25 106 GLY B N 1
ATOM 3188 C CA . GLY B 1 106 ? -6.328 6.621 -1.121 1 98.25 106 GLY B CA 1
ATOM 3189 C C . GLY B 1 106 ? -5.418 7.324 -2.113 1 98.25 106 GLY B C 1
ATOM 3190 O O . GLY B 1 106 ? -5.461 8.547 -2.242 1 98.25 106 GLY B O 1
ATOM 3191 N N . VAL B 1 107 ? -4.609 6.543 -2.799 1 98.12 107 VAL B N 1
ATOM 3192 C CA . VAL B 1 107 ? -3.646 7.113 -3.732 1 98.12 107 VAL B CA 1
ATOM 3193 C C . VAL B 1 107 ? -4.379 7.699 -4.938 1 98.12 107 VAL B C 1
ATOM 3195 O O . VAL B 1 107 ? -4.062 8.805 -5.387 1 98.12 107 VAL B O 1
ATOM 3198 N N . ARG B 1 108 ? -5.43 7.133 -5.371 1 96.62 108 ARG B N 1
ATOM 3199 C CA . ARG B 1 108 ? -6.078 7.5 -6.629 1 96.62 108 ARG B CA 1
ATOM 3200 C C . ARG B 1 108 ? -7.125 8.586 -6.406 1 96.62 108 ARG B C 1
ATOM 3202 O O . ARG B 1 108 ? -7.328 9.445 -7.266 1 96.62 108 ARG B O 1
ATOM 3209 N N . TRP B 1 109 ? -7.785 8.516 -5.199 1 97.19 109 TRP B N 1
ATOM 3210 C CA . TRP B 1 109 ? -9.016 9.305 -5.137 1 97.19 109 TRP B CA 1
ATOM 3211 C C . TRP B 1 109 ? -9.023 10.211 -3.916 1 97.19 109 TRP B C 1
ATOM 3213 O O . TRP B 1 109 ? -9.812 11.156 -3.84 1 97.19 109 TRP B O 1
ATOM 3223 N N . VAL B 1 110 ? -8.18 9.977 -2.947 1 98.5 110 VAL B N 1
ATOM 3224 C CA . VAL B 1 110 ? -8.164 10.82 -1.758 1 98.5 110 VAL B CA 1
ATOM 3225 C C . VAL B 1 110 ? -7.004 11.805 -1.844 1 98.5 110 VAL B C 1
ATOM 3227 O O . VAL B 1 110 ? -7.199 13.016 -1.704 1 98.5 110 VAL B O 1
ATOM 3230 N N . ALA B 1 111 ? -5.801 11.328 -2.154 1 98.62 111 ALA B N 1
ATOM 3231 C CA . ALA B 1 111 ? -4.594 12.156 -2.189 1 98.62 111 ALA B CA 1
ATOM 3232 C C . ALA B 1 111 ? -4.762 13.328 -3.148 1 98.62 111 ALA B C 1
ATOM 3234 O O . ALA B 1 111 ? -4.406 14.461 -2.818 1 98.62 111 ALA B O 1
ATOM 3235 N N . PRO B 1 112 ? -5.402 13.172 -4.262 1 98.31 112 PRO B N 1
ATOM 3236 C CA . PRO B 1 112 ? -5.555 14.281 -5.211 1 98.31 112 PRO B CA 1
ATOM 3237 C C . PRO B 1 112 ? -6.488 15.375 -4.691 1 98.31 112 PRO B C 1
ATOM 3239 O O . PRO B 1 112 ? -6.48 16.484 -5.215 1 98.31 112 PRO B O 1
ATOM 3242 N N . LEU B 1 113 ? -7.25 15.055 -3.699 1 98.19 113 LEU B N 1
ATOM 3243 C CA . LEU B 1 113 ? -8.188 16.031 -3.145 1 98.19 113 LEU B CA 1
ATOM 3244 C C . LEU B 1 113 ? -7.523 16.859 -2.051 1 98.19 113 LEU B C 1
ATOM 3246 O O . LEU B 1 113 ? -8.016 17.922 -1.69 1 98.19 113 LEU B O 1
ATOM 3250 N N . LEU B 1 114 ? -6.43 16.391 -1.515 1 98.62 114 LEU B N 1
ATOM 3251 C CA . LEU B 1 114 ? -5.863 16.953 -0.288 1 98.62 114 LEU B CA 1
ATOM 3252 C C . LEU B 1 114 ? -5.34 18.359 -0.519 1 98.62 114 LEU B C 1
ATOM 3254 O O . LEU B 1 114 ? -5.441 19.219 0.362 1 98.62 114 LEU B O 1
ATOM 3258 N N . PRO B 1 115 ? -4.762 18.688 -1.731 1 98.44 115 PRO B N 1
ATOM 3259 C CA . PRO B 1 115 ? -4.328 20.062 -1.942 1 98.44 115 PRO B CA 1
ATOM 3260 C C . PRO B 1 115 ? -5.453 21.078 -1.732 1 98.44 115 PRO B C 1
ATOM 3262 O O . PRO B 1 115 ? -5.254 22.109 -1.08 1 98.44 115 PRO B O 1
ATOM 3265 N N . GLU B 1 116 ? -6.609 20.766 -2.256 1 98.19 116 GLU B N 1
ATOM 3266 C CA . GLU B 1 116 ? -7.762 21.641 -2.082 1 98.19 116 GLU B CA 1
ATOM 3267 C C . GLU B 1 116 ? -8.188 21.719 -0.617 1 98.19 116 GLU B C 1
ATOM 3269 O O . GLU B 1 116 ? -8.531 22.797 -0.118 1 98.19 116 GLU B O 1
ATOM 3274 N N . PHE B 1 117 ? -8.156 20.625 0.049 1 98.44 117 PHE B N 1
ATOM 3275 C CA . PHE B 1 117 ? -8.492 20.594 1.468 1 98.44 117 PHE B CA 1
ATOM 3276 C C . PHE B 1 117 ? -7.535 21.453 2.273 1 98.44 117 PHE B C 1
ATOM 3278 O O . PHE B 1 117 ? -7.961 22.234 3.139 1 98.44 117 PHE B O 1
ATOM 3285 N N . PHE B 1 118 ? -6.215 21.328 1.97 1 97.94 118 PHE B N 1
ATOM 3286 C CA . PHE B 1 118 ? -5.195 22.062 2.707 1 97.94 118 PHE B CA 1
ATOM 3287 C C . PHE B 1 118 ? -5.312 23.562 2.451 1 97.94 118 PHE B C 1
ATOM 3289 O O . PHE B 1 118 ? -5.016 24.375 3.332 1 97.94 118 PHE B O 1
ATOM 3296 N N . ARG B 1 119 ? -5.766 23.969 1.259 1 97 119 ARG B N 1
ATOM 3297 C CA . ARG B 1 119 ? -6.012 25.375 0.97 1 97 119 ARG B CA 1
ATOM 3298 C C . ARG B 1 119 ? -7.195 25.906 1.774 1 97 119 ARG B C 1
ATOM 3300 O O . ARG B 1 119 ? -7.16 27.031 2.273 1 97 119 ARG B O 1
ATOM 3307 N N . ALA B 1 120 ? -8.203 25.078 1.902 1 96.31 120 ALA B N 1
ATOM 3308 C CA . ALA B 1 120 ? -9.414 25.469 2.621 1 96.31 120 ALA B CA 1
ATOM 3309 C C . ALA B 1 120 ? -9.172 25.5 4.129 1 96.31 120 ALA B C 1
ATOM 3311 O O . ALA B 1 120 ? -9.758 26.312 4.84 1 96.31 120 ALA B O 1
ATOM 3312 N N . TYR B 1 121 ? -8.344 24.594 4.598 1 96.31 121 TYR B N 1
ATOM 3313 C CA . TYR B 1 121 ? -8.07 24.484 6.027 1 96.31 121 TYR B CA 1
ATOM 3314 C C . TYR B 1 121 ? -6.57 24.469 6.297 1 96.31 121 TYR B C 1
ATOM 3316 O O . TYR B 1 121 ? -6.008 23.438 6.68 1 96.31 121 TYR B O 1
ATOM 3324 N N . PRO B 1 122 ? -5.945 25.625 6.289 1 94.5 122 PRO B N 1
ATOM 3325 C CA . PRO B 1 122 ? -4.484 25.719 6.312 1 94.5 122 PRO B CA 1
ATOM 3326 C C . PRO B 1 122 ? -3.887 25.297 7.656 1 94.5 122 PRO B C 1
ATOM 3328 O O . PRO B 1 122 ? -2.684 25.047 7.75 1 94.5 122 PRO B O 1
ATOM 3331 N N . GLU B 1 123 ? -4.688 25.188 8.695 1 93.44 123 GLU B N 1
ATOM 3332 C CA . GLU B 1 123 ? -4.16 24.859 10.016 1 93.44 123 GLU B CA 1
ATOM 3333 C C . GLU B 1 123 ? -4.363 23.391 10.344 1 93.44 123 GLU B C 1
ATOM 3335 O O . GLU B 1 123 ? -4.062 22.938 11.453 1 93.44 123 GLU B O 1
ATOM 3340 N N . VAL B 1 124 ? -4.867 22.641 9.359 1 95.12 124 VAL B N 1
ATOM 3341 C CA . VAL B 1 124 ? -5.074 21.203 9.523 1 95.12 124 VAL B CA 1
ATOM 3342 C C . VAL B 1 124 ? -3.965 20.438 8.82 1 95.12 124 VAL B C 1
ATOM 3344 O O . VAL B 1 124 ? -3.578 20.781 7.699 1 95.12 124 VAL B O 1
ATOM 3347 N N . SER B 1 125 ? -3.42 19.5 9.523 1 96.44 125 SER B N 1
ATOM 3348 C CA . SER B 1 125 ? -2.506 18.547 8.898 1 96.44 125 SER B CA 1
ATOM 3349 C C . SER B 1 125 ? -3.076 17.141 8.93 1 96.44 125 SER B C 1
ATOM 3351 O O . SER B 1 125 ? -3.971 16.844 9.727 1 96.44 125 SER B O 1
ATOM 3353 N N . VAL B 1 126 ? -2.629 16.328 8.023 1 97.88 126 VAL B N 1
ATOM 3354 C CA . VAL B 1 126 ? -3.148 14.977 7.906 1 97.88 126 VAL B CA 1
ATOM 3355 C C . VAL B 1 126 ? -2 13.969 7.996 1 97.88 126 VAL B C 1
ATOM 3357 O O . VAL B 1 126 ? -0.974 14.133 7.332 1 97.88 126 VAL B O 1
ATOM 3360 N N . ASP B 1 127 ? -2.111 13.031 8.867 1 96.31 127 ASP B N 1
ATOM 3361 C CA . ASP B 1 127 ? -1.312 11.812 8.891 1 96.31 127 ASP B CA 1
ATOM 3362 C C . ASP B 1 127 ? -2.053 10.656 8.227 1 96.31 127 ASP B C 1
ATOM 3364 O O . ASP B 1 127 ? -2.893 10.008 8.852 1 96.31 127 ASP B O 1
ATOM 3368 N N . LEU B 1 128 ? -1.709 10.422 6.965 1 98.06 128 LEU B N 1
ATOM 3369 C CA . LEU B 1 128 ? -2.465 9.523 6.098 1 98.06 128 LEU B CA 1
ATOM 3370 C C . LEU B 1 128 ? -1.872 8.117 6.121 1 98.06 128 LEU B C 1
ATOM 3372 O O . LEU B 1 128 ? -0.785 7.887 5.586 1 98.06 128 LEU B O 1
ATOM 3376 N N . HIS B 1 129 ? -2.596 7.207 6.688 1 96.94 129 HIS B N 1
ATOM 3377 C CA . HIS B 1 129 ? -2.195 5.809 6.762 1 96.94 129 HIS B CA 1
ATOM 3378 C C . HIS B 1 129 ? -2.869 4.984 5.668 1 96.94 129 HIS B C 1
ATOM 3380 O O . HIS B 1 129 ? -4.082 4.758 5.715 1 96.94 129 HIS B O 1
ATOM 3386 N N . LEU B 1 130 ? -2.047 4.5 4.773 1 97.38 130 LEU B N 1
ATOM 3387 C CA . LEU B 1 130 ? -2.547 3.764 3.617 1 97.38 130 LEU B CA 1
ATOM 3388 C C . LEU B 1 130 ? -2.258 2.271 3.756 1 97.38 130 LEU B C 1
ATOM 3390 O O . LEU B 1 130 ? -1.096 1.864 3.822 1 97.38 130 LEU B O 1
ATOM 3394 N N . SER B 1 131 ? -3.322 1.479 3.75 1 93.69 131 SER B N 1
ATOM 3395 C CA . SER B 1 131 ? -3.154 0.035 3.875 1 93.69 131 SER B CA 1
ATOM 3396 C C . SER B 1 131 ? -4.41 -0.708 3.43 1 93.69 131 SER B C 1
ATOM 3398 O O . SER B 1 131 ? -5.527 -0.241 3.656 1 93.69 131 SER B O 1
ATOM 3400 N N . ASP B 1 132 ? -4.184 -1.875 2.834 1 91.06 132 ASP B N 1
ATOM 3401 C CA . ASP B 1 132 ? -5.316 -2.73 2.494 1 91.06 132 ASP B CA 1
ATOM 3402 C C . ASP B 1 132 ? -5.652 -3.682 3.641 1 91.06 132 ASP B C 1
ATOM 3404 O O . ASP B 1 132 ? -6.715 -4.305 3.646 1 91.06 132 ASP B O 1
ATOM 3408 N N . ALA B 1 133 ? -4.77 -3.771 4.547 1 84.19 133 ALA B N 1
ATOM 3409 C CA . ALA B 1 133 ? -5.02 -4.645 5.691 1 84.19 133 ALA B CA 1
ATOM 3410 C C . ALA B 1 133 ? -6.137 -4.09 6.57 1 84.19 133 ALA B C 1
ATOM 3412 O O . ALA B 1 133 ? -6.445 -2.898 6.516 1 84.19 133 ALA B O 1
ATOM 3413 N N . THR B 1 134 ? -6.773 -5.031 7.293 1 79.25 134 THR B N 1
ATOM 3414 C CA . THR B 1 134 ? -7.797 -4.598 8.234 1 79.25 134 THR B CA 1
ATOM 3415 C C . THR B 1 134 ? -7.195 -3.672 9.297 1 79.25 134 THR B C 1
ATOM 3417 O O . THR B 1 134 ? -6.117 -3.943 9.828 1 79.25 134 THR B O 1
ATOM 3420 N N . VAL B 1 135 ? -7.895 -2.578 9.469 1 82.12 135 VAL B N 1
ATOM 3421 C CA . VAL B 1 135 ? -7.398 -1.568 10.398 1 82.12 135 VAL B CA 1
ATOM 3422 C C . VAL B 1 135 ? -8.336 -1.475 11.609 1 82.12 135 VAL B C 1
ATOM 3424 O O . VAL B 1 135 ? -9.555 -1.467 11.453 1 82.12 135 VAL B O 1
ATOM 3427 N N . ASP B 1 136 ? -7.707 -1.558 12.781 1 83 136 ASP B N 1
ATOM 3428 C CA . ASP B 1 136 ? -8.438 -1.265 14.016 1 83 136 ASP B CA 1
ATOM 3429 C C . ASP B 1 136 ? -8.445 0.235 14.305 1 83 136 ASP B C 1
ATOM 3431 O O . ASP B 1 136 ? -7.543 0.744 14.977 1 83 136 ASP B O 1
ATOM 3435 N N . VAL B 1 137 ? -9.508 0.809 13.93 1 86.12 137 VAL B N 1
ATOM 3436 C CA . VAL B 1 137 ? -9.594 2.264 13.984 1 86.12 137 VAL B CA 1
ATOM 3437 C C . VAL B 1 137 ? -9.422 2.744 15.422 1 86.12 137 VAL B C 1
ATOM 3439 O O . VAL B 1 137 ? -8.656 3.678 15.68 1 86.12 137 VAL B O 1
ATOM 3442 N N . VAL B 1 138 ? -10.078 2.076 16.344 1 79.38 138 VAL B N 1
ATOM 3443 C CA . VAL B 1 138 ? -10.047 2.48 17.734 1 79.38 138 VAL B CA 1
ATOM 3444 C C . VAL B 1 138 ? -8.719 2.082 18.359 1 79.38 138 VAL B C 1
ATOM 3446 O O . VAL B 1 138 ? -8.008 2.924 18.922 1 79.38 138 VAL B O 1
ATOM 3449 N N . GLY B 1 139 ? -8.352 0.832 18.172 1 78.62 139 GLY B N 1
ATOM 3450 C CA . GLY B 1 139 ? -7.156 0.304 18.812 1 78.62 139 GLY B CA 1
ATOM 3451 C C . GLY B 1 139 ? -5.883 0.959 18.312 1 78.62 139 GLY B C 1
ATOM 3452 O O . GLY B 1 139 ? -4.91 1.085 19.062 1 78.62 139 GLY B O 1
ATOM 3453 N N . GLN B 1 140 ? -5.918 1.431 17.062 1 84.06 140 GLN B N 1
ATOM 3454 C CA . GLN B 1 140 ? -4.711 1.987 16.469 1 84.06 140 GLN B CA 1
ATOM 3455 C C . GLN B 1 140 ? -4.703 3.512 16.562 1 84.06 140 GLN B C 1
ATOM 3457 O O . GLN B 1 140 ? -3.787 4.164 16.062 1 84.06 140 GLN B O 1
ATOM 3462 N N . GLY B 1 141 ? -5.727 4.09 17.156 1 82.56 141 GLY B N 1
ATOM 3463 C CA . GLY B 1 141 ? -5.734 5.5 17.5 1 82.56 141 GLY B CA 1
ATOM 3464 C C . GLY B 1 141 ? -6.004 6.406 16.328 1 82.56 141 GLY B C 1
ATOM 3465 O O . GLY B 1 141 ? -5.484 7.523 16.25 1 82.56 141 GLY B O 1
ATOM 3466 N N . PHE B 1 142 ? -6.734 5.945 15.391 1 91.44 142 PHE B N 1
ATOM 3467 C CA . PHE B 1 142 ? -7.117 6.797 14.273 1 91.44 142 PHE B CA 1
ATOM 3468 C C . PHE B 1 142 ? -8.273 7.711 14.656 1 91.44 142 PHE B C 1
ATOM 3470 O O . PHE B 1 142 ? -9.156 7.312 15.422 1 91.44 142 PHE B O 1
ATOM 3477 N N . ASP B 1 143 ? -8.172 8.945 14.156 1 90.31 143 ASP B N 1
ATOM 3478 C CA . ASP B 1 143 ? -9.273 9.883 14.359 1 90.31 143 ASP B CA 1
ATOM 3479 C C . ASP B 1 143 ? -10.445 9.555 13.438 1 90.31 143 ASP B C 1
ATOM 3481 O O . ASP B 1 143 ? -11.602 9.812 13.781 1 90.31 143 ASP B O 1
ATOM 3485 N N . ALA B 1 144 ? -10.141 9.062 12.281 1 95.06 144 ALA B N 1
ATOM 3486 C CA . ALA B 1 144 ? -11.117 8.688 11.266 1 95.06 144 ALA B CA 1
ATOM 3487 C C . ALA B 1 144 ? -10.539 7.66 10.297 1 95.06 144 ALA B C 1
ATOM 3489 O O . ALA B 1 144 ? -9.328 7.441 10.266 1 95.06 144 ALA B O 1
ATOM 3490 N N . ALA B 1 145 ? -11.453 7.074 9.539 1 96.81 145 ALA B N 1
ATOM 3491 C CA . ALA B 1 145 ? -11.031 6.148 8.492 1 96.81 145 ALA B CA 1
ATOM 3492 C C . ALA B 1 145 ? -12.016 6.145 7.332 1 96.81 145 ALA B C 1
ATOM 3494 O O . ALA B 1 145 ? -13.195 6.457 7.516 1 96.81 145 ALA B O 1
ATOM 3495 N N . LEU B 1 146 ? -11.484 5.953 6.168 1 97.19 146 LEU B N 1
ATOM 3496 C CA . LEU B 1 146 ? -12.312 5.477 5.062 1 97.19 146 LEU B CA 1
ATOM 3497 C C . LEU B 1 146 ? -12.25 3.955 4.957 1 97.19 146 LEU B C 1
ATOM 3499 O O . LEU B 1 146 ? -11.164 3.371 4.965 1 97.19 146 LEU B O 1
ATOM 3503 N N . ARG B 1 147 ? -13.438 3.371 4.848 1 94.75 147 ARG B N 1
ATOM 3504 C CA . ARG B 1 147 ? -13.516 1.917 4.754 1 94.75 147 ARG B CA 1
ATOM 3505 C C . ARG B 1 147 ? -14.391 1.492 3.58 1 94.75 147 ARG B C 1
ATOM 3507 O O . ARG B 1 147 ? -15.438 2.096 3.33 1 94.75 147 ARG B O 1
ATOM 3514 N N . ILE B 1 148 ? -13.906 0.563 2.893 1 93.12 148 ILE B N 1
ATOM 3515 C CA . ILE B 1 148 ? -14.719 -0.136 1.9 1 93.12 148 ILE B CA 1
ATOM 3516 C C . ILE B 1 148 ? -15.188 -1.473 2.467 1 93.12 148 ILE B C 1
ATOM 3518 O O . ILE B 1 148 ? -14.375 -2.357 2.746 1 93.12 148 ILE B O 1
ATOM 3522 N N . ALA B 1 149 ? -16.469 -1.599 2.637 1 89.19 149 ALA B N 1
ATOM 3523 C CA . ALA B 1 149 ? -16.969 -2.777 3.344 1 89.19 149 ALA B CA 1
ATOM 3524 C C . ALA B 1 149 ? -18.406 -3.086 2.949 1 89.19 149 ALA B C 1
ATOM 3526 O O . ALA B 1 149 ? -19.156 -2.197 2.518 1 89.19 149 ALA B O 1
ATOM 3527 N N . VAL B 1 150 ? -18.688 -4.371 3.016 1 84.88 150 VAL B N 1
ATOM 3528 C CA . VAL B 1 150 ? -20.094 -4.793 2.896 1 84.88 150 VAL B CA 1
ATOM 3529 C C . VAL B 1 150 ? -20.797 -4.613 4.238 1 84.88 150 VAL B C 1
ATOM 3531 O O . VAL B 1 150 ? -21.953 -4.172 4.285 1 84.88 150 VAL B O 1
ATOM 3534 N N . GLN B 1 151 ? -20.062 -4.906 5.289 1 82.38 151 GLN B N 1
ATOM 3535 C CA . GLN B 1 151 ? -20.547 -4.73 6.656 1 82.38 151 GLN B CA 1
ATOM 3536 C C . GLN B 1 151 ? -19.516 -4.023 7.52 1 82.38 151 GLN B C 1
ATOM 3538 O O . GLN B 1 151 ? -18.312 -4.25 7.363 1 82.38 151 GLN B O 1
ATOM 3543 N N . LEU B 1 152 ? -20.031 -3.133 8.422 1 83.69 152 LEU B N 1
ATOM 3544 C CA . LEU B 1 152 ? -19.141 -2.402 9.312 1 83.69 152 LEU B CA 1
ATOM 3545 C C . LEU B 1 152 ? -19.328 -2.842 10.758 1 83.69 152 LEU B C 1
ATOM 3547 O O . LEU B 1 152 ? -20.406 -3.328 11.133 1 83.69 152 LEU B O 1
ATOM 3551 N N . ASP B 1 153 ? -18.266 -2.678 11.477 1 79.62 153 ASP B N 1
ATOM 3552 C CA . ASP B 1 153 ? -18.344 -2.854 12.922 1 79.62 153 ASP B CA 1
ATOM 3553 C C . ASP B 1 153 ? -19.375 -1.899 13.531 1 79.62 153 ASP B C 1
ATOM 3555 O O . ASP B 1 153 ? -19.312 -0.688 13.305 1 79.62 153 ASP B O 1
ATOM 3559 N N . PRO B 1 154 ? -20.219 -2.406 14.289 1 79 154 PRO B N 1
ATOM 3560 C CA . PRO B 1 154 ? -21.266 -1.568 14.859 1 79 154 PRO B CA 1
ATOM 3561 C C . PRO B 1 154 ? -20.734 -0.533 15.844 1 79 154 PRO B C 1
ATOM 3563 O O . PRO B 1 154 ? -21.422 0.44 16.156 1 79 154 PRO B O 1
ATOM 3566 N N . SER B 1 155 ? -19.594 -0.788 16.375 1 79 155 SER B N 1
ATOM 3567 C CA . SER B 1 155 ? -19.031 0.138 17.359 1 79 155 SER B CA 1
ATOM 3568 C C . SER B 1 155 ? -18.562 1.428 16.688 1 79 155 SER B C 1
ATOM 3570 O O . SER B 1 155 ? -18.281 2.422 17.375 1 79 155 SER B O 1
ATOM 3572 N N . LEU B 1 156 ? -18.531 1.426 15.438 1 85.44 156 LEU B N 1
ATOM 3573 C CA . LEU B 1 156 ? -18.078 2.592 14.688 1 85.44 156 LEU B CA 1
ATOM 3574 C C . LEU B 1 156 ? -19.266 3.426 14.203 1 85.44 156 LEU B C 1
ATOM 3576 O O . LEU B 1 156 ? -20.328 2.883 13.898 1 85.44 156 LEU B O 1
ATOM 3580 N N . VAL B 1 157 ? -19.094 4.742 14.312 1 89.31 157 VAL B N 1
ATOM 3581 C CA . VAL B 1 157 ? -20.031 5.645 13.664 1 89.31 157 VAL B CA 1
ATOM 3582 C C . VAL B 1 157 ? -19.672 5.812 12.188 1 89.31 157 VAL B C 1
ATOM 3584 O O . VAL B 1 157 ? -18.547 6.219 11.867 1 89.31 157 VAL B O 1
ATOM 3587 N N . ALA B 1 158 ? -20.656 5.5 11.367 1 92.81 158 ALA B N 1
ATOM 3588 C CA . ALA B 1 158 ? -20.328 5.438 9.945 1 92.81 158 ALA B CA 1
ATOM 3589 C C . ALA B 1 158 ? -21.266 6.328 9.133 1 92.81 158 ALA B C 1
ATOM 3591 O O . ALA B 1 158 ? -22.469 6.41 9.414 1 92.81 158 ALA B O 1
ATOM 3592 N N . ARG B 1 159 ? -20.688 7.035 8.195 1 92.62 159 ARG B N 1
ATOM 3593 C CA . ARG B 1 159 ? -21.406 7.727 7.133 1 92.62 159 ARG B CA 1
ATOM 3594 C C . ARG B 1 159 ? -21.094 7.117 5.77 1 92.62 159 ARG B C 1
ATOM 3596 O O . ARG B 1 159 ? -19.922 7.086 5.352 1 92.62 159 ARG B O 1
ATOM 3603 N N . ARG B 1 160 ? -22.109 6.645 5.145 1 94.31 160 ARG B N 1
ATOM 3604 C CA . ARG B 1 160 ? -21.906 6.094 3.807 1 94.31 160 ARG B CA 1
ATOM 3605 C C . ARG B 1 160 ? -21.688 7.203 2.783 1 94.31 160 ARG B C 1
ATOM 3607 O O . ARG B 1 160 ? -22.453 8.172 2.742 1 94.31 160 ARG B O 1
ATOM 3614 N N . LEU B 1 161 ? -20.672 7.059 1.992 1 96.38 161 LEU B N 1
ATOM 3615 C CA . LEU B 1 161 ? -20.359 8.07 0.995 1 96.38 161 LEU B CA 1
ATOM 3616 C C . LEU B 1 161 ? -20.859 7.656 -0.384 1 96.38 161 LEU B C 1
ATOM 3618 O O . LEU B 1 161 ? -21.484 8.453 -1.087 1 96.38 161 LEU B O 1
ATOM 3622 N N . CYS B 1 162 ? -20.578 6.441 -0.815 1 94.31 162 CYS B N 1
ATOM 3623 C CA . CYS B 1 162 ? -21.047 5.93 -2.1 1 94.31 162 CYS B CA 1
ATOM 3624 C C . CYS B 1 162 ? -20.938 4.41 -2.152 1 94.31 162 CYS B C 1
ATOM 3626 O O . CYS B 1 162 ? -20.328 3.795 -1.266 1 94.31 162 CYS B O 1
ATOM 3628 N N . ALA B 1 163 ? -21.547 3.867 -3.162 1 92.25 163 ALA B N 1
ATOM 3629 C CA . ALA B 1 163 ? -21.438 2.43 -3.402 1 92.25 163 ALA B CA 1
ATOM 3630 C C . ALA B 1 163 ? -20.109 2.092 -4.086 1 92.25 163 ALA B C 1
ATOM 3632 O O . ALA B 1 163 ? -19.562 2.906 -4.836 1 92.25 163 ALA B O 1
ATOM 3633 N N . VAL B 1 164 ? -19.594 0.985 -3.783 1 92.5 164 VAL B N 1
ATOM 3634 C CA . VAL B 1 164 ? -18.391 0.471 -4.438 1 92.5 164 VAL B CA 1
ATOM 3635 C C . VAL B 1 164 ? -18.703 -0.868 -5.105 1 92.5 164 VAL B C 1
ATOM 3637 O O . VAL B 1 164 ? -18.938 -1.868 -4.422 1 92.5 164 VAL B O 1
ATOM 3640 N N . SER B 1 165 ? -18.672 -0.833 -6.406 1 91.69 165 SER B N 1
ATOM 3641 C CA . SER B 1 165 ? -18.938 -2.039 -7.184 1 91.69 165 SER B CA 1
ATOM 3642 C C . SER B 1 165 ? -17.641 -2.756 -7.551 1 91.69 165 SER B C 1
ATOM 3644 O O . SER B 1 165 ? -16.562 -2.154 -7.531 1 91.69 165 SER B O 1
ATOM 3646 N N . ARG B 1 166 ? -17.812 -4.012 -7.789 1 92.75 166 ARG B N 1
ATOM 3647 C CA . ARG B 1 166 ? -16.719 -4.855 -8.266 1 92.75 166 ARG B CA 1
ATOM 3648 C C . ARG B 1 166 ? -17.078 -5.531 -9.578 1 92.75 166 ARG B C 1
ATOM 3650 O O . ARG B 1 166 ? -18.25 -5.824 -9.828 1 92.75 166 ARG B O 1
ATOM 3657 N N . PHE B 1 167 ? -16.047 -5.809 -10.375 1 94.31 167 PHE B N 1
ATOM 3658 C CA . PHE B 1 167 ? -16.234 -6.43 -11.68 1 94.31 167 PHE B CA 1
ATOM 3659 C C . PHE B 1 167 ? -15.273 -7.594 -11.867 1 94.31 167 PHE B C 1
ATOM 3661 O O . PHE B 1 167 ? -14.141 -7.559 -11.375 1 94.31 167 PHE B O 1
ATOM 3668 N N . ILE B 1 168 ? -15.797 -8.57 -12.5 1 96.5 168 ILE B N 1
ATOM 3669 C CA . ILE B 1 168 ? -14.906 -9.578 -13.055 1 96.5 168 ILE B CA 1
ATOM 3670 C C . ILE B 1 168 ? -14.461 -9.156 -14.453 1 96.5 168 ILE B C 1
ATOM 3672 O O . ILE B 1 168 ? -15.297 -8.867 -15.32 1 96.5 168 ILE B O 1
ATOM 3676 N N . VAL B 1 169 ? -13.102 -9.109 -14.688 1 98 169 VAL B N 1
ATOM 3677 C CA . VAL B 1 169 ? -12.617 -8.484 -15.914 1 98 169 VAL B CA 1
ATOM 3678 C C . VAL B 1 169 ? -11.586 -9.383 -16.578 1 98 169 VAL B C 1
ATOM 3680 O O . VAL B 1 169 ? -10.938 -10.195 -15.922 1 98 169 VAL B O 1
ATOM 3683 N N . ALA B 1 170 ? -11.477 -9.242 -17.844 1 98.62 170 ALA B N 1
ATOM 3684 C CA . ALA B 1 170 ? -10.469 -9.875 -18.688 1 98.62 170 ALA B CA 1
ATOM 3685 C C . ALA B 1 170 ? -10.109 -8.992 -19.875 1 98.62 170 ALA B C 1
ATOM 3687 O O . ALA B 1 170 ? -10.898 -8.133 -20.281 1 98.62 170 ALA B O 1
ATOM 3688 N N . ALA B 1 171 ? -8.906 -9.172 -20.359 1 98.81 171 ALA B N 1
ATOM 3689 C CA . ALA B 1 171 ? -8.523 -8.484 -21.594 1 98.81 171 ALA B CA 1
ATOM 3690 C C . ALA B 1 171 ? -9.211 -9.102 -22.797 1 98.81 171 ALA B C 1
ATOM 3692 O O . ALA B 1 171 ? -9.469 -10.312 -22.828 1 98.81 171 ALA B O 1
ATOM 3693 N N . PRO B 1 172 ? -9.461 -8.336 -23.844 1 98.44 172 PRO B N 1
ATOM 3694 C CA . PRO B 1 172 ? -10.016 -8.883 -25.078 1 98.44 172 PRO B CA 1
ATOM 3695 C C . PRO B 1 172 ? -9.18 -10.039 -25.641 1 98.44 172 PRO B C 1
ATOM 3697 O O . PRO B 1 172 ? -9.727 -11.016 -26.156 1 98.44 172 PRO B O 1
ATOM 3700 N N . SER B 1 173 ? -7.91 -9.938 -25.547 1 98.31 173 SER B N 1
ATOM 3701 C CA . SER B 1 173 ? -7.02 -10.977 -26.047 1 98.31 173 SER B CA 1
ATOM 3702 C C . SER B 1 173 ? -7.234 -12.289 -25.312 1 98.31 173 SER B C 1
ATOM 3704 O O . SER B 1 173 ? -7.148 -13.367 -25.906 1 98.31 173 SER B O 1
ATOM 3706 N N . TYR B 1 174 ? -7.484 -12.227 -24.062 1 98.25 174 TYR B N 1
ATOM 3707 C CA . TYR B 1 174 ? -7.801 -13.43 -23.297 1 98.25 174 TYR B CA 1
ATOM 3708 C C . TYR B 1 174 ? -9.086 -14.07 -23.812 1 98.25 174 TYR B C 1
ATOM 3710 O O . TYR B 1 174 ? -9.133 -15.289 -24.016 1 98.25 174 TYR B O 1
ATOM 3718 N N . LEU B 1 175 ? -10.078 -13.289 -23.938 1 98 175 LEU B N 1
ATOM 3719 C CA . LEU B 1 175 ? -11.391 -13.773 -24.359 1 98 175 LEU B CA 1
ATOM 3720 C C . LEU B 1 175 ? -11.336 -14.359 -25.766 1 98 175 LEU B C 1
ATOM 3722 O O . LEU B 1 175 ? -12.023 -15.336 -26.062 1 98 175 LEU B O 1
ATOM 3726 N N . LYS B 1 176 ? -10.555 -13.766 -26.609 1 97.88 176 LYS B N 1
ATOM 3727 C CA . LYS B 1 176 ? -10.375 -14.281 -27.953 1 97.88 176 LYS B CA 1
ATOM 3728 C C . LYS B 1 176 ? -9.727 -15.664 -27.938 1 97.88 176 LYS B C 1
ATOM 3730 O O . LYS B 1 176 ? -10.125 -16.547 -28.703 1 97.88 176 LYS B O 1
ATOM 3735 N N . ARG B 1 177 ? -8.852 -15.859 -27.062 1 97 177 ARG B N 1
ATOM 3736 C CA . ARG B 1 177 ? -8.07 -17.094 -27.016 1 97 177 ARG B CA 1
ATOM 3737 C C . ARG B 1 177 ? -8.812 -18.188 -26.25 1 97 177 ARG B C 1
ATOM 3739 O O . ARG B 1 177 ? -8.766 -19.359 -26.625 1 97 177 ARG B O 1
ATOM 3746 N N . HIS B 1 178 ? -9.523 -17.828 -25.203 1 96.56 178 HIS B N 1
ATOM 3747 C CA . HIS B 1 178 ? -10.047 -18.828 -24.281 1 96.56 178 HIS B CA 1
ATOM 3748 C C . HIS B 1 178 ? -11.57 -18.875 -24.328 1 96.56 178 HIS B C 1
ATOM 3750 O O . HIS B 1 178 ? -12.195 -19.719 -23.688 1 96.56 178 HIS B O 1
ATOM 3756 N N . GLY B 1 179 ? -12.172 -17.969 -25.062 1 96.75 179 GLY B N 1
ATOM 3757 C CA . GLY B 1 179 ? -13.625 -17.875 -25.078 1 96.75 179 GLY B CA 1
ATOM 3758 C C . GLY B 1 179 ? -14.172 -17.031 -23.938 1 96.75 179 GLY B C 1
ATOM 3759 O O . GLY B 1 179 ? -13.484 -16.828 -22.938 1 96.75 179 GLY B O 1
ATOM 3760 N N . ARG B 1 180 ? -15.398 -16.594 -24.062 1 96.88 180 ARG B N 1
ATOM 3761 C CA . ARG B 1 180 ? -16.062 -15.773 -23.062 1 96.88 180 ARG B CA 1
ATOM 3762 C C . ARG B 1 180 ? -16.891 -16.641 -22.125 1 96.88 180 ARG B C 1
ATOM 3764 O O . ARG B 1 180 ? -17.797 -17.344 -22.562 1 96.88 180 ARG B O 1
ATOM 3771 N N . PRO B 1 181 ? -16.594 -16.547 -20.828 1 96.75 181 PRO B N 1
ATOM 3772 C CA . PRO B 1 181 ? -17.422 -17.297 -19.875 1 96.75 181 PRO B CA 1
ATOM 3773 C C . PRO B 1 181 ? -18.859 -16.797 -19.844 1 96.75 181 PRO B C 1
ATOM 3775 O O . PRO B 1 181 ? -19.109 -15.594 -19.891 1 96.75 181 PRO B O 1
ATOM 3778 N N . LYS B 1 182 ? -19.828 -17.734 -19.688 1 94.25 182 LYS B N 1
ATOM 3779 C CA . LYS B 1 182 ? -21.25 -17.375 -19.672 1 94.25 182 LYS B CA 1
ATOM 3780 C C . LYS B 1 182 ? -21.859 -17.625 -18.297 1 94.25 182 LYS B C 1
ATOM 3782 O O . LYS B 1 182 ? -22.938 -17.109 -17.984 1 94.25 182 LYS B O 1
ATOM 3787 N N . HIS B 1 183 ? -21.234 -18.484 -17.594 1 96.19 183 HIS B N 1
ATOM 3788 C CA . HIS B 1 183 ? -21.641 -18.828 -16.234 1 96.19 183 HIS B CA 1
ATOM 3789 C C . HIS B 1 183 ? -20.453 -18.828 -15.289 1 96.19 183 HIS B C 1
ATOM 3791 O O . HIS B 1 183 ? -19.328 -19.172 -15.68 1 96.19 183 HIS B O 1
ATOM 3797 N N . PRO B 1 184 ? -20.656 -18.453 -14 1 96.5 184 PRO B N 1
ATOM 3798 C CA . PRO B 1 184 ? -19.547 -18.438 -13.047 1 96.5 184 PRO B CA 1
ATOM 3799 C C . PRO B 1 184 ? -18.812 -19.766 -12.992 1 96.5 184 PRO B C 1
ATOM 3801 O O . PRO B 1 184 ? -17.594 -19.797 -12.805 1 96.5 184 PRO B O 1
ATOM 3804 N N . ARG B 1 185 ? -19.438 -20.812 -13.203 1 94.75 185 ARG B N 1
ATOM 3805 C CA . ARG B 1 185 ? -18.828 -22.141 -13.148 1 94.75 185 ARG B CA 1
ATOM 3806 C C . ARG B 1 185 ? -17.797 -22.312 -14.266 1 94.75 185 ARG B C 1
ATOM 3808 O O . ARG B 1 185 ? -16.906 -23.172 -14.18 1 94.75 185 ARG B O 1
ATOM 3815 N N . ASP B 1 186 ? -17.984 -21.516 -15.328 1 95.44 186 ASP B N 1
ATOM 3816 C CA . ASP B 1 186 ? -17.031 -21.562 -16.438 1 95.44 186 ASP B CA 1
ATOM 3817 C C . ASP B 1 186 ? -15.648 -21.094 -16 1 95.44 186 ASP B C 1
ATOM 3819 O O . ASP B 1 186 ? -14.664 -21.297 -16.703 1 95.44 186 ASP B O 1
ATOM 3823 N N . LEU B 1 187 ? -15.555 -20.406 -14.836 1 95.31 187 LEU B N 1
ATOM 3824 C CA . LEU B 1 187 ? -14.297 -19.875 -14.344 1 95.31 187 LEU B CA 1
ATOM 3825 C C . LEU B 1 187 ? -13.477 -20.953 -13.641 1 95.31 187 LEU B C 1
ATOM 3827 O O . LEU B 1 187 ? -12.281 -20.766 -13.406 1 95.31 187 LEU B O 1
ATOM 3831 N N . ASN B 1 188 ? -14.156 -22.047 -13.367 1 88.5 188 ASN B N 1
ATOM 3832 C CA . ASN B 1 188 ? -13.445 -23.125 -12.703 1 88.5 188 ASN B CA 1
ATOM 3833 C C . ASN B 1 188 ? -12.305 -23.656 -13.57 1 88.5 188 ASN B C 1
ATOM 3835 O O . ASN B 1 188 ? -12.508 -23.969 -14.742 1 88.5 188 ASN B O 1
ATOM 3839 N N . GLY B 1 189 ? -11.164 -23.703 -12.969 1 87.38 189 GLY B N 1
ATOM 3840 C CA . GLY B 1 189 ? -10.016 -24.219 -13.695 1 87.38 189 GLY B CA 1
ATOM 3841 C C . GLY B 1 189 ? -9.289 -23.156 -14.5 1 87.38 189 GLY B C 1
ATOM 3842 O O . GLY B 1 189 ? -8.227 -23.422 -15.07 1 87.38 189 GLY B O 1
ATOM 3843 N N . ARG B 1 190 ? -9.844 -22 -14.57 1 92.69 190 ARG B N 1
ATOM 3844 C CA . ARG B 1 190 ? -9.18 -20.906 -15.266 1 92.69 190 ARG B CA 1
ATOM 3845 C C . ARG B 1 190 ? -8.273 -20.125 -14.32 1 92.69 190 ARG B C 1
ATOM 3847 O O . ARG B 1 190 ? -8.32 -20.328 -13.102 1 92.69 190 ARG B O 1
ATOM 3854 N N . ASP B 1 191 ? -7.41 -19.344 -14.977 1 93.19 191 ASP B N 1
ATOM 3855 C CA . ASP B 1 191 ? -6.496 -18.531 -14.188 1 93.19 191 ASP B CA 1
ATOM 3856 C C . ASP B 1 191 ? -7.188 -17.281 -13.664 1 93.19 191 ASP B C 1
ATOM 3858 O O . ASP B 1 191 ? -7.184 -16.234 -14.328 1 93.19 191 ASP B O 1
ATOM 3862 N N . CYS B 1 192 ? -7.77 -17.469 -12.492 1 95.69 192 CYS B N 1
ATOM 3863 C CA . CYS B 1 192 ? -8.344 -16.344 -11.766 1 95.69 192 CYS B CA 1
ATOM 3864 C C . CYS B 1 192 ? -7.406 -15.867 -10.656 1 95.69 192 CYS B C 1
ATOM 3866 O O . CYS B 1 192 ? -7.094 -16.625 -9.742 1 95.69 192 CYS B O 1
ATOM 3868 N N . LEU B 1 193 ? -7.031 -14.609 -10.797 1 96.12 193 LEU B N 1
ATOM 3869 C CA . LEU B 1 193 ? -6.02 -14.094 -9.883 1 96.12 193 LEU B CA 1
ATOM 3870 C C . LEU B 1 193 ? -6.633 -13.766 -8.523 1 96.12 193 LEU B C 1
ATOM 3872 O O . LEU B 1 193 ? -7.816 -13.422 -8.438 1 96.12 193 LEU B O 1
ATOM 3876 N N . GLY B 1 194 ? -5.742 -13.867 -7.504 1 92.75 194 GLY B N 1
ATOM 3877 C CA . GLY B 1 194 ? -6.238 -13.734 -6.145 1 92.75 194 GLY B CA 1
ATOM 3878 C C . GLY B 1 194 ? -5.852 -12.422 -5.492 1 92.75 194 GLY B C 1
ATOM 3879 O O . GLY B 1 194 ? -4.773 -11.883 -5.754 1 92.75 194 GLY B O 1
ATOM 3880 N N . TYR B 1 195 ? -6.711 -11.945 -4.625 1 92.94 195 TYR B N 1
ATOM 3881 C CA . TYR B 1 195 ? -6.496 -10.82 -3.721 1 92.94 195 TYR B CA 1
ATOM 3882 C C . TYR B 1 195 ? -6.645 -11.25 -2.266 1 92.94 195 TYR B C 1
ATOM 3884 O O . TYR B 1 195 ? -7.688 -11.773 -1.872 1 92.94 195 TYR B O 1
ATOM 3892 N N . ALA B 1 196 ? -5.645 -10.93 -1.463 1 85.44 196 ALA B N 1
ATOM 3893 C CA . ALA B 1 196 ? -5.477 -11.555 -0.153 1 85.44 196 ALA B CA 1
ATOM 3894 C C . ALA B 1 196 ? -6.492 -11.016 0.848 1 85.44 196 ALA B C 1
ATOM 3896 O O . ALA B 1 196 ? -6.848 -11.695 1.812 1 85.44 196 ALA B O 1
ATOM 3897 N N . TYR B 1 197 ? -6.938 -9.766 0.759 1 76.81 197 TYR B N 1
ATOM 3898 C CA . TYR B 1 197 ? -7.727 -9.148 1.818 1 76.81 197 TYR B CA 1
ATOM 3899 C C . TYR B 1 197 ? -9.211 -9.195 1.49 1 76.81 197 TYR B C 1
ATOM 3901 O O . TYR B 1 197 ? -10 -8.414 2.023 1 76.81 197 TYR B O 1
ATOM 3909 N N . ARG B 1 198 ? -9.555 -10.211 0.915 1 63.59 198 ARG B N 1
ATOM 3910 C CA . ARG B 1 198 ? -10.984 -10.328 0.68 1 63.59 198 ARG B CA 1
ATOM 3911 C C . ARG B 1 198 ? -11.711 -10.805 1.935 1 63.59 198 ARG B C 1
ATOM 3913 O O . ARG B 1 198 ? -11.188 -11.633 2.684 1 63.59 198 ARG B O 1
ATOM 3920 N N . ALA B 1 199 ? -12.719 -9.945 2.535 1 50.53 199 ALA B N 1
ATOM 3921 C CA . ALA B 1 199 ? -13.453 -10.125 3.783 1 50.53 199 ALA B CA 1
ATOM 3922 C C . ALA B 1 199 ? -13.648 -11.609 4.098 1 50.53 199 ALA B C 1
ATOM 3924 O O . ALA B 1 199 ? -13.43 -12.039 5.234 1 50.53 199 ALA B O 1
ATOM 3925 N N . ARG B 1 200 ? -14.609 -12.258 3.297 1 43.69 200 ARG B N 1
ATOM 3926 C CA . ARG B 1 200 ? -15.148 -13.578 3.605 1 43.69 200 ARG B CA 1
ATOM 3927 C C . ARG B 1 200 ? -14.477 -14.656 2.764 1 43.69 200 ARG B C 1
ATOM 3929 O O . ARG B 1 200 ? -15.156 -15.406 2.049 1 43.69 200 ARG B O 1
ATOM 3936 N N . SER B 1 201 ? -13.164 -14.758 2.814 1 54.88 201 SER B N 1
ATOM 3937 C CA . SER B 1 201 ? -12.477 -15.867 2.172 1 54.88 201 SER B CA 1
ATOM 3938 C C . SER B 1 201 ? -12.133 -15.547 0.721 1 54.88 201 SER B C 1
ATOM 3940 O O . SER B 1 201 ? -12.75 -14.672 0.112 1 54.88 201 SER B O 1
ATOM 3942 N N . ASP B 1 202 ? -10.906 -15.625 0.189 1 65.06 202 ASP B N 1
ATOM 3943 C CA . ASP B 1 202 ? -10.406 -15.484 -1.174 1 65.06 202 ASP B CA 1
ATOM 3944 C C . ASP B 1 202 ? -11.414 -16.016 -2.189 1 65.06 202 ASP B C 1
ATOM 3946 O O . ASP B 1 202 ? -11.023 -16.562 -3.225 1 65.06 202 ASP B O 1
ATOM 3950 N N . VAL B 1 203 ? -12.891 -15.867 -1.872 1 81.56 203 VAL B N 1
ATOM 3951 C CA . VAL B 1 203 ? -13.852 -16.438 -2.809 1 81.56 203 VAL B CA 1
ATOM 3952 C C . VAL B 1 203 ? -14.695 -15.32 -3.432 1 81.56 203 VAL B C 1
ATOM 3954 O O . VAL B 1 203 ? -14.984 -14.32 -2.779 1 81.56 203 VAL B O 1
ATOM 3957 N N . TRP B 1 204 ? -15.102 -15.555 -4.668 1 90 204 TRP B N 1
ATOM 3958 C CA . TRP B 1 204 ? -16.062 -14.695 -5.363 1 90 204 TRP B CA 1
ATOM 3959 C C . TRP B 1 204 ? -17.484 -15.219 -5.191 1 90 204 TRP B C 1
ATOM 3961 O O . TRP B 1 204 ? -17.797 -16.328 -5.625 1 90 204 TRP B O 1
ATOM 3971 N N . ARG B 1 205 ? -18.312 -14.477 -4.555 1 89.81 205 ARG B N 1
ATOM 3972 C CA . ARG B 1 205 ? -19.734 -14.828 -4.438 1 89.81 205 ARG B CA 1
ATOM 3973 C C . ARG B 1 205 ? -20.578 -14.047 -5.434 1 89.81 205 ARG B C 1
ATOM 3975 O O . ARG B 1 205 ? -20.703 -12.82 -5.324 1 89.81 205 ARG B O 1
ATOM 3982 N N . LEU B 1 206 ? -21.188 -14.781 -6.34 1 94.38 206 LEU B N 1
ATOM 3983 C CA . LEU B 1 206 ? -21.953 -14.164 -7.41 1 94.38 206 LEU B CA 1
ATOM 3984 C C . LEU B 1 206 ? -23.438 -14.555 -7.309 1 94.38 206 LEU B C 1
ATOM 3986 O O . LEU B 1 206 ? -23.75 -15.664 -6.895 1 94.38 206 LEU B O 1
ATOM 3990 N N . ALA B 1 207 ? -24.203 -13.555 -7.656 1 94.81 207 ALA B N 1
ATOM 3991 C CA . ALA B 1 207 ? -25.656 -13.781 -7.719 1 94.81 207 ALA B CA 1
ATOM 3992 C C . ALA B 1 207 ? -26.25 -13.156 -8.977 1 94.81 207 ALA B C 1
ATOM 3994 O O . ALA B 1 207 ? -25.656 -12.258 -9.57 1 94.81 207 ALA B O 1
ATOM 3995 N N . ASN B 1 208 ? -27.391 -13.758 -9.391 1 94.06 208 ASN B N 1
ATOM 3996 C CA . ASN B 1 208 ? -28.078 -13.164 -10.539 1 94.06 208 ASN B CA 1
ATOM 3997 C C . ASN B 1 208 ? -29.5 -12.75 -10.188 1 94.06 208 ASN B C 1
ATOM 3999 O O . ASN B 1 208 ? -29.938 -12.898 -9.047 1 94.06 208 ASN B O 1
ATOM 4003 N N . ALA B 1 209 ? -30.156 -12.195 -11.203 1 92.06 209 ALA B N 1
ATOM 4004 C CA . ALA B 1 209 ? -31.484 -11.633 -11 1 92.06 209 ALA B CA 1
ATOM 4005 C C . ALA B 1 209 ? -32.5 -12.727 -10.664 1 92.06 209 ALA B C 1
ATOM 4007 O O . ALA B 1 209 ? -33.5 -12.469 -10.023 1 92.06 209 ALA B O 1
ATOM 4008 N N . ALA B 1 210 ? -32.25 -13.891 -11.094 1 93.38 210 ALA B N 1
ATOM 4009 C CA . ALA B 1 210 ? -33.125 -15.016 -10.859 1 93.38 210 ALA B CA 1
ATOM 4010 C C . ALA B 1 210 ? -33 -15.539 -9.43 1 93.38 210 ALA B C 1
ATOM 4012 O O . ALA B 1 210 ? -33.781 -16.375 -8.984 1 93.38 210 ALA B O 1
ATOM 4013 N N . GLY B 1 211 ? -31.984 -15.117 -8.711 1 91.38 211 GLY B N 1
ATOM 4014 C CA . GLY B 1 211 ? -31.781 -15.539 -7.336 1 91.38 211 GLY B CA 1
ATOM 4015 C C . GLY B 1 211 ? -30.766 -16.656 -7.195 1 91.38 211 GLY B C 1
ATOM 4016 O O . GLY B 1 211 ? -30.516 -17.141 -6.09 1 91.38 211 GLY B O 1
ATOM 4017 N N . ASP B 1 212 ? -30.172 -17.047 -8.367 1 94.31 212 ASP B N 1
ATOM 4018 C CA . ASP B 1 212 ? -29.125 -18.062 -8.312 1 94.31 212 ASP B CA 1
ATOM 4019 C C . ASP B 1 212 ? -27.859 -17.5 -7.676 1 94.31 212 ASP B C 1
ATOM 4021 O O . ASP B 1 212 ? -27.5 -16.344 -7.895 1 94.31 212 ASP B O 1
ATOM 4025 N N . GLU B 1 213 ? -27.172 -18.344 -6.91 1 94.81 213 GLU B N 1
ATOM 4026 C CA . GLU B 1 213 ? -25.891 -18 -6.309 1 94.81 213 GLU B CA 1
ATOM 4027 C C . GLU B 1 213 ? -24.797 -19 -6.691 1 94.81 213 GLU B C 1
ATOM 4029 O O . GLU B 1 213 ? -25.062 -20.203 -6.754 1 94.81 213 GLU B O 1
ATOM 4034 N N . GLU B 1 214 ? -23.641 -18.453 -7.035 1 93.88 214 GLU B N 1
ATOM 4035 C CA . GLU B 1 214 ? -22.484 -19.266 -7.367 1 93.88 214 GLU B CA 1
ATOM 4036 C C . GLU B 1 214 ? -21.234 -18.734 -6.676 1 93.88 214 GLU B C 1
ATOM 4038 O O . GLU B 1 214 ? -21.109 -17.531 -6.426 1 93.88 214 GLU B O 1
ATOM 4043 N N . THR B 1 215 ? -20.406 -19.641 -6.371 1 90.69 215 THR B N 1
ATOM 4044 C CA . THR B 1 215 ? -19.141 -19.266 -5.762 1 90.69 215 THR B CA 1
ATOM 4045 C C . THR B 1 215 ? -17.953 -19.734 -6.617 1 90.69 215 THR B C 1
ATOM 4047 O O . THR B 1 215 ? -17.969 -20.844 -7.145 1 90.69 215 THR B O 1
ATOM 4050 N N . VAL B 1 216 ? -17 -18.812 -6.762 1 90.31 216 VAL B N 1
ATOM 4051 C CA . VAL B 1 216 ? -15.773 -19.125 -7.496 1 90.31 216 VAL B CA 1
ATOM 4052 C C . VAL B 1 216 ? -14.562 -18.906 -6.594 1 90.31 216 VAL B C 1
ATOM 4054 O O . VAL B 1 216 ? -14.445 -17.875 -5.934 1 90.31 216 VAL B O 1
ATOM 4057 N N . THR B 1 217 ? -13.734 -19.875 -6.504 1 86.88 217 THR B N 1
ATOM 4058 C CA . THR B 1 217 ? -12.469 -19.719 -5.789 1 86.88 217 THR B CA 1
ATOM 4059 C C . THR B 1 217 ? -11.328 -19.406 -6.762 1 86.88 217 THR B C 1
ATOM 4061 O O . THR B 1 217 ? -10.93 -20.281 -7.543 1 86.88 217 THR B O 1
ATOM 4064 N N . PRO B 1 218 ? -10.852 -18.219 -6.645 1 87.69 218 PRO B N 1
ATOM 4065 C CA . PRO B 1 218 ? -9.75 -17.891 -7.547 1 87.69 218 PRO B CA 1
ATOM 4066 C C . PRO B 1 218 ? -8.531 -18.781 -7.34 1 87.69 218 PRO B C 1
ATOM 4068 O O . PRO B 1 218 ? -8.203 -19.125 -6.203 1 87.69 218 PRO B O 1
ATOM 4071 N N . GLY B 1 219 ? -7.969 -19.281 -8.43 1 86.12 219 GLY B N 1
ATOM 4072 C CA . GLY B 1 219 ? -6.785 -20.125 -8.453 1 86.12 219 GLY B CA 1
ATOM 4073 C C . GLY B 1 219 ? -5.859 -19.828 -9.617 1 86.12 219 GLY B C 1
ATOM 4074 O O . GLY B 1 219 ? -6.043 -20.375 -10.719 1 86.12 219 GLY B O 1
ATOM 4075 N N . GLY B 1 220 ? -5.051 -18.797 -9.586 1 87.5 220 GLY B N 1
ATOM 4076 C CA . GLY B 1 220 ? -4.117 -18.453 -10.641 1 87.5 220 GLY B CA 1
ATOM 4077 C C . GLY B 1 220 ? -2.691 -18.281 -10.148 1 87.5 220 GLY B C 1
ATOM 4078 O O . GLY B 1 220 ? -2.379 -18.625 -9.008 1 87.5 220 GLY B O 1
ATOM 4079 N N . GLN B 1 221 ? -1.902 -17.875 -11.062 1 93.81 221 GLN B N 1
ATOM 4080 C CA . GLN B 1 221 ? -0.46 -17.844 -10.844 1 93.81 221 GLN B CA 1
ATOM 4081 C C . GLN B 1 221 ? -0.062 -16.672 -9.953 1 93.81 221 GLN B C 1
ATOM 4083 O O . GLN B 1 221 ? 1.086 -16.594 -9.516 1 93.81 221 GLN B O 1
ATOM 4088 N N . LEU B 1 222 ? -1.07 -15.836 -9.633 1 97.31 222 LEU B N 1
ATOM 4089 C CA . LEU B 1 222 ? -0.704 -14.625 -8.891 1 97.31 222 LEU B CA 1
ATOM 4090 C C . LEU B 1 222 ? -1.737 -14.312 -7.816 1 97.31 222 LEU B C 1
ATOM 4092 O O . LEU B 1 222 ? -2.939 -14.297 -8.094 1 97.31 222 LEU B O 1
ATOM 4096 N N . ARG B 1 223 ? -1.317 -14.211 -6.652 1 95.75 223 ARG B N 1
ATOM 4097 C CA . ARG B 1 223 ? -2.061 -13.68 -5.516 1 95.75 223 ARG B CA 1
ATOM 4098 C C . ARG B 1 223 ? -1.362 -12.461 -4.926 1 95.75 223 ARG B C 1
ATOM 4100 O O . ARG B 1 223 ? -0.136 -12.438 -4.809 1 95.75 223 ARG B O 1
ATOM 4107 N N . VAL B 1 224 ? -2.158 -11.422 -4.609 1 96.75 224 VAL B N 1
ATOM 4108 C CA . VAL B 1 224 ? -1.523 -10.164 -4.227 1 96.75 224 VAL B CA 1
ATOM 4109 C C . VAL B 1 224 ? -2.211 -9.594 -2.99 1 96.75 224 VAL B C 1
ATOM 4111 O O . VAL B 1 224 ? -3.359 -9.938 -2.697 1 96.75 224 VAL B O 1
ATOM 4114 N N . THR B 1 225 ? -1.473 -8.656 -2.338 1 95 225 THR B N 1
ATOM 4115 C CA . THR B 1 225 ? -2.061 -7.914 -1.229 1 95 225 THR B CA 1
ATOM 4116 C C . THR B 1 225 ? -2.502 -6.527 -1.683 1 95 225 THR B C 1
ATOM 4118 O O . THR B 1 225 ? -2.988 -5.73 -0.876 1 95 225 THR B O 1
ATOM 4121 N N . ASN B 1 226 ? -2.328 -6.219 -2.898 1 96.81 226 ASN B N 1
ATOM 4122 C CA . ASN B 1 226 ? -2.832 -5 -3.527 1 96.81 226 ASN B CA 1
ATOM 4123 C C . ASN B 1 226 ? -3.299 -5.262 -4.957 1 96.81 226 ASN B C 1
ATOM 4125 O O . ASN B 1 226 ? -2.521 -5.723 -5.793 1 96.81 226 ASN B O 1
ATOM 4129 N N . ALA B 1 227 ? -4.477 -4.887 -5.258 1 96.38 227 ALA B N 1
ATOM 4130 C CA . ALA B 1 227 ? -5.148 -5.301 -6.488 1 96.38 227 ALA B CA 1
ATOM 4131 C C . ALA B 1 227 ? -4.523 -4.625 -7.707 1 96.38 227 ALA B C 1
ATOM 4133 O O . ALA B 1 227 ? -4.621 -5.137 -8.828 1 96.38 227 ALA B O 1
ATOM 4134 N N . ASP B 1 228 ? -3.871 -3.521 -7.539 1 98.12 228 ASP B N 1
ATOM 4135 C CA . ASP B 1 228 ? -3.215 -2.873 -8.672 1 98.12 228 ASP B CA 1
ATOM 4136 C C . ASP B 1 228 ? -2.184 -3.799 -9.312 1 98.12 228 ASP B C 1
ATOM 4138 O O . ASP B 1 228 ? -1.938 -3.721 -10.516 1 98.12 228 ASP B O 1
ATOM 4142 N N . ALA B 1 229 ? -1.645 -4.656 -8.531 1 98.5 229 ALA B N 1
ATOM 4143 C CA . ALA B 1 229 ? -0.584 -5.535 -9.016 1 98.5 229 ALA B CA 1
ATOM 4144 C C . ALA B 1 229 ? -1.155 -6.66 -9.875 1 98.5 229 ALA B C 1
ATOM 4146 O O . ALA B 1 229 ? -0.409 -7.375 -10.547 1 98.5 229 ALA B O 1
ATOM 4147 N N . LEU B 1 230 ? -2.428 -6.828 -9.938 1 98.25 230 LEU B N 1
ATOM 4148 C CA . LEU B 1 230 ? -3.062 -7.836 -10.781 1 98.25 230 LEU B CA 1
ATOM 4149 C C . LEU B 1 230 ? -3.18 -7.344 -12.219 1 98.25 230 LEU B C 1
ATOM 4151 O O . LEU B 1 230 ? -3.219 -8.148 -13.156 1 98.25 230 LEU B O 1
ATOM 4155 N N . VAL B 1 231 ? -3.24 -6.066 -12.398 1 98.69 231 VAL B N 1
ATOM 4156 C CA . VAL B 1 231 ? -3.701 -5.426 -13.625 1 98.69 231 VAL B CA 1
ATOM 4157 C C . VAL B 1 231 ? -2.777 -5.797 -14.781 1 98.69 231 VAL B C 1
ATOM 4159 O O . VAL B 1 231 ? -3.24 -6.227 -15.844 1 98.69 231 VAL B O 1
ATOM 4162 N N . PRO B 1 232 ? -1.417 -5.766 -14.648 1 98.75 232 PRO B N 1
ATOM 4163 C CA . PRO B 1 232 ? -0.559 -6.082 -15.789 1 98.75 232 PRO B CA 1
ATOM 4164 C C . PRO B 1 232 ? -0.767 -7.5 -16.312 1 98.75 232 PRO B C 1
ATOM 4166 O O . PRO B 1 232 ? -0.779 -7.723 -17.531 1 98.75 232 PRO B O 1
ATOM 4169 N N . THR B 1 233 ? -0.957 -8.398 -15.406 1 98.69 233 THR B N 1
ATOM 4170 C CA . THR B 1 233 ? -1.148 -9.789 -15.805 1 98.69 233 THR B CA 1
ATOM 4171 C C . THR B 1 233 ? -2.473 -9.961 -16.547 1 98.69 233 THR B C 1
ATOM 4173 O O . THR B 1 233 ? -2.547 -10.695 -17.531 1 98.69 233 THR B O 1
ATOM 4176 N N . VAL B 1 234 ? -3.523 -9.234 -16.094 1 98.69 234 VAL B N 1
ATOM 4177 C CA . VAL B 1 234 ? -4.828 -9.281 -16.75 1 98.69 234 VAL B CA 1
ATOM 4178 C C . VAL B 1 234 ? -4.746 -8.609 -18.125 1 98.69 234 VAL B C 1
ATOM 4180 O O . VAL B 1 234 ? -5.227 -9.156 -19.125 1 98.69 234 VAL B O 1
ATOM 4183 N N . LEU B 1 235 ? -4.102 -7.504 -18.203 1 98.75 235 LEU B N 1
ATOM 4184 C CA . LEU B 1 235 ? -3.965 -6.758 -19.453 1 98.75 235 LEU B CA 1
ATOM 4185 C C . LEU B 1 235 ? -3.189 -7.562 -20.484 1 98.75 235 LEU B C 1
ATOM 4187 O O . LEU B 1 235 ? -3.445 -7.449 -21.688 1 98.75 235 LEU B O 1
ATOM 4191 N N . ALA B 1 236 ? -2.32 -8.391 -20.016 1 98.56 236 ALA B N 1
ATOM 4192 C CA . ALA B 1 236 ? -1.482 -9.195 -20.891 1 98.56 236 ALA B CA 1
ATOM 4193 C C . ALA B 1 236 ? -2.264 -10.383 -21.453 1 98.56 236 ALA B C 1
ATOM 4195 O O . ALA B 1 236 ? -1.738 -11.148 -22.266 1 98.56 236 ALA B O 1
ATOM 4196 N N . GLY B 1 237 ? -3.447 -10.539 -21.016 1 98.25 237 GLY B N 1
ATOM 4197 C CA . GLY B 1 237 ? -4.297 -11.602 -21.516 1 98.25 237 GLY B CA 1
ATOM 4198 C C . GLY B 1 237 ? -3.982 -12.961 -20.906 1 98.25 237 GLY B C 1
ATOM 4199 O O . GLY B 1 237 ? -4.184 -13.992 -21.547 1 98.25 237 GLY B O 1
ATOM 4200 N N . LEU B 1 238 ? -3.492 -12.93 -19.688 1 97.81 238 LEU B N 1
ATOM 4201 C CA . LEU B 1 238 ? -3.043 -14.195 -19.109 1 97.81 238 LEU B CA 1
ATOM 4202 C C . LEU B 1 238 ? -4.043 -14.703 -18.078 1 97.81 238 LEU B C 1
ATOM 4204 O O . LEU B 1 238 ? -3.98 -15.859 -17.656 1 97.81 238 LEU B O 1
ATOM 4208 N N . ALA B 1 239 ? -4.934 -13.812 -17.641 1 98.38 239 ALA B N 1
ATOM 4209 C CA . ALA B 1 239 ? -5.766 -14.227 -16.516 1 98.38 239 ALA B CA 1
ATOM 4210 C C . ALA B 1 239 ? -7.027 -13.375 -16.422 1 98.38 239 ALA B C 1
ATOM 4212 O O . ALA B 1 239 ? -7.207 -12.43 -17.188 1 98.38 239 ALA B O 1
ATOM 4213 N N . ILE B 1 240 ? -7.906 -13.789 -15.562 1 98 240 ILE B N 1
ATOM 4214 C CA . ILE B 1 240 ? -9.117 -13.102 -15.141 1 98 240 ILE B CA 1
ATOM 4215 C C . ILE B 1 240 ? -8.945 -12.57 -13.711 1 98 240 ILE B C 1
ATOM 4217 O O . ILE B 1 240 ? -8.242 -13.188 -12.906 1 98 240 ILE B O 1
ATOM 4221 N N . ALA B 1 241 ? -9.5 -11.438 -13.438 1 97.12 241 ALA B N 1
ATOM 4222 C CA . ALA B 1 241 ? -9.414 -10.906 -12.078 1 97.12 241 ALA B CA 1
ATOM 4223 C C . ALA B 1 241 ? -10.711 -10.211 -11.68 1 97.12 241 ALA B C 1
ATOM 4225 O O . ALA B 1 241 ? -11.523 -9.852 -12.539 1 97.12 241 ALA B O 1
ATOM 4226 N N . GLU B 1 242 ? -11 -10.18 -10.375 1 95.31 242 GLU B N 1
ATOM 4227 C CA . GLU B 1 242 ? -12 -9.289 -9.797 1 95.31 242 GLU B CA 1
ATOM 4228 C C . GLU B 1 242 ? -11.383 -7.969 -9.352 1 95.31 242 GLU B C 1
ATOM 4230 O O . GLU B 1 242 ? -10.422 -7.957 -8.578 1 95.31 242 GLU B O 1
ATOM 4235 N N . LEU B 1 243 ? -11.859 -6.852 -9.891 1 95.81 243 LEU B N 1
ATOM 4236 C CA . LEU B 1 243 ? -11.352 -5.527 -9.547 1 95.81 243 LEU B CA 1
ATOM 4237 C C . LEU B 1 243 ? -12.484 -4.609 -9.109 1 95.81 243 LEU B C 1
ATOM 4239 O O . LEU B 1 243 ? -13.578 -4.637 -9.688 1 95.81 243 LEU B O 1
ATOM 4243 N N . PRO B 1 244 ? -12.18 -3.811 -8.07 1 94.81 244 PRO B N 1
ATOM 4244 C CA . PRO B 1 244 ? -13.164 -2.756 -7.793 1 94.81 244 PRO B CA 1
ATOM 4245 C C . PRO B 1 244 ? -13.273 -1.743 -8.93 1 94.81 244 PRO B C 1
ATOM 4247 O O . PRO B 1 244 ? -12.305 -1.503 -9.648 1 94.81 244 PRO B O 1
ATOM 4250 N N . GLU B 1 245 ? -14.445 -1.157 -9.023 1 94.5 245 GLU B N 1
ATOM 4251 C CA . GLU B 1 245 ? -14.758 -0.207 -10.094 1 94.5 245 GLU B CA 1
ATOM 4252 C C . GLU B 1 245 ? -13.75 0.941 -10.117 1 94.5 245 GLU B C 1
ATOM 4254 O O . GLU B 1 245 ? -13.344 1.394 -11.188 1 94.5 245 GLU B O 1
ATOM 4259 N N . PHE B 1 246 ? -13.289 1.347 -8.961 1 95.38 246 PHE B N 1
ATOM 4260 C CA . PHE B 1 246 ? -12.445 2.531 -8.875 1 95.38 246 PHE B CA 1
ATOM 4261 C C . PHE B 1 246 ? -11.039 2.229 -9.375 1 95.38 246 PHE B C 1
ATOM 4263 O O . PHE B 1 246 ? -10.219 3.139 -9.539 1 95.38 246 PHE B O 1
ATOM 4270 N N . ILE B 1 247 ? -10.742 0.948 -9.617 1 96.81 247 ILE B N 1
ATOM 4271 C CA . ILE B 1 247 ? -9.508 0.552 -10.289 1 96.81 247 ILE B CA 1
ATOM 4272 C C . ILE B 1 247 ? -9.812 0.187 -11.742 1 96.81 247 ILE B C 1
ATOM 4274 O O . ILE B 1 247 ? -9.141 0.661 -12.664 1 96.81 247 ILE B O 1
ATOM 4278 N N . ALA B 1 248 ? -10.859 -0.524 -12.031 1 96.75 248 ALA B N 1
ATOM 4279 C CA . ALA B 1 248 ? -11.164 -1.141 -13.32 1 96.75 248 ALA B CA 1
ATOM 4280 C C . ALA B 1 248 ? -11.617 -0.095 -14.336 1 96.75 248 ALA B C 1
ATOM 4282 O O . ALA B 1 248 ? -11.438 -0.271 -15.539 1 96.75 248 ALA B O 1
ATOM 4283 N N . SER B 1 249 ? -12.203 0.972 -13.875 1 94.62 249 SER B N 1
ATOM 4284 C CA . SER B 1 249 ? -12.914 1.918 -14.727 1 94.62 249 SER B CA 1
ATOM 4285 C C . SER B 1 249 ? -12.016 2.463 -15.82 1 94.62 249 SER B C 1
ATOM 4287 O O . SER B 1 249 ? -12.43 2.588 -16.969 1 94.62 249 SER B O 1
ATOM 4289 N N . GLU B 1 250 ? -10.773 2.752 -15.477 1 93.5 250 GLU B N 1
ATOM 4290 C CA . GLU B 1 250 ? -9.836 3.309 -16.453 1 93.5 250 GLU B CA 1
ATOM 4291 C C . GLU B 1 250 ? -9.609 2.346 -17.609 1 93.5 250 GLU B C 1
ATOM 4293 O O . GLU B 1 250 ? -9.555 2.766 -18.766 1 93.5 250 GLU B O 1
ATOM 4298 N N . TYR B 1 251 ? -9.555 1.128 -17.344 1 96.5 251 TYR B N 1
ATOM 4299 C CA . TYR B 1 251 ? -9.227 0.127 -18.359 1 96.5 251 TYR B CA 1
ATOM 4300 C C . TYR B 1 251 ? -10.484 -0.324 -19.109 1 96.5 251 TYR B C 1
ATOM 4302 O O . TYR B 1 251 ? -10.398 -0.791 -20.234 1 96.5 251 TYR B O 1
ATOM 4310 N N . LEU B 1 252 ? -11.633 -0.146 -18.438 1 95.88 252 LEU B N 1
ATOM 4311 C CA . LEU B 1 252 ? -12.898 -0.442 -19.094 1 95.88 252 LEU B CA 1
ATOM 4312 C C . LEU B 1 252 ? -13.258 0.653 -20.094 1 95.88 252 LEU B C 1
ATOM 4314 O O . LEU B 1 252 ? -13.734 0.364 -21.188 1 95.88 252 LEU B O 1
ATOM 4318 N N . ARG B 1 253 ? -12.953 1.816 -19.734 1 94.25 253 ARG B N 1
ATOM 4319 C CA . ARG B 1 253 ? -13.297 2.975 -20.562 1 94.25 253 ARG B CA 1
ATOM 4320 C C . ARG B 1 253 ? -12.562 2.939 -21.891 1 94.25 253 ARG B C 1
ATOM 4322 O O . ARG B 1 253 ? -13.133 3.281 -22.938 1 94.25 253 ARG B O 1
ATOM 4329 N N . ASP B 1 254 ? -11.328 2.496 -21.891 1 94.38 254 ASP B N 1
ATOM 4330 C CA . ASP B 1 254 ? -10.562 2.535 -23.141 1 94.38 254 ASP B CA 1
ATOM 4331 C C . ASP B 1 254 ? -10.516 1.156 -23.797 1 94.38 254 ASP B C 1
ATOM 4333 O O . ASP B 1 254 ? -9.789 0.952 -24.766 1 94.38 254 ASP B O 1
ATOM 4337 N N . GLY B 1 255 ? -11.211 0.23 -23.234 1 95.62 255 GLY B N 1
ATOM 4338 C CA . GLY B 1 255 ? -11.43 -1.057 -23.875 1 95.62 255 GLY B CA 1
ATOM 4339 C C . GLY B 1 255 ? -10.297 -2.039 -23.641 1 95.62 255 GLY B C 1
ATOM 4340 O O . GLY B 1 255 ? -10.305 -3.145 -24.188 1 95.62 255 GLY B O 1
ATOM 4341 N N . ARG B 1 256 ? -9.359 -1.688 -22.859 1 98.06 256 ARG B N 1
ATOM 4342 C CA . ARG B 1 256 ? -8.242 -2.59 -22.578 1 98.06 256 ARG B CA 1
ATOM 4343 C C . ARG B 1 256 ? -8.695 -3.783 -21.75 1 98.06 256 ARG B C 1
ATOM 4345 O O . ARG B 1 256 ? -8.062 -4.836 -21.766 1 98.06 256 ARG B O 1
ATOM 4352 N N . LEU B 1 257 ? -9.781 -3.547 -20.969 1 98.25 257 LEU B N 1
ATOM 4353 C CA . LEU B 1 257 ? -10.438 -4.629 -20.234 1 98.25 257 LEU B CA 1
ATOM 4354 C C . LEU B 1 257 ? -11.93 -4.672 -20.578 1 98.25 257 LEU B C 1
ATOM 4356 O O . LEU B 1 257 ? -12.5 -3.67 -21 1 98.25 257 LEU B O 1
ATOM 4360 N N . GLU B 1 258 ? -12.438 -5.789 -20.391 1 97.69 258 GLU B N 1
ATOM 4361 C CA . GLU B 1 258 ? -13.875 -6.016 -20.531 1 97.69 258 GLU B CA 1
ATOM 4362 C C . GLU B 1 258 ? -14.445 -6.715 -19.297 1 97.69 258 GLU B C 1
ATOM 4364 O O . GLU B 1 258 ? -13.805 -7.598 -18.734 1 97.69 258 GLU B O 1
ATOM 4369 N N . THR B 1 259 ? -15.688 -6.289 -18.984 1 96.75 259 THR B N 1
ATOM 4370 C CA . THR B 1 259 ? -16.406 -7.012 -17.938 1 96.75 259 THR B CA 1
ATOM 4371 C C . THR B 1 259 ? -16.969 -8.32 -18.469 1 96.75 259 THR B C 1
ATOM 4373 O O . THR B 1 259 ? -17.484 -8.367 -19.594 1 96.75 259 THR B O 1
ATOM 4376 N N . ILE B 1 260 ? -16.844 -9.328 -17.703 1 96.94 260 ILE B N 1
ATOM 4377 C CA . ILE B 1 260 ? -17.453 -10.602 -18.078 1 96.94 260 ILE B CA 1
ATOM 4378 C C . ILE B 1 260 ? -18.484 -11.008 -17.016 1 96.94 260 ILE B C 1
ATOM 4380 O O . ILE B 1 260 ? -18.5 -10.445 -15.914 1 96.94 260 ILE B O 1
ATOM 4384 N N . LEU B 1 261 ? -19.406 -11.961 -17.422 1 96.06 261 LEU B N 1
ATOM 4385 C CA . LEU B 1 261 ? -20.484 -12.414 -16.547 1 96.06 261 LEU B CA 1
ATOM 4386 C C . LEU B 1 261 ? -21.375 -11.25 -16.109 1 96.06 261 LEU B C 1
ATOM 4388 O O . LEU B 1 261 ? -21.656 -11.086 -14.93 1 96.06 261 LEU B O 1
ATOM 4392 N N . ARG B 1 262 ? -21.766 -10.516 -17.016 1 92.75 262 ARG B N 1
ATOM 4393 C CA . ARG B 1 262 ? -22.484 -9.273 -16.781 1 92.75 262 ARG B CA 1
ATOM 4394 C C . ARG B 1 262 ? -23.859 -9.539 -16.172 1 92.75 262 ARG B C 1
ATOM 4396 O O . ARG B 1 262 ? -24.469 -8.641 -15.578 1 92.75 262 ARG B O 1
ATOM 4403 N N . ASP B 1 263 ? -24.344 -10.758 -16.312 1 93.44 263 ASP B N 1
ATOM 4404 C CA . ASP B 1 263 ? -25.656 -11.117 -15.75 1 93.44 263 ASP B CA 1
ATOM 4405 C C . ASP B 1 263 ? -25.516 -11.57 -14.297 1 93.44 263 ASP B C 1
ATOM 4407 O O . ASP B 1 263 ? -26.5 -11.961 -13.664 1 93.44 263 ASP B O 1
ATOM 4411 N N . TRP B 1 264 ? -24.375 -11.586 -13.883 1 94.25 264 TRP B N 1
ATOM 4412 C CA . TRP B 1 264 ? -24.062 -11.938 -12.508 1 94.25 264 TRP B CA 1
ATOM 4413 C C . TRP B 1 264 ? -23.469 -10.75 -11.766 1 94.25 264 TRP B C 1
ATOM 4415 O O . TRP B 1 264 ? -22.75 -9.938 -12.352 1 94.25 264 TRP B O 1
ATOM 4425 N N . THR B 1 265 ? -23.844 -10.672 -10.508 1 91 265 THR B N 1
ATOM 4426 C CA . THR B 1 265 ? -23.328 -9.555 -9.719 1 91 265 THR B CA 1
ATOM 4427 C C . THR B 1 265 ? -22.594 -10.062 -8.477 1 91 265 THR B C 1
ATOM 4429 O O . THR B 1 265 ? -23.016 -11.039 -7.859 1 91 265 THR B O 1
ATOM 4432 N N . LEU B 1 266 ? -21.453 -9.352 -8.242 1 90.44 266 LEU B N 1
ATOM 4433 C CA . LEU B 1 266 ? -20.781 -9.555 -6.965 1 90.44 266 LEU B CA 1
ATOM 4434 C C . LEU B 1 266 ? -21.438 -8.719 -5.867 1 90.44 266 LEU B C 1
ATOM 4436 O O . LEU B 1 266 ? -22.109 -7.73 -6.156 1 90.44 266 LEU B O 1
ATOM 4440 N N . THR B 1 267 ? -21.219 -9.164 -4.625 1 84.38 267 THR B N 1
ATOM 4441 C CA . THR B 1 267 ? -21.766 -8.383 -3.521 1 84.38 267 THR B CA 1
ATOM 4442 C C . THR B 1 267 ? -21.203 -6.965 -3.527 1 84.38 267 THR B C 1
ATOM 4444 O O . THR B 1 267 ? -19.984 -6.773 -3.566 1 84.38 267 THR B O 1
ATOM 4447 N N . THR B 1 268 ? -22.141 -6.016 -3.541 1 83.19 268 THR B N 1
ATOM 4448 C CA . THR B 1 268 ? -21.75 -4.605 -3.557 1 83.19 268 THR B CA 1
ATOM 4449 C C . THR B 1 268 ? -21.469 -4.109 -2.143 1 83.19 268 THR B C 1
ATOM 4451 O O . THR B 1 268 ? -22.234 -4.383 -1.216 1 83.19 268 THR B O 1
ATOM 4454 N N . GLY B 1 269 ? -20.344 -3.439 -2.084 1 89.12 269 GLY B N 1
ATOM 4455 C CA . GLY B 1 269 ? -20.047 -2.77 -0.83 1 89.12 269 GLY B CA 1
ATOM 4456 C C . GLY B 1 269 ? -20.188 -1.262 -0.907 1 89.12 269 GLY B C 1
ATOM 4457 O O . GLY B 1 269 ? -20.781 -0.74 -1.854 1 89.12 269 GLY B O 1
ATOM 4458 N N . GLY B 1 270 ? -19.844 -0.625 0.219 1 92.94 270 GLY B N 1
ATOM 4459 C CA . GLY B 1 270 ? -19.875 0.828 0.276 1 92.94 270 GLY B CA 1
ATOM 4460 C C . GLY B 1 270 ? -18.578 1.425 0.799 1 92.94 270 GLY B C 1
ATOM 4461 O O . GLY B 1 270 ? -17.781 0.733 1.437 1 92.94 270 GLY B O 1
ATOM 4462 N N . LEU B 1 271 ? -18.391 2.613 0.322 1 96.19 271 LEU B N 1
ATOM 4463 C CA . LEU B 1 271 ? -17.375 3.457 0.938 1 96.19 271 LEU B CA 1
ATOM 4464 C C . LEU B 1 271 ? -17.938 4.223 2.125 1 96.19 271 LEU B C 1
ATOM 4466 O O . LEU B 1 271 ? -18.953 4.91 1.993 1 96.19 271 LEU B O 1
ATOM 4470 N N . TYR B 1 272 ? -17.266 4.09 3.26 1 95.75 272 TYR B N 1
ATOM 4471 C CA . TYR B 1 272 ? -17.75 4.715 4.48 1 95.75 272 TYR B CA 1
ATOM 4472 C C . TYR B 1 272 ? -16.688 5.602 5.109 1 95.75 272 TYR B C 1
ATOM 4474 O O . TYR B 1 272 ? -15.508 5.242 5.129 1 95.75 272 TYR B O 1
ATOM 4482 N N . PHE B 1 273 ? -17.141 6.754 5.574 1 96.5 273 PHE B N 1
ATOM 4483 C CA . PHE B 1 273 ? -16.359 7.535 6.527 1 96.5 273 PHE B CA 1
ATOM 4484 C C . PHE B 1 273 ? -16.688 7.125 7.961 1 96.5 273 PHE B C 1
ATOM 4486 O O . PHE B 1 273 ? -17.828 7.246 8.398 1 96.5 273 PHE B O 1
ATOM 4493 N N . VAL B 1 274 ? -15.625 6.617 8.719 1 95 274 VAL B N 1
ATOM 4494 C CA . VAL B 1 274 ? -15.906 6.043 10.031 1 95 274 VAL B CA 1
ATOM 4495 C C . VAL B 1 274 ? -15.094 6.77 11.094 1 95 274 VAL B C 1
ATOM 4497 O O . VAL B 1 274 ? -13.953 7.18 10.852 1 95 274 VAL B O 1
ATOM 4500 N N . THR B 1 275 ? -15.664 6.961 12.227 1 93.06 275 THR B N 1
ATOM 4501 C CA . THR B 1 275 ? -15.016 7.512 13.414 1 93.06 275 THR B CA 1
ATOM 4502 C C . THR B 1 275 ? -15.297 6.641 14.641 1 93.06 275 THR B C 1
ATOM 4504 O O . THR B 1 275 ? -16.281 5.902 14.664 1 93.06 275 THR B O 1
ATOM 4507 N N . PRO B 1 276 ? -14.391 6.523 15.664 1 84.69 276 PRO B N 1
ATOM 4508 C CA . PRO B 1 276 ? -14.57 5.68 16.844 1 84.69 276 PRO B CA 1
ATOM 4509 C C . PRO B 1 276 ? -15.82 6.043 17.656 1 84.69 276 PRO B C 1
ATOM 4511 O O . PRO B 1 276 ? -16.406 5.176 18.297 1 84.69 276 PRO B O 1
ATOM 4514 N N . SER B 1 277 ? -16.047 7.242 18.016 1 72.06 277 SER B N 1
ATOM 4515 C CA . SER B 1 277 ? -17.156 7.555 18.922 1 72.06 277 SER B CA 1
ATOM 4516 C C . SER B 1 277 ? -18.109 8.562 18.281 1 72.06 277 SER B C 1
ATOM 4518 O O . SER B 1 277 ? -17.719 9.328 17.406 1 72.06 277 SER B O 1
ATOM 4520 N N . ALA B 1 278 ? -19.469 8.266 18.578 1 60.81 278 ALA B N 1
ATOM 4521 C CA . ALA B 1 278 ? -20.5 9.211 18.141 1 60.81 278 ALA B CA 1
ATOM 4522 C C . ALA B 1 278 ? -20.406 10.516 18.922 1 60.81 278 ALA B C 1
ATOM 4524 O O . ALA B 1 278 ? -21.078 11.492 18.594 1 60.81 278 ALA B O 1
ATOM 4525 N N . ARG B 1 279 ? -19.578 10.492 19.844 1 58.84 279 ARG B N 1
ATOM 4526 C CA . ARG B 1 279 ? -19.547 11.75 20.594 1 58.84 279 ARG B CA 1
ATOM 4527 C C . ARG B 1 279 ? -19.156 12.914 19.688 1 58.84 279 ARG B C 1
ATOM 4529 O O . ARG B 1 279 ? -18.922 12.727 18.5 1 58.84 279 ARG B O 1
ATOM 4536 N N . VAL B 1 280 ? -19.062 14.023 20.312 1 63.72 280 VAL B N 1
ATOM 4537 C CA . VAL B 1 280 ? -18.828 15.281 19.594 1 63.72 280 VAL B CA 1
ATOM 4538 C C . VAL B 1 280 ? -17.562 15.164 18.75 1 63.72 280 VAL B C 1
ATOM 4540 O O . VAL B 1 280 ? -16.484 14.867 19.281 1 63.72 280 VAL B O 1
ATOM 4543 N N . ARG B 1 281 ? -17.812 15.219 17.422 1 77.06 281 ARG B N 1
ATOM 4544 C CA . ARG B 1 281 ? -16.703 15.219 16.484 1 77.06 281 ARG B CA 1
ATOM 4545 C C . ARG B 1 281 ? -15.945 16.547 16.531 1 77.06 281 ARG B C 1
ATOM 4547 O O . ARG B 1 281 ? -16.547 17.609 16.375 1 77.06 281 ARG B O 1
ATOM 4554 N N . PRO B 1 282 ? -14.688 16.453 16.766 1 81.75 282 PRO B N 1
ATOM 4555 C CA . PRO B 1 282 ? -13.906 17.688 16.656 1 81.75 282 PRO B CA 1
ATOM 4556 C C . PRO B 1 282 ? -14.109 18.391 15.312 1 81.75 282 PRO B C 1
ATOM 4558 O O . PRO B 1 282 ? -14.406 17.734 14.305 1 81.75 282 PRO B O 1
ATOM 4561 N N . ALA B 1 283 ? -13.992 19.688 15.289 1 86.56 283 ALA B N 1
ATOM 4562 C CA . ALA B 1 283 ? -14.234 20.516 14.117 1 86.56 283 ALA B CA 1
ATOM 4563 C C . ALA B 1 283 ? -13.398 20.047 12.93 1 86.56 283 ALA B C 1
ATOM 4565 O O . ALA B 1 283 ? -13.875 20.062 11.789 1 86.56 283 ALA B O 1
ATOM 4566 N N . LYS B 1 284 ? -12.117 19.656 13.164 1 91.75 284 LYS B N 1
ATOM 4567 C CA . LYS B 1 284 ? -11.242 19.219 12.07 1 91.75 284 LYS B CA 1
ATOM 4568 C C . LYS B 1 284 ? -11.773 17.953 11.422 1 91.75 284 LYS B C 1
ATOM 4570 O O . LYS B 1 284 ? -11.688 17.781 10.203 1 91.75 284 LYS B O 1
ATOM 4575 N N . ILE B 1 285 ? -12.383 17.078 12.211 1 93.12 285 ILE B N 1
ATOM 4576 C CA . ILE B 1 285 ? -12.93 15.828 11.695 1 93.12 285 ILE B CA 1
ATOM 4577 C C . ILE B 1 285 ? -14.203 16.109 10.914 1 93.12 285 ILE B C 1
ATOM 4579 O O . ILE B 1 285 ? -14.43 15.531 9.844 1 93.12 285 ILE B O 1
ATOM 4583 N N . GLU B 1 286 ? -15.023 17 11.453 1 90.44 286 GLU B N 1
ATOM 4584 C CA . GLU B 1 286 ? -16.25 17.391 10.758 1 90.44 286 GLU B CA 1
ATOM 4585 C C . GLU B 1 286 ? -15.922 18.047 9.414 1 90.44 286 GLU B C 1
ATOM 4587 O O . GLU B 1 286 ? -16.594 17.797 8.414 1 90.44 286 GLU B O 1
ATOM 4592 N N . ALA B 1 287 ? -14.938 18.891 9.43 1 94.38 287 ALA B N 1
ATOM 4593 C CA . ALA B 1 287 ? -14.508 19.562 8.195 1 94.38 287 ALA B CA 1
ATOM 4594 C C . ALA B 1 287 ? -14.055 18.531 7.16 1 94.38 287 ALA B C 1
ATOM 4596 O O . ALA B 1 287 ? -14.43 18.609 5.988 1 94.38 287 ALA B O 1
ATOM 4597 N N . LEU B 1 288 ? -13.273 17.547 7.605 1 96.81 288 LEU B N 1
ATOM 4598 C CA . LEU B 1 288 ? -12.789 16.516 6.695 1 96.81 288 LEU B CA 1
ATOM 4599 C C . LEU B 1 288 ? -13.938 15.664 6.184 1 96.81 288 LEU B C 1
ATOM 4601 O O . LEU B 1 288 ? -14.016 15.375 4.988 1 96.81 288 LEU B O 1
ATOM 4605 N N . ALA B 1 289 ? -14.797 15.289 7.082 1 95.38 289 ALA B N 1
ATOM 4606 C CA . ALA B 1 289 ? -15.953 14.477 6.715 1 95.38 289 ALA B CA 1
ATOM 4607 C C . ALA B 1 289 ? -16.797 15.172 5.652 1 95.38 289 ALA B C 1
ATOM 4609 O O . ALA B 1 289 ? -17.172 14.562 4.648 1 95.38 289 ALA B O 1
ATOM 4610 N N . GLY B 1 290 ? -17.141 16.438 5.941 1 95.88 290 GLY B N 1
ATOM 4611 C CA . GLY B 1 290 ? -17.922 17.203 4.984 1 95.88 290 GLY B CA 1
ATOM 4612 C C . GLY B 1 290 ? -17.234 17.359 3.639 1 95.88 290 GLY B C 1
ATOM 4613 O O . GLY B 1 290 ? -17.875 17.188 2.594 1 95.88 290 GLY B O 1
ATOM 4614 N N . PHE B 1 291 ? -15.977 17.625 3.629 1 97.5 291 PHE B N 1
ATOM 4615 C CA . PHE B 1 291 ? -15.195 17.812 2.414 1 97.5 291 PHE B CA 1
ATOM 4616 C C . PHE B 1 291 ? -15.172 16.531 1.586 1 97.5 291 PHE B C 1
ATOM 4618 O O . PHE B 1 291 ? -15.43 16.562 0.381 1 97.5 291 PHE B O 1
ATOM 4625 N N . LEU B 1 292 ? -14.844 15.375 2.209 1 97.81 292 LEU B N 1
ATOM 4626 C CA . LEU B 1 292 ? -14.766 14.102 1.501 1 97.81 292 LEU B CA 1
ATOM 4627 C C . LEU B 1 292 ? -16.141 13.68 0.985 1 97.81 292 LEU B C 1
ATOM 4629 O O . LEU B 1 292 ? -16.25 13.109 -0.101 1 97.81 292 LEU B O 1
ATOM 4633 N N . ALA B 1 293 ? -17.141 13.961 1.769 1 96.56 293 ALA B N 1
ATOM 4634 C CA . ALA B 1 293 ? -18.5 13.648 1.316 1 96.56 293 ALA B CA 1
ATOM 4635 C C . ALA B 1 293 ? -18.844 14.422 0.042 1 96.56 293 ALA B C 1
ATOM 4637 O O . ALA B 1 293 ? -19.422 13.859 -0.89 1 96.56 293 ALA B O 1
ATOM 4638 N N . GLU B 1 294 ? -18.5 15.625 0.005 1 95.62 294 GLU B N 1
ATOM 4639 C CA . GLU B 1 294 ? -18.781 16.484 -1.146 1 95.62 294 GLU B CA 1
ATOM 4640 C C . GLU B 1 294 ? -18.094 15.961 -2.402 1 95.62 294 GLU B C 1
ATOM 4642 O O . GLU B 1 294 ? -18.656 15.992 -3.492 1 95.62 294 GLU B O 1
ATOM 4647 N N . HIS B 1 295 ? -16.938 15.359 -2.318 1 96 295 HIS B N 1
ATOM 4648 C CA . HIS B 1 295 ? -16.109 15.039 -3.48 1 96 295 HIS B CA 1
ATOM 4649 C C . HIS B 1 295 ? -16.219 13.562 -3.848 1 96 295 HIS B C 1
ATOM 4651 O O . HIS B 1 295 ? -15.945 13.188 -4.988 1 96 295 HIS B O 1
ATOM 4657 N N . LEU B 1 296 ? -16.578 12.719 -2.881 1 96.06 296 LEU B N 1
ATOM 4658 C CA . LEU B 1 296 ? -16.484 11.289 -3.129 1 96.06 296 LEU B CA 1
ATOM 4659 C C . LEU B 1 296 ? -17.875 10.664 -3.236 1 96.06 296 LEU B C 1
ATOM 4661 O O . LEU B 1 296 ? -18 9.5 -3.613 1 96.06 296 LEU B O 1
ATOM 4665 N N . SER B 1 297 ? -18.891 11.406 -2.949 1 92.56 297 SER B N 1
ATOM 4666 C CA . SER B 1 297 ? -20.25 10.852 -2.959 1 92.56 297 SER B CA 1
ATOM 4667 C C . SER B 1 297 ? -20.766 10.664 -4.387 1 92.56 297 SER B C 1
ATOM 4669 O O . SER B 1 297 ? -21.719 9.938 -4.613 1 92.56 297 SER B O 1
ATOM 4671 N N . LYS B 1 298 ? -20.203 11.367 -5.355 1 87.38 298 LYS B N 1
ATOM 4672 C CA . LYS B 1 298 ? -20.5 11.203 -6.773 1 87.38 298 LYS B CA 1
ATOM 4673 C C . LYS B 1 298 ? -19.25 10.867 -7.566 1 87.38 298 LYS B C 1
ATOM 4675 O O . LYS B 1 298 ? -18.672 11.727 -8.227 1 87.38 298 LYS B O 1
ATOM 4680 N N . PRO B 1 299 ? -18.938 9.641 -7.523 1 83.88 299 PRO B N 1
ATOM 4681 C CA . PRO B 1 299 ? -17.625 9.266 -8.039 1 83.88 299 PRO B CA 1
ATOM 4682 C C . PRO B 1 299 ? -17.516 9.391 -9.555 1 83.88 299 PRO B C 1
ATOM 4684 O O . PRO B 1 299 ? -18.453 9.047 -10.273 1 83.88 299 PRO B O 1
ATOM 4687 N N . GLU B 1 300 ? -16.375 9.852 -10.039 1 81.81 300 GLU B N 1
ATOM 4688 C CA . GLU B 1 300 ? -16.078 10 -11.461 1 81.81 300 GLU B CA 1
ATOM 4689 C C . GLU B 1 300 ? -15.719 8.656 -12.086 1 81.81 300 GLU B C 1
ATOM 4691 O O . GLU B 1 300 ? -15.719 8.516 -13.312 1 81.81 300 GLU B O 1
ATOM 4696 N N . TRP B 1 301 ? -15.539 7.699 -11.266 1 81.56 301 TRP B N 1
ATOM 4697 C CA . TRP B 1 301 ? -15.102 6.414 -11.805 1 81.56 301 TRP B CA 1
ATOM 4698 C C . TRP B 1 301 ? -16.297 5.523 -12.125 1 81.56 301 TRP B C 1
ATOM 4700 O O . TRP B 1 301 ? -16.125 4.383 -12.562 1 81.56 301 TRP B O 1
ATOM 4710 N N . ARG B 1 302 ? -17.375 6.008 -11.969 1 81.38 302 ARG B N 1
ATOM 4711 C CA . ARG B 1 302 ? -18.547 5.172 -12.172 1 81.38 302 ARG B CA 1
ATOM 4712 C C . ARG B 1 302 ? -18.625 4.664 -13.602 1 81.38 302 ARG B C 1
ATOM 4714 O O . ARG B 1 302 ? -18.484 5.445 -14.555 1 81.38 302 ARG B O 1
ATOM 4721 N N . TRP B 1 303 ? -18.641 3.387 -13.688 1 75.31 303 TRP B N 1
ATOM 4722 C CA . TRP B 1 303 ? -18.828 2.705 -14.961 1 75.31 303 TRP B CA 1
ATOM 4723 C C . TRP B 1 303 ? -20.281 2.293 -15.148 1 75.31 303 TRP B C 1
ATOM 4725 O O . TRP B 1 303 ? -20.906 1.757 -14.227 1 75.31 303 TRP B O 1
ATOM 4735 N N . PRO B 1 304 ? -20.797 2.807 -16.266 1 65.44 304 PRO B N 1
ATOM 4736 C CA . PRO B 1 304 ? -22.188 2.439 -16.484 1 65.44 304 PRO B CA 1
ATOM 4737 C C . PRO B 1 304 ? -22.406 0.929 -16.547 1 65.44 304 PRO B C 1
ATOM 4739 O O . PRO B 1 304 ? -21.547 0.195 -17.031 1 65.44 304 PRO B O 1
ATOM 4742 N N . ARG B 1 305 ? -23.219 0.427 -15.742 1 54.94 305 ARG B N 1
ATOM 4743 C CA . ARG B 1 305 ? -23.594 -0.986 -15.75 1 54.94 305 ARG B CA 1
ATOM 4744 C C . ARG B 1 305 ? -24.266 -1.369 -17.062 1 54.94 305 ARG B C 1
ATOM 4746 O O . ARG B 1 305 ? -24.922 -0.541 -17.688 1 54.94 305 ARG B O 1
#

pLDDT: mean 86.09, std 13.53, range [34.5, 98.81]

Radius of gyration: 25.86 Å; Cα contacts (8 Å, |Δi|>4): 1100; chains: 2; bounding box: 66×72×74 Å

Solvent-accessible surface area (backbone atoms only — not comparable to full-atom values): 32506 Å² total; per-residue (Å²): 122,78,88,58,76,61,56,65,15,34,38,40,38,19,37,22,64,72,54,57,28,58,62,54,24,10,60,74,68,73,46,50,47,66,59,39,51,48,29,33,50,50,39,23,60,72,71,70,43,64,41,56,44,77,82,54,100,53,77,36,67,27,78,63,18,52,59,46,37,57,52,21,40,41,51,41,48,50,51,49,47,52,50,41,45,63,55,41,71,50,93,72,46,55,47,75,41,35,34,37,27,40,38,71,58,31,48,70,64,44,27,64,48,44,48,60,49,40,70,76,33,73,56,37,27,36,39,40,39,53,41,62,64,91,75,54,48,65,86,71,57,36,62,31,30,46,44,79,37,78,73,75,67,81,75,43,38,72,42,79,39,35,78,41,51,55,39,41,33,31,9,60,66,26,34,72,73,71,50,77,60,81,47,75,71,62,51,63,91,39,40,22,41,37,49,67,71,43,88,81,51,64,52,47,54,32,33,34,92,85,67,52,73,49,77,40,69,48,53,41,51,39,32,25,50,46,72,74,41,50,48,46,29,22,58,70,31,67,31,33,36,74,38,45,34,83,65,43,30,70,37,44,74,75,54,53,27,38,77,50,45,81,72,43,40,54,78,63,26,29,34,27,46,32,28,54,62,82,55,90,68,43,50,45,56,49,52,49,51,54,52,51,43,72,64,48,41,66,56,87,43,69,64,86,128,124,79,89,59,78,61,58,66,17,35,38,39,39,20,38,22,64,73,54,55,27,59,62,55,23,10,61,75,68,74,44,50,46,66,58,40,52,48,31,33,50,50,38,22,60,73,70,70,44,65,42,55,43,76,82,52,100,52,77,37,67,27,77,63,18,49,58,46,38,56,54,22,40,40,50,40,48,52,51,49,46,52,49,43,47,65,55,42,72,52,91,72,47,54,47,76,42,35,34,36,27,38,39,69,57,30,48,71,64,43,26,64,48,42,48,60,49,41,69,76,32,72,55,37,26,36,40,39,41,53,42,60,63,90,74,54,51,64,85,70,56,35,61,32,30,47,45,79,38,79,73,76,66,81,74,42,37,73,42,81,39,34,78,40,50,57,40,42,34,31,10,60,64,26,34,71,74,72,50,76,60,81,48,74,73,61,53,65,91,38,41,21,40,37,48,69,72,42,89,84,50,65,54,47,55,33,34,34,91,88,68,52,73,48,76,40,70,50,56,37,53,40,31,26,51,46,70,74,41,49,47,46,30,22,59,68,30,69,31,32,36,74,38,45,33,85,66,42,29,69,36,44,74,74,55,53,27,38,77,49,44,80,72,44,41,55,78,62,27,30,33,26,46,32,29,56,61,81,55,89,68,43,51,44,55,48,52,48,50,53,53,49,43,71,64,48,42,67,58,86,44,68,63,86,127

Foldseek 3Di:
DPPDQLLVLLLLLLQCVVVQHLCVSCVVVVHDSVVSVVSVVVNCVVVVHHQWDPPDPGTDGDPVNVVSNQVSNLSNLVVVVVVLQVVLVPQAAADEAEEEEEAVCCVQPVVVLVVVVCVVRVRYHYNYHYFLADDDCNSNNGQKYKDWDQDDDPLKDKDFQAKKFKFKKAFPLLCVVPNADQDLCVCPPFQEEFEDNDPPASKWWKAAPVGDIDIHRHDHPHYDPDCLVVVVCRLVNRGIYMDILSNCLVCVVVRSMDGGNPRMGTRMITIIMIGNDPPDRRPNSVSVVVSCSVRRSDDPSDDDD/DPPDQLLVLLLLLLQCVVVQHLCVSCVVVVHDSVVSVVSVVVNCVVVVHHQWDPPDPGTDGDPVNVVSNQVSNLSNLVVVVVVLQVVLVPDAAADEAEEEEEAVCCVQPVVVLVVVVCVVRVRYHYNYHYFLDDDDCNSNNGQKYKDWDADDDPLKDKDFQAKKFKFKKAFPLLCVVPNADQDLCVCPPFQEEFEDNDPPASKWWKAAPVGDIDIGRHDHPHYDPDCLVVVVCRLVSRGIYMDILSNCLVCVVVRSMDGGNPRMGTRMITIIMIGNDPPDRRPNSVSVVVSCSVRPSDDPSDDDD

Organism: Cystobacter fuscus (strain ATCC 25194 / DSM 2262 / NBRC 100088 / M29) (NCBI:txid1242864)

Sequence (610 aa):
MSKLPDFEGLAMFAKVAEERSFAAAARAMGLSVATVSRGVSRLEERLGARLFNRTSRKLALTEFGRTVAESASRIYRDAEQVEDSARELSSRPRGVIRLAVPMSFGVRWVAPLLPEFFRAYPEVSVDLHLSDATVDVVGQGFDAALRIAVQLDPSLVARRLCAVSRFIVAAPSYLKRHGRPKHPRDLNGRDCLGYAYRARSDVWRLANAAGDEETVTPGGQLRVTNADALVPTVLAGLAIAELPEFIASEYLRDGRLETILRDWTLTTGGLYFVTPSARVRPAKIEALAGFLAEHLSKPEWRWPRMSKLPDFEGLAMFAKVAEERSFAAAARAMGLSVATVSRGVSRLEERLGARLFNRTSRKLALTEFGRTVAESASRIYRDAEQVEDSARELSSRPRGVIRLAVPMSFGVRWVAPLLPEFFRAYPEVSVDLHLSDATVDVVGQGFDAALRIAVQLDPSLVARRLCAVSRFIVAAPSYLKRHGRPKHPRDLNGRDCLGYAYRARSDVWRLANAAGDEETVTPGGQLRVTNADALVPTVLAGLAIAELPEFIASEYLRDGRLETILRDWTLTTGGLYFVTPSARVRPAKIEALAGFLAEHLSKPEWRWPR

Secondary structure (DSSP, 8-state):
--SS--HHHHHHHHHHHHHT-HHHHHHHHT--HHHHHHHHHHHHHHHTS-SEE-SSSS-EE-HHHHHHHHHHHHHHHHHHHHHHHHHTTSSS--EEEEEEE-HHHIIIIIGGGHHHHHHH-TTEEEEEEE-SS---TTTTT-SEEEEEESS--TTSEEEEEEEE-EEEEE-HHHHHHH----SGGGGTTS-B-EETT-TTSS-EEEEETTS-EEEE---SSEEESSGGGGHHHHHTTS-EEEEEHHHHHHHHHTTSSEE--TTEEEPPEEEEEEES-SS---HHHHHHHHHHHHHHSS-TTPPP-/--SS--HHHHHHHHHHHHHT-HHHHHHHHT--HHHHHHHHHHHHHHHTS-SEE-SSSS-EE-HHHHHHHHHHHHHHHHHHHHHHHHHTTSSS--EEEEEEE-HHHIIIIIGGGHHHHHHH-TTEEEEEEE-SS---TTTTT-SEEEEEESS--TTSEEEEEEEE-EEEEE-HHHHHHH----SGGGGTTS-B-EETT-TTSS-EEEEETTS-EEEE---SSEEESSGGGGHHHHHTTS-BEEEEHHHHHHHHHTTSSEE--TTEEEPPEEEEEEES-SS---HHHHHHHHHHHHHHSS-TTPPP-